Protein AF-0000000083565316 (afdb_homodimer)

Solvent-accessible surface area (backbone atoms only — not comparable to full-atom values): 34960 Å² total; per-residue (Å²): 103,59,74,89,63,56,62,40,44,26,40,66,40,30,38,57,33,65,67,54,41,27,40,44,26,50,65,69,36,43,36,34,24,35,37,42,56,58,56,84,63,45,64,70,90,75,34,49,77,54,63,48,67,48,60,54,37,45,73,98,32,68,56,46,43,66,54,47,40,52,52,37,50,54,36,40,73,46,70,32,38,50,46,27,37,53,40,57,43,52,75,43,45,49,32,40,61,65,72,40,89,55,23,67,60,29,49,50,51,51,43,50,39,41,42,26,30,20,76,48,66,27,42,31,41,24,35,61,77,44,68,60,77,53,50,83,57,59,70,51,69,37,82,43,64,43,69,19,38,15,54,15,30,41,59,86,73,47,91,58,56,74,45,62,24,90,93,52,92,63,69,53,52,58,70,58,43,51,52,35,48,48,53,49,45,67,60,43,46,61,49,21,53,74,31,61,18,31,40,16,43,32,64,28,67,63,35,63,51,58,59,48,26,36,38,49,40,62,40,23,46,72,67,40,42,51,48,60,56,59,72,66,70,51,94,36,48,28,19,30,43,37,46,29,51,43,32,29,59,66,47,60,54,58,60,51,47,50,59,37,44,77,65,70,28,62,55,33,32,30,53,28,25,22,40,57,28,71,60,43,32,29,42,35,52,63,64,54,16,74,59,58,55,53,59,44,50,46,46,38,54,73,70,62,50,59,46,41,38,22,58,65,65,64,40,50,48,73,93,44,56,71,73,24,58,46,37,48,31,21,51,50,15,21,51,50,17,28,48,49,42,61,67,70,111,102,59,72,91,63,56,61,40,44,28,42,66,38,30,38,57,33,66,69,53,42,27,39,45,27,49,66,68,36,44,35,36,23,35,37,42,55,58,55,83,63,45,64,70,89,76,34,50,76,54,62,48,67,49,60,55,37,44,70,95,31,67,56,47,43,66,55,48,40,52,52,37,49,54,36,41,73,46,69,33,38,52,47,26,36,54,39,58,45,50,75,42,45,49,32,40,62,65,70,41,89,56,24,68,59,28,50,48,51,52,45,50,38,41,42,27,30,21,76,49,67,28,42,31,40,23,36,60,77,43,68,61,78,55,51,82,57,59,71,51,68,37,80,44,62,43,70,18,39,15,55,16,31,41,58,85,71,48,91,57,56,73,47,63,24,88,94,51,92,64,70,54,52,55,68,57,42,50,51,37,48,48,52,49,46,66,60,41,45,62,49,20,54,76,30,62,18,31,39,14,43,31,64,28,69,64,36,62,50,58,61,49,24,35,38,52,39,60,40,24,45,71,68,39,42,52,49,61,54,59,71,66,72,50,95,36,48,30,18,30,43,37,46,28,52,42,32,31,60,66,47,59,54,58,59,52,47,51,59,37,43,76,67,69,28,62,54,34,32,30,53,29,25,24,42,57,29,72,62,44,33,28,42,35,51,63,65,53,18,75,61,58,55,53,60,43,50,46,45,39,55,72,70,62,49,58,47,41,38,20,55,64,66,65,40,50,48,73,92,47,55,71,74,23,59,45,37,48,32,22,50,50,16,22,50,49,17,28,48,48,43,62,65,69,110

Sequence (690 aa):
MAPDTTIRVGVRTRSLAEPRLQYIRQLGATDIFVDHADVDEEPDEFNDRDARATLAVGRDAIPTVADLEAAKERVEAAGLTLTGIQSLPYSLYGDIMFDREGKEAALEQITTLVRNLGEADIPILGYQWNPRGVVPMRTGSAELRGRAQGTAFDYDEIDDPDALAPGLDREYTEAEFWDNYETFLETVLPVAEEAGVEMALHPVDPPVIESMCGVPRLCRSVENFEKAMDLVPSDNHGLKLCLGCFSQMGEDVTDVLRTFGERDQIGFIHFRDVVGTVPEFHETFVDQGNFDTTEVVETLDEIGYDGVVIPDHVPAMTDDTDWRHRARGYTVGYLRGVIDTVQSTMAPDTTIRVGVRTRSLAEPRLQYIRQLGATDIFVDHADVDEEPDEFNDRDARATLAVGRDAIPTVADLEAAKERVEAAGLTLTGIQSLPYSLYGDIMFDREGKEAALEQITTLVRNLGEADIPILGYQWNPRGVVPMRTGSAELRGRAQGTAFDYDEIDDPDALAPGLDREYTEAEFWDNYETFLETVLPVAEEAGVEMALHPVDPPVIESMCGVPRLCRSVENFEKAMDLVPSDNHGLKLCLGCFSQMGEDVTDVLRTFGERDQIGFIHFRDVVGTVPEFHETFVDQGNFDTTEVVETLDEIGYDGVVIPDHVPAMTDDTDWRHRARGYTVGYLRGVIDTVQST

Structure (mmCIF, N/CA/C/O backbone):
data_AF-0000000083565316-model_v1
#
loop_
_entity.id
_entity.type
_entity.pdbx_description
1 polymer 'mannonate dehydratase'
#
loop_
_atom_site.group_PDB
_atom_site.id
_atom_site.type_symbol
_atom_site.label_atom_id
_atom_site.label_alt_id
_atom_site.label_comp_id
_atom_site.label_asym_id
_atom_site.label_entity_id
_atom_site.label_seq_id
_atom_site.pdbx_PDB_ins_code
_atom_site.Cartn_x
_atom_site.Cartn_y
_atom_site.Cartn_z
_atom_site.occupancy
_atom_site.B_iso_or_equiv
_atom_site.auth_seq_id
_atom_site.auth_comp_id
_atom_site.auth_asym_id
_atom_site.auth_atom_id
_atom_site.pdbx_PDB_model_num
ATOM 1 N N . MET A 1 1 ? 14.359 1.441 11.93 1 43.75 1 MET A N 1
ATOM 2 C CA . MET A 1 1 ? 14.664 0.509 10.844 1 43.75 1 MET A CA 1
ATOM 3 C C . MET A 1 1 ? 13.57 -0.54 10.703 1 43.75 1 MET A C 1
ATOM 5 O O . MET A 1 1 ? 12.945 -0.934 11.695 1 43.75 1 MET A O 1
ATOM 9 N N . ALA A 1 2 ? 13.211 -0.774 9.414 1 56.28 2 ALA A N 1
ATOM 10 C CA . ALA A 1 2 ? 12.227 -1.845 9.242 1 56.28 2 ALA A CA 1
ATOM 11 C C . ALA A 1 2 ? 12.688 -3.125 9.93 1 56.28 2 ALA A C 1
ATOM 13 O O . ALA A 1 2 ? 13.867 -3.477 9.875 1 56.28 2 ALA A O 1
ATOM 14 N N . PRO A 1 3 ? 11.766 -3.732 10.734 1 59.66 3 PRO A N 1
ATOM 15 C CA . PRO A 1 3 ? 12.164 -4.992 11.367 1 59.66 3 PRO A CA 1
ATOM 16 C C . PRO A 1 3 ? 12.688 -6.016 10.359 1 59.66 3 PRO A C 1
ATOM 18 O O . PRO A 1 3 ? 12.242 -6.039 9.211 1 59.66 3 PRO A O 1
ATOM 21 N N . ASP A 1 4 ? 13.781 -6.605 10.688 1 73.94 4 ASP A N 1
ATOM 22 C CA . ASP A 1 4 ? 14.273 -7.715 9.875 1 73.94 4 ASP A CA 1
ATOM 23 C C . ASP A 1 4 ? 13.305 -8.891 9.898 1 73.94 4 ASP A C 1
ATOM 25 O O . ASP A 1 4 ? 13.172 -9.578 10.914 1 73.94 4 ASP A O 1
ATOM 29 N N . THR A 1 5 ? 12.484 -8.93 8.844 1 82.81 5 THR A N 1
ATOM 30 C CA . THR A 1 5 ? 11.492 -9.992 8.805 1 82.81 5 THR A CA 1
ATOM 31 C C . THR A 1 5 ? 12.023 -11.203 8.047 1 82.81 5 THR A C 1
ATOM 33 O O . THR A 1 5 ? 12.883 -11.07 7.172 1 82.81 5 THR A O 1
ATOM 36 N N . THR A 1 6 ? 11.562 -12.359 8.406 1 93.88 6 THR A N 1
ATOM 37 C CA . THR A 1 6 ? 11.93 -13.602 7.727 1 93.88 6 THR A CA 1
ATOM 38 C C . THR A 1 6 ? 11.016 -13.844 6.531 1 93.88 6 THR A C 1
ATOM 40 O O . THR A 1 6 ? 11.445 -14.406 5.52 1 93.88 6 THR A O 1
ATOM 43 N N . ILE A 1 7 ? 9.766 -13.406 6.676 1 97.88 7 ILE A N 1
ATOM 44 C CA . ILE A 1 7 ? 8.836 -13.484 5.559 1 97.88 7 ILE A CA 1
ATOM 45 C C . ILE A 1 7 ? 9.031 -12.281 4.637 1 97.88 7 ILE A C 1
ATOM 47 O O . ILE A 1 7 ? 8.938 -11.133 5.078 1 97.88 7 ILE A O 1
ATOM 51 N N . ARG A 1 8 ? 9.367 -12.531 3.42 1 97.88 8 ARG A N 1
ATOM 52 C CA . ARG A 1 8 ? 9.68 -11.461 2.477 1 97.88 8 ARG A CA 1
ATOM 53 C C . ARG A 1 8 ? 8.523 -11.242 1.502 1 97.88 8 ARG A C 1
ATOM 55 O O . ARG A 1 8 ? 7.766 -12.164 1.21 1 97.88 8 ARG A O 1
ATOM 62 N N . VAL A 1 9 ? 8.383 -10.008 1.056 1 98.62 9 VAL A N 1
ATOM 63 C CA . VAL A 1 9 ? 7.395 -9.688 0.034 1 98.62 9 VAL A CA 1
ATOM 64 C C . VAL A 1 9 ? 8.086 -9.484 -1.311 1 98.62 9 VAL A C 1
ATOM 66 O O . VAL A 1 9 ? 9.062 -8.742 -1.402 1 98.62 9 VAL A O 1
ATOM 69 N N . GLY A 1 10 ? 7.68 -10.195 -2.326 1 98.56 10 GLY A N 1
ATOM 70 C CA . GLY A 1 10 ? 8.133 -10.016 -3.695 1 98.56 10 GLY A CA 1
ATOM 71 C C . GLY A 1 10 ? 7.016 -9.648 -4.652 1 98.56 10 GLY A C 1
ATOM 72 O O . GLY A 1 10 ? 5.922 -9.273 -4.223 1 98.56 10 GLY A O 1
ATOM 73 N N . VAL A 1 11 ? 7.363 -9.578 -5.949 1 98.31 11 VAL A N 1
ATOM 74 C CA . VAL A 1 11 ? 6.359 -9.32 -6.977 1 98.31 11 VAL A CA 1
ATOM 75 C C . VAL A 1 11 ? 6.672 -10.148 -8.219 1 98.31 11 VAL A C 1
ATOM 77 O O . VAL A 1 11 ? 7.801 -10.609 -8.398 1 98.31 11 VAL A O 1
ATOM 80 N N . ARG A 1 12 ? 5.656 -10.352 -8.992 1 96.69 12 ARG A N 1
ATOM 81 C CA . ARG A 1 12 ? 5.852 -10.859 -10.344 1 96.69 12 ARG A CA 1
ATOM 82 C C . ARG A 1 12 ? 5.844 -9.727 -11.367 1 96.69 12 ARG A C 1
ATOM 84 O O . ARG A 1 12 ? 5.113 -8.75 -11.211 1 96.69 12 ARG A O 1
ATOM 91 N N . THR A 1 13 ? 6.707 -9.82 -12.32 1 96.44 13 THR A N 1
ATOM 92 C CA . THR A 1 13 ? 6.77 -8.812 -13.375 1 96.44 13 THR A CA 1
ATOM 93 C C . THR A 1 13 ? 7.387 -9.398 -14.648 1 96.44 13 THR A C 1
ATOM 95 O O . THR A 1 13 ? 8.242 -10.281 -14.578 1 96.44 13 THR A O 1
ATOM 98 N N . ARG A 1 14 ? 6.949 -8.906 -15.766 1 94.5 14 ARG A N 1
ATOM 99 C CA . ARG A 1 14 ? 7.551 -9.281 -17.047 1 94.5 14 ARG A CA 1
ATOM 100 C C . ARG A 1 14 ? 8.719 -8.367 -17.391 1 94.5 14 ARG A C 1
ATOM 102 O O . ARG A 1 14 ? 9.75 -8.828 -17.891 1 94.5 14 ARG A O 1
ATOM 109 N N . SER A 1 15 ? 8.562 -7.07 -17.062 1 95.75 15 SER A N 1
ATOM 110 C CA . SER A 1 15 ? 9.578 -6.082 -17.391 1 95.75 15 SER A CA 1
ATOM 111 C C . SER A 1 15 ? 10.672 -6.02 -16.328 1 95.75 15 SER A C 1
ATOM 113 O O . SER A 1 15 ? 10.375 -5.965 -15.141 1 95.75 15 SER A O 1
ATOM 115 N N . LEU A 1 16 ? 11.906 -6.062 -16.797 1 97.06 16 LEU A N 1
ATOM 116 C CA . LEU A 1 16 ? 13.039 -5.852 -15.906 1 97.06 16 LEU A CA 1
ATOM 117 C C . LEU A 1 16 ? 13.711 -4.516 -16.188 1 97.06 16 LEU A C 1
ATOM 119 O O . LEU A 1 16 ? 14.914 -4.352 -15.953 1 97.06 16 LEU A O 1
ATOM 123 N N . ALA A 1 17 ? 12.891 -3.568 -16.812 1 96.81 17 ALA A N 1
ATOM 124 C CA . ALA A 1 17 ? 13.414 -2.229 -17.062 1 96.81 17 ALA A CA 1
ATOM 125 C C . ALA A 1 17 ? 13.609 -1.457 -15.766 1 96.81 17 ALA A C 1
ATOM 127 O O . ALA A 1 17 ? 12.93 -1.722 -14.773 1 96.81 17 ALA A O 1
ATOM 128 N N . GLU A 1 18 ? 14.438 -0.522 -15.836 1 97.12 18 GLU A N 1
ATOM 129 C CA . GLU A 1 18 ? 14.891 0.198 -14.648 1 97.12 18 GLU A CA 1
ATOM 130 C C . GLU A 1 18 ? 13.719 0.852 -13.922 1 97.12 18 GLU A C 1
ATOM 132 O O . GLU A 1 18 ? 13.594 0.734 -12.695 1 97.12 18 GLU A O 1
ATOM 137 N N . PRO A 1 19 ? 12.789 1.538 -14.633 1 97.5 19 PRO A N 1
ATOM 138 C CA . PRO A 1 19 ? 11.695 2.178 -13.898 1 97.5 19 PRO A CA 1
ATOM 139 C C . PRO A 1 19 ? 10.844 1.179 -13.117 1 97.5 19 PRO A C 1
ATOM 141 O O . PRO A 1 19 ? 10.398 1.477 -12.008 1 97.5 19 PRO A O 1
ATOM 144 N N . ARG A 1 20 ? 10.641 -0.024 -13.68 1 98 20 ARG A N 1
ATOM 145 C CA . ARG A 1 20 ? 9.891 -1.071 -13 1 98 20 ARG A CA 1
ATOM 146 C C . ARG A 1 20 ? 10.625 -1.551 -11.75 1 98 20 ARG A C 1
ATOM 148 O O . ARG A 1 20 ? 10.031 -1.631 -10.672 1 98 20 ARG A O 1
ATOM 155 N N . LEU A 1 21 ? 11.883 -1.841 -11.922 1 98.56 21 LEU A N 1
ATOM 156 C CA . LEU A 1 21 ? 12.672 -2.379 -10.82 1 98.56 21 LEU A CA 1
ATOM 157 C C . LEU A 1 21 ? 12.836 -1.343 -9.719 1 98.56 21 LEU A C 1
ATOM 159 O O . LEU A 1 21 ? 12.789 -1.683 -8.531 1 98.56 21 LEU A O 1
ATOM 163 N N . GLN A 1 22 ? 13.016 -0.101 -10.094 1 98.5 22 GLN A N 1
ATOM 164 C CA . GLN A 1 22 ? 13.102 0.973 -9.117 1 98.5 22 GLN A CA 1
ATOM 165 C C . GLN A 1 22 ? 11.812 1.075 -8.305 1 98.5 22 GLN A C 1
ATOM 167 O O . GLN A 1 22 ? 11.852 1.189 -7.074 1 98.5 22 GLN A O 1
ATOM 172 N N . TYR A 1 23 ? 10.703 1.038 -8.969 1 98.75 23 TYR A N 1
ATOM 173 C CA . TYR A 1 23 ? 9.414 1.125 -8.289 1 98.75 23 TYR A CA 1
ATOM 174 C C . TYR A 1 23 ? 9.234 -0.025 -7.305 1 98.75 23 TYR A C 1
ATOM 176 O O . TYR A 1 23 ? 8.812 0.183 -6.168 1 98.75 23 TYR A O 1
ATOM 184 N N . ILE A 1 24 ? 9.57 -1.187 -7.766 1 98.81 24 ILE A N 1
ATOM 185 C CA . ILE A 1 24 ? 9.422 -2.369 -6.926 1 98.81 24 ILE A CA 1
ATOM 186 C C . ILE A 1 24 ? 10.273 -2.225 -5.668 1 98.81 24 ILE A C 1
ATOM 188 O O . ILE A 1 24 ? 9.812 -2.496 -4.559 1 98.81 24 ILE A O 1
ATOM 192 N N . ARG A 1 25 ? 11.508 -1.779 -5.824 1 98.81 25 ARG A N 1
ATOM 193 C CA . ARG A 1 25 ? 12.391 -1.555 -4.688 1 98.81 25 ARG A CA 1
ATOM 194 C C . ARG A 1 25 ? 11.836 -0.473 -3.768 1 98.81 25 ARG A C 1
ATOM 196 O O . ARG A 1 25 ? 11.969 -0.564 -2.545 1 98.81 25 ARG A O 1
ATOM 203 N N . GLN A 1 26 ? 11.234 0.542 -4.32 1 98.81 26 GLN A N 1
ATOM 204 C CA . GLN A 1 26 ? 10.648 1.64 -3.557 1 98.81 26 GLN A CA 1
ATOM 205 C C . GLN A 1 26 ? 9.508 1.146 -2.668 1 98.81 26 GLN A C 1
ATOM 207 O O . GLN A 1 26 ? 9.273 1.697 -1.592 1 98.81 26 GLN A O 1
ATOM 212 N N . LEU A 1 27 ? 8.844 0.065 -3.037 1 98.69 27 LEU A N 1
ATOM 213 C CA . LEU A 1 27 ? 7.762 -0.517 -2.248 1 98.69 27 LEU A CA 1
ATOM 214 C C . LEU A 1 27 ? 8.312 -1.304 -1.064 1 98.69 27 LEU A C 1
ATOM 216 O O . LEU A 1 27 ? 7.562 -1.702 -0.173 1 98.69 27 LEU A O 1
ATOM 220 N N . GLY A 1 28 ? 9.578 -1.517 -1.011 1 98.06 28 GLY A N 1
ATOM 221 C CA . GLY A 1 28 ? 10.188 -2.348 0.016 1 98.06 28 GLY A CA 1
ATOM 222 C C . GLY A 1 28 ? 10.109 -3.83 -0.295 1 98.06 28 GLY A C 1
ATOM 223 O O . GLY A 1 28 ? 10.352 -4.664 0.578 1 98.06 28 GLY A O 1
ATOM 224 N N . ALA A 1 29 ? 9.703 -4.191 -1.521 1 98.44 29 ALA A N 1
ATOM 225 C CA . ALA A 1 29 ? 9.75 -5.578 -1.972 1 98.44 29 ALA A CA 1
ATOM 226 C C . ALA A 1 29 ? 11.188 -6.023 -2.229 1 98.44 29 ALA A C 1
ATOM 228 O O . ALA A 1 29 ? 12.07 -5.191 -2.459 1 98.44 29 ALA A O 1
ATOM 229 N N . THR A 1 30 ? 11.406 -7.348 -2.197 1 98.19 30 THR A N 1
ATOM 230 C CA . THR A 1 30 ? 12.797 -7.785 -2.244 1 98.19 30 THR A CA 1
ATOM 231 C C . THR A 1 30 ? 13.016 -8.797 -3.365 1 98.19 30 THR A C 1
ATOM 233 O O . THR A 1 30 ? 14.117 -8.922 -3.895 1 98.19 30 THR A O 1
ATOM 236 N N . ASP A 1 31 ? 11.961 -9.516 -3.729 1 98.69 31 ASP A N 1
ATOM 237 C CA . ASP A 1 31 ? 12.133 -10.656 -4.629 1 98.69 31 ASP A CA 1
ATOM 238 C C . ASP A 1 31 ? 11.352 -10.445 -5.93 1 98.69 31 ASP A C 1
ATOM 240 O O . ASP A 1 31 ? 10.211 -9.977 -5.906 1 98.69 31 ASP A O 1
ATOM 244 N N . ILE A 1 32 ? 12.008 -10.828 -6.98 1 98.5 32 ILE A N 1
ATOM 245 C CA . ILE A 1 32 ? 11.398 -10.75 -8.305 1 98.5 32 ILE A CA 1
ATOM 246 C C . ILE A 1 32 ? 11.133 -12.156 -8.844 1 98.5 32 ILE A C 1
ATOM 248 O O . ILE A 1 32 ? 12.023 -13.008 -8.828 1 98.5 32 ILE A O 1
ATOM 252 N N . PHE A 1 33 ? 9.969 -12.398 -9.195 1 97.62 33 PHE A N 1
ATOM 253 C CA . PHE A 1 33 ? 9.602 -13.539 -10.039 1 97.62 33 PHE A CA 1
ATOM 254 C C . PHE A 1 33 ? 9.25 -13.078 -11.445 1 97.62 33 PHE A C 1
ATOM 256 O O . PHE A 1 33 ? 8.305 -12.305 -11.633 1 97.62 33 PHE A O 1
ATOM 263 N N . VAL A 1 34 ? 9.938 -13.555 -12.43 1 95.38 34 VAL A N 1
ATOM 264 C CA . VAL A 1 34 ? 9.727 -13.086 -13.797 1 95.38 34 VAL A CA 1
ATOM 265 C C . VAL A 1 34 ? 8.602 -13.875 -14.445 1 95.38 34 VAL A C 1
ATOM 267 O O . VAL A 1 34 ? 8.547 -15.102 -14.336 1 95.38 34 VAL A O 1
ATOM 270 N N . ASP A 1 35 ? 7.691 -13.094 -15.102 1 91.44 35 ASP A N 1
ATOM 271 C CA . ASP A 1 35 ? 6.648 -13.711 -15.914 1 91.44 35 ASP A CA 1
ATOM 272 C C . ASP A 1 35 ? 7.211 -14.203 -17.25 1 91.44 35 ASP A C 1
ATOM 274 O O . ASP A 1 35 ? 8.102 -13.578 -17.828 1 91.44 35 ASP A O 1
ATOM 278 N N . HIS A 1 36 ? 6.676 -15.234 -17.688 1 81.06 36 HIS A N 1
ATOM 279 C CA . HIS A 1 36 ? 7.098 -15.727 -19 1 81.06 36 HIS A CA 1
ATOM 280 C C . HIS A 1 36 ? 6.703 -14.758 -20.109 1 81.06 36 HIS A C 1
ATOM 282 O O . HIS A 1 36 ? 5.852 -13.891 -19.906 1 81.06 36 HIS A O 1
ATOM 288 N N . ALA A 1 37 ? 7.312 -14.875 -21.234 1 68.06 37 ALA A N 1
ATOM 289 C CA . ALA A 1 37 ? 7.18 -13.945 -22.359 1 68.06 37 ALA A CA 1
ATOM 290 C C . ALA A 1 37 ? 5.883 -14.188 -23.125 1 68.06 37 ALA A C 1
ATOM 292 O O . ALA A 1 37 ? 5.414 -13.312 -23.859 1 68.06 37 ALA A O 1
ATOM 293 N N . ASP A 1 38 ? 5.324 -15.258 -22.984 1 67.44 38 ASP A N 1
ATOM 294 C CA . ASP A 1 38 ? 4.191 -15.578 -23.844 1 67.44 38 ASP A CA 1
ATOM 295 C C . ASP A 1 38 ? 2.877 -15.125 -23.219 1 67.44 38 ASP A C 1
ATOM 297 O O . ASP A 1 38 ? 2.064 -15.945 -22.797 1 67.44 38 ASP A O 1
ATOM 301 N N . VAL A 1 39 ? 2.557 -13.93 -23.344 1 64.69 39 VAL A N 1
ATOM 302 C CA . VAL A 1 39 ? 1.378 -13.289 -22.766 1 64.69 39 VAL A CA 1
ATOM 303 C C . VAL A 1 39 ? 0.126 -13.75 -23.516 1 64.69 39 VAL A C 1
ATOM 305 O O . VAL A 1 39 ? -0.983 -13.68 -22.984 1 64.69 39 VAL A O 1
ATOM 308 N N . ASP A 1 40 ? 0.376 -14.43 -24.609 1 66.75 40 ASP A N 1
ATOM 309 C CA . ASP A 1 40 ? -0.762 -14.805 -25.453 1 66.75 40 ASP A CA 1
ATOM 310 C C . ASP A 1 40 ? -1.484 -16.016 -24.875 1 66.75 40 ASP A C 1
ATOM 312 O O . ASP A 1 40 ? -2.633 -16.297 -25.234 1 66.75 40 ASP A O 1
ATOM 316 N N . GLU A 1 41 ? -0.859 -16.656 -24 1 71.25 41 GLU A N 1
ATOM 317 C CA . GLU A 1 41 ? -1.45 -17.875 -23.469 1 71.25 41 GLU A CA 1
ATOM 318 C C . GLU A 1 41 ? -2.189 -17.609 -22.156 1 71.25 41 GLU A C 1
ATOM 320 O O . GLU A 1 41 ? -2.744 -18.531 -21.547 1 71.25 41 GLU A O 1
ATOM 325 N N . GLU A 1 42 ? -2.201 -16.344 -21.719 1 72 42 GLU A N 1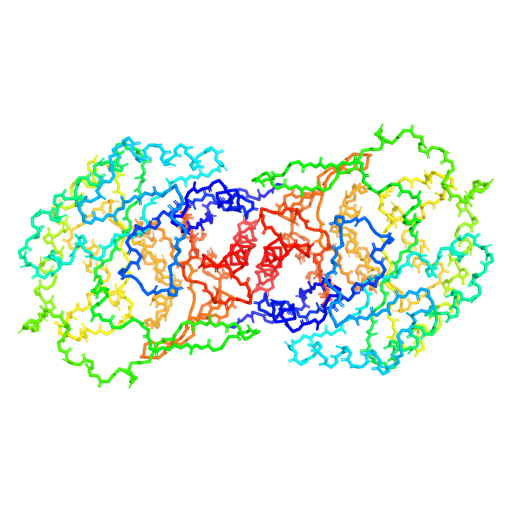
ATOM 326 C CA . GLU A 1 42 ? -2.898 -15.938 -20.5 1 72 42 GLU A CA 1
ATOM 327 C C . GLU A 1 42 ? -3.965 -14.883 -20.797 1 72 42 GLU A C 1
ATOM 329 O O . GLU A 1 42 ? -3.836 -14.117 -21.75 1 72 42 GLU A O 1
ATOM 334 N N . PRO A 1 43 ? -4.973 -14.93 -19.922 1 71.94 43 PRO A N 1
ATOM 335 C CA . PRO A 1 43 ? -5.957 -13.867 -20.109 1 71.94 43 PRO A CA 1
ATOM 336 C C . PRO A 1 43 ? -5.336 -12.469 -20.062 1 71.94 43 PRO A C 1
ATOM 338 O O . PRO A 1 43 ? -4.41 -12.227 -19.297 1 71.94 43 PRO A O 1
ATOM 341 N N . ASP A 1 44 ? -5.863 -11.617 -20.859 1 72.31 44 ASP A N 1
ATOM 342 C CA . ASP A 1 44 ? -5.328 -10.266 -21.016 1 72.31 44 ASP A CA 1
ATOM 343 C C . ASP A 1 44 ? -5.32 -9.516 -19.688 1 72.31 44 ASP A C 1
ATOM 345 O O . ASP A 1 44 ? -4.406 -8.734 -19.422 1 72.31 44 ASP A O 1
ATOM 349 N N . GLU A 1 45 ? -6.262 -9.797 -18.906 1 76.31 45 GLU A N 1
ATOM 350 C CA . GLU A 1 45 ? -6.445 -9.055 -17.672 1 76.31 45 GLU A CA 1
ATOM 351 C C . GLU A 1 45 ? -5.324 -9.359 -16.672 1 76.31 45 GLU A C 1
ATOM 353 O O . GLU A 1 45 ? -5.117 -8.617 -15.719 1 76.31 45 GLU A O 1
ATOM 358 N N . PHE A 1 46 ? -4.59 -10.375 -16.984 1 74.31 46 PHE A N 1
ATOM 359 C CA . PHE A 1 46 ? -3.559 -10.812 -16.047 1 74.31 46 PHE A CA 1
ATOM 360 C C . PHE A 1 46 ? -2.17 -10.477 -16.578 1 74.31 46 PHE A C 1
ATOM 362 O O . PHE A 1 46 ? -1.167 -10.711 -15.898 1 74.31 46 PHE A O 1
ATOM 369 N N . ASN A 1 47 ? -2.188 -9.812 -17.766 1 78.94 47 ASN A N 1
ATOM 370 C CA . ASN A 1 47 ? -0.906 -9.742 -18.453 1 78.94 47 ASN A CA 1
ATOM 371 C C . ASN A 1 47 ? -0.211 -8.406 -18.219 1 78.94 47 ASN A C 1
ATOM 373 O O . ASN A 1 47 ? -0.831 -7.344 -18.344 1 78.94 47 ASN A O 1
ATOM 377 N N . ASP A 1 48 ? 0.925 -8.578 -17.75 1 88.06 48 ASP A N 1
ATOM 378 C CA . ASP A 1 48 ? 1.908 -7.504 -17.844 1 88.06 48 ASP A CA 1
ATOM 379 C C . ASP A 1 48 ? 2.508 -7.438 -19.25 1 88.06 48 ASP A C 1
ATOM 381 O O . ASP A 1 48 ? 3.326 -8.281 -19.625 1 88.06 48 ASP A O 1
ATOM 385 N N . ARG A 1 49 ? 2.232 -6.344 -20.094 1 88.38 49 ARG A N 1
ATOM 386 C CA . ARG A 1 49 ? 2.574 -6.332 -21.516 1 88.38 49 ARG A CA 1
ATOM 387 C C . ARG A 1 49 ? 3.891 -5.598 -21.75 1 88.38 49 ARG A C 1
ATOM 389 O O . ARG A 1 49 ? 4.449 -5.656 -22.844 1 88.38 49 ARG A O 1
ATOM 396 N N . ASP A 1 50 ? 4.352 -4.93 -20.703 1 90.06 50 ASP A N 1
ATOM 397 C CA . ASP A 1 50 ? 5.641 -4.262 -20.844 1 90.06 50 ASP A CA 1
ATOM 398 C C . ASP A 1 50 ? 6.777 -5.281 -20.922 1 90.06 50 ASP A C 1
ATOM 400 O O . ASP A 1 50 ? 7.148 -5.883 -19.906 1 90.06 50 ASP A O 1
ATOM 404 N N . ALA A 1 51 ? 7.301 -5.422 -22.031 1 87.12 51 ALA A N 1
ATOM 405 C CA . ALA A 1 51 ? 8.281 -6.477 -22.281 1 87.12 51 ALA A CA 1
ATOM 406 C C . ALA A 1 51 ? 9.695 -5.898 -22.359 1 87.12 51 ALA A C 1
ATOM 408 O O . ALA A 1 51 ? 10.586 -6.508 -22.969 1 87.12 51 ALA A O 1
ATOM 409 N N . ARG A 1 52 ? 9.828 -4.719 -21.812 1 89.06 52 ARG A N 1
ATOM 410 C CA . ARG A 1 52 ? 11.156 -4.121 -21.844 1 89.06 52 ARG A CA 1
ATOM 411 C C . ARG A 1 52 ? 12.117 -4.867 -20.922 1 89.06 52 ARG A C 1
ATOM 413 O O . ARG A 1 52 ? 11.789 -5.133 -19.766 1 89.06 52 ARG A O 1
ATOM 420 N N . ALA A 1 53 ? 13.266 -5.277 -21.406 1 91.44 53 ALA A N 1
ATOM 421 C CA . ALA A 1 53 ? 14.352 -5.961 -20.719 1 91.44 53 ALA A CA 1
ATOM 422 C C . ALA A 1 53 ? 13.852 -7.227 -20.016 1 91.44 53 ALA A C 1
ATOM 424 O O . ALA A 1 53 ? 14.109 -7.434 -18.828 1 91.44 53 ALA A O 1
ATOM 425 N N . THR A 1 54 ? 13.18 -8.023 -20.859 1 91.06 54 THR A N 1
ATOM 426 C CA . THR A 1 54 ? 12.539 -9.211 -20.297 1 91.06 54 THR A CA 1
ATOM 427 C C . THR A 1 54 ? 13.359 -10.461 -20.594 1 91.06 54 THR A C 1
ATOM 429 O O . THR A 1 54 ? 14.422 -10.383 -21.219 1 91.06 54 THR A O 1
ATOM 432 N N . LEU A 1 55 ? 12.945 -11.578 -20 1 90.88 55 LEU A N 1
ATOM 433 C CA . LEU A 1 55 ? 13.438 -12.922 -20.297 1 90.88 55 LEU A CA 1
ATOM 434 C C . LEU A 1 55 ? 12.414 -13.711 -21.094 1 90.88 55 LEU A C 1
ATOM 436 O O . LEU A 1 55 ? 11.273 -13.891 -20.641 1 90.88 55 LEU A O 1
ATOM 440 N N . ALA A 1 56 ? 12.844 -14.086 -22.219 1 87.88 56 ALA A N 1
ATOM 441 C CA . ALA A 1 56 ? 11.945 -14.914 -23.031 1 87.88 56 ALA A CA 1
ATOM 442 C C . ALA A 1 56 ? 11.969 -16.359 -22.562 1 87.88 56 ALA A C 1
ATOM 444 O O . ALA A 1 56 ? 13.039 -16.969 -22.453 1 87.88 56 ALA A O 1
ATOM 445 N N . VAL A 1 57 ? 10.812 -16.844 -22.172 1 90.94 57 VAL A N 1
ATOM 446 C CA . VAL A 1 57 ? 10.664 -18.234 -21.797 1 90.94 57 VAL A CA 1
ATOM 447 C C . VAL A 1 57 ? 9.477 -18.859 -22.531 1 90.94 57 VAL A C 1
ATOM 449 O O . VAL A 1 57 ? 8.336 -18.438 -22.328 1 90.94 57 VAL A O 1
ATOM 452 N N . GLY A 1 58 ? 9.734 -19.703 -23.344 1 87.88 58 GLY A N 1
ATOM 453 C CA . GLY A 1 58 ? 8.703 -20.391 -24.109 1 87.88 58 GLY A CA 1
ATOM 454 C C . GLY A 1 58 ? 9.25 -21.469 -25.031 1 87.88 58 GLY A C 1
ATOM 455 O O . GLY A 1 58 ? 10.43 -21.812 -24.953 1 87.88 58 GLY A O 1
ATOM 456 N N . ARG A 1 59 ? 8.312 -21.969 -25.781 1 86 59 ARG A N 1
ATOM 457 C CA . ARG A 1 59 ? 8.719 -22.969 -26.766 1 86 59 ARG A CA 1
ATOM 458 C C . ARG A 1 59 ? 9.781 -22.422 -27.703 1 86 59 ARG A C 1
ATOM 460 O O . ARG A 1 59 ? 9.609 -21.344 -28.281 1 86 59 ARG A O 1
ATOM 467 N N . ASP A 1 60 ? 10.859 -23.078 -27.781 1 86.19 60 ASP A N 1
ATOM 468 C CA . ASP A 1 60 ? 11.992 -22.75 -28.641 1 86.19 60 ASP A CA 1
ATOM 469 C C . ASP A 1 60 ? 12.625 -21.422 -28.203 1 86.19 60 ASP A C 1
ATOM 471 O O . ASP A 1 60 ? 13.281 -20.75 -29 1 86.19 60 ASP A O 1
ATOM 475 N N . ALA A 1 61 ? 12.336 -20.984 -27.078 1 91.19 61 ALA A N 1
ATOM 476 C CA . ALA A 1 61 ? 12.914 -19.766 -26.5 1 91.19 61 ALA A CA 1
ATOM 477 C C . ALA A 1 61 ? 13.344 -20.016 -25.047 1 91.19 61 ALA A C 1
ATOM 479 O O . ALA A 1 61 ? 12.75 -19.469 -24.125 1 91.19 61 ALA A O 1
ATOM 480 N N . ILE A 1 62 ? 14.398 -20.797 -24.953 1 95.81 62 ILE A N 1
ATOM 481 C CA . ILE A 1 62 ? 14.969 -21.078 -23.641 1 95.81 62 ILE A CA 1
ATOM 482 C C . ILE A 1 62 ? 16.172 -20.172 -23.375 1 95.81 62 ILE A C 1
ATOM 484 O O . ILE A 1 62 ? 17.141 -20.188 -24.141 1 95.81 62 ILE A O 1
ATOM 488 N N . PRO A 1 63 ? 16.047 -19.328 -22.328 1 96.44 63 PRO A N 1
ATOM 489 C CA . PRO A 1 63 ? 17.188 -18.438 -22.062 1 96.44 63 PRO A CA 1
ATOM 490 C C . PRO A 1 63 ? 18.469 -19.188 -21.734 1 96.44 63 PRO A C 1
ATOM 492 O O . PRO A 1 63 ? 18.422 -20.203 -21.031 1 96.44 63 PRO A O 1
ATOM 495 N N . THR A 1 64 ? 19.562 -18.734 -22.281 1 97.88 64 THR A N 1
ATOM 496 C CA . THR A 1 64 ? 20.875 -19.266 -21.953 1 97.88 64 THR A CA 1
ATOM 497 C C . THR A 1 64 ? 21.297 -18.844 -20.547 1 97.88 64 THR A C 1
ATOM 499 O O . THR A 1 64 ? 20.672 -17.984 -19.938 1 97.88 64 THR A O 1
ATOM 502 N N . VAL A 1 65 ? 22.359 -19.547 -20.047 1 98.69 65 VAL A N 1
ATOM 503 C CA . VAL A 1 65 ? 22.922 -19.156 -18.75 1 98.69 65 VAL A CA 1
ATOM 504 C C . VAL A 1 65 ? 23.312 -17.672 -18.797 1 98.69 65 VAL A C 1
ATOM 506 O O . VAL A 1 65 ? 23.047 -16.938 -17.844 1 98.69 65 VAL A O 1
ATOM 509 N N . ALA A 1 66 ? 23.844 -17.266 -19.891 1 98.44 66 ALA A N 1
ATOM 510 C CA . ALA A 1 66 ? 24.266 -15.875 -20.047 1 98.44 66 ALA A CA 1
ATOM 511 C C . ALA A 1 66 ? 23.062 -14.93 -19.984 1 98.44 66 ALA A C 1
ATOM 513 O O . ALA A 1 66 ? 23.156 -13.852 -19.391 1 98.44 66 ALA A O 1
ATOM 514 N N . ASP A 1 67 ? 21.953 -15.219 -20.625 1 97.31 67 ASP A N 1
ATOM 515 C CA . ASP A 1 67 ? 20.734 -14.438 -20.562 1 97.31 67 ASP A CA 1
ATOM 516 C C . ASP A 1 67 ? 20.25 -14.289 -19.125 1 97.31 67 ASP A C 1
ATOM 518 O O . ASP A 1 67 ? 19.859 -13.203 -18.703 1 97.31 67 ASP A O 1
ATOM 522 N N . LEU A 1 68 ? 20.281 -15.414 -18.422 1 98.25 68 LEU A N 1
ATOM 523 C CA . LEU A 1 68 ? 19.812 -15.461 -17.047 1 98.25 68 LEU A CA 1
ATOM 524 C C . LEU A 1 68 ? 20.703 -14.641 -16.141 1 98.25 68 LEU A C 1
ATOM 526 O O . LEU A 1 68 ? 20.219 -13.898 -15.281 1 98.25 68 LEU A O 1
ATOM 530 N N . GLU A 1 69 ? 21.969 -14.758 -16.312 1 98.5 69 GLU A N 1
ATOM 531 C CA . GLU A 1 69 ? 22.922 -13.992 -15.508 1 98.5 69 GLU A CA 1
ATOM 532 C C . GLU A 1 69 ? 22.781 -12.5 -15.758 1 98.5 69 GLU A C 1
ATOM 534 O O . GLU A 1 69 ? 22.891 -11.695 -14.828 1 98.5 69 GLU A O 1
ATOM 539 N N . ALA A 1 70 ? 22.547 -12.164 -16.984 1 97.88 70 ALA A N 1
ATOM 540 C CA . ALA A 1 70 ? 22.344 -10.758 -17.312 1 97.88 70 ALA A CA 1
ATOM 541 C C . ALA A 1 70 ? 21.094 -10.211 -16.625 1 97.88 70 ALA A C 1
ATOM 543 O O . ALA A 1 70 ? 21.094 -9.086 -16.125 1 97.88 70 ALA A O 1
ATOM 544 N N . ALA A 1 71 ? 20.031 -10.969 -16.656 1 97.44 71 ALA A N 1
ATOM 545 C CA . ALA A 1 71 ? 18.812 -10.586 -15.977 1 97.44 71 ALA A CA 1
ATOM 546 C C . ALA A 1 71 ? 19.031 -10.453 -14.469 1 97.44 71 ALA A C 1
ATOM 548 O O . ALA A 1 71 ? 18.578 -9.492 -13.852 1 97.44 71 ALA A O 1
ATOM 549 N N . LYS A 1 72 ? 19.719 -11.43 -13.914 1 98.12 72 LYS A N 1
ATOM 550 C CA . LYS A 1 72 ? 20.031 -11.422 -12.492 1 98.12 72 LYS A CA 1
ATOM 551 C C . LYS A 1 72 ? 20.844 -10.18 -12.117 1 98.12 72 LYS A C 1
ATOM 553 O O . LYS A 1 72 ? 20.562 -9.531 -11.109 1 98.12 72 LYS A O 1
ATOM 558 N N . GLU A 1 73 ? 21.781 -9.867 -12.898 1 98.12 73 GLU A N 1
ATOM 559 C CA . GLU A 1 73 ? 22.625 -8.695 -12.648 1 98.12 73 GLU A CA 1
ATOM 560 C C . GLU A 1 73 ? 21.797 -7.418 -12.656 1 98.12 73 GLU A C 1
ATOM 562 O O . GLU A 1 73 ? 21.984 -6.539 -11.82 1 98.12 73 GLU A O 1
ATOM 567 N N . ARG A 1 74 ? 20.938 -7.309 -13.602 1 97.44 74 ARG A N 1
ATOM 568 C CA . ARG A 1 74 ? 20.062 -6.148 -13.695 1 97.44 74 ARG A CA 1
ATOM 569 C C . ARG A 1 74 ? 19.203 -6.012 -12.445 1 97.44 74 ARG A C 1
ATOM 571 O O . ARG A 1 74 ? 19.062 -4.922 -11.891 1 97.44 74 ARG A O 1
ATOM 578 N N . VAL A 1 75 ? 18.578 -7.082 -12.039 1 98.25 75 VAL A N 1
ATOM 579 C CA . VAL A 1 75 ? 17.719 -7.109 -10.867 1 98.25 75 VAL A CA 1
ATOM 580 C C . VAL A 1 75 ? 18.531 -6.762 -9.617 1 98.25 75 VAL A C 1
ATOM 582 O O . VAL A 1 75 ? 18.094 -5.949 -8.797 1 98.25 75 VAL A O 1
ATOM 585 N N . GLU A 1 76 ? 19.703 -7.34 -9.484 1 98.5 76 GLU A N 1
ATOM 586 C CA . GLU A 1 76 ? 20.562 -7.117 -8.32 1 98.5 76 GLU A CA 1
ATOM 587 C C . GLU A 1 76 ? 21.078 -5.684 -8.281 1 98.5 76 GLU A C 1
ATOM 589 O O . GLU A 1 76 ? 21.266 -5.109 -7.207 1 98.5 76 GLU A O 1
ATOM 594 N N . ALA A 1 77 ? 21.281 -5.117 -9.422 1 98 77 ALA A N 1
ATOM 595 C CA . ALA A 1 77 ? 21.719 -3.725 -9.5 1 98 77 ALA A CA 1
ATOM 596 C C . ALA A 1 77 ? 20.672 -2.785 -8.922 1 98 77 ALA A C 1
ATOM 598 O O . ALA A 1 77 ? 21 -1.698 -8.438 1 98 77 ALA A O 1
ATOM 599 N N . ALA A 1 78 ? 19.469 -3.184 -8.93 1 97.94 78 ALA A N 1
ATOM 600 C CA . ALA A 1 78 ? 18.391 -2.385 -8.375 1 97.94 78 ALA A CA 1
ATOM 601 C C . ALA A 1 78 ? 18.156 -2.703 -6.898 1 97.94 78 ALA A C 1
ATOM 603 O O . ALA A 1 78 ? 17.219 -2.189 -6.281 1 97.94 78 ALA A O 1
ATOM 604 N N . GLY A 1 79 ? 18.953 -3.564 -6.316 1 98.19 79 GLY A N 1
ATOM 605 C CA . GLY A 1 79 ? 18.828 -3.926 -4.914 1 98.19 79 GLY A CA 1
ATOM 606 C C . GLY A 1 79 ? 17.797 -5.004 -4.664 1 98.19 79 GLY A C 1
ATOM 607 O O . GLY A 1 79 ? 17.234 -5.098 -3.568 1 98.19 79 GLY A O 1
ATOM 608 N N . LEU A 1 80 ? 17.469 -5.742 -5.68 1 98.69 80 LEU A N 1
ATOM 609 C CA . LEU A 1 80 ? 16.484 -6.816 -5.605 1 98.69 80 LEU A CA 1
ATOM 610 C C . LEU A 1 80 ? 17.141 -8.172 -5.871 1 98.69 80 LEU A C 1
ATOM 612 O O . LEU A 1 80 ? 18.328 -8.242 -6.184 1 98.69 80 LEU A O 1
ATOM 616 N N . THR A 1 81 ? 16.375 -9.188 -5.645 1 98.69 81 THR A N 1
ATOM 617 C CA . THR A 1 81 ? 16.844 -10.547 -5.898 1 98.69 81 THR A CA 1
ATOM 618 C C . THR A 1 81 ? 15.977 -11.227 -6.949 1 98.69 81 THR A C 1
ATOM 620 O O . THR A 1 81 ? 14.75 -11.203 -6.859 1 98.69 81 THR A O 1
ATOM 623 N N . LEU A 1 82 ? 16.625 -11.734 -7.988 1 98.44 82 LEU A N 1
ATOM 624 C CA . LEU A 1 82 ? 15.883 -12.57 -8.93 1 98.44 82 LEU A CA 1
ATOM 625 C C . LEU A 1 82 ? 15.68 -13.969 -8.375 1 98.44 82 LEU A C 1
ATOM 627 O O . LEU A 1 82 ? 16.594 -14.797 -8.391 1 98.44 82 LEU A O 1
ATOM 631 N N . THR A 1 83 ? 14.461 -14.227 -7.93 1 98.5 83 THR A N 1
ATOM 632 C CA . THR A 1 83 ? 14.195 -15.422 -7.141 1 98.5 83 THR A CA 1
ATOM 633 C C . THR A 1 83 ? 13.703 -16.562 -8.031 1 98.5 83 THR A C 1
ATOM 635 O O . THR A 1 83 ? 13.844 -17.734 -7.688 1 98.5 83 THR A O 1
ATOM 638 N N . GLY A 1 84 ? 13.148 -16.219 -9.18 1 97.81 84 GLY A N 1
ATOM 639 C CA . GLY A 1 84 ? 12.703 -17.328 -10.023 1 97.81 84 GLY A CA 1
ATOM 640 C C . GLY A 1 84 ? 11.867 -16.875 -11.203 1 97.81 84 GLY A C 1
ATOM 641 O O . GLY A 1 84 ? 11.766 -15.672 -11.477 1 97.81 84 GLY A O 1
ATOM 642 N N . ILE A 1 85 ? 11.445 -17.828 -11.961 1 96.19 85 ILE A N 1
ATOM 643 C CA . ILE A 1 85 ? 10.422 -17.688 -12.992 1 96.19 85 ILE A CA 1
ATOM 644 C C . ILE A 1 85 ? 9.07 -18.156 -12.453 1 96.19 85 ILE A C 1
ATOM 646 O O . ILE A 1 85 ? 8.961 -19.281 -11.961 1 96.19 85 ILE A O 1
ATOM 650 N N . GLN A 1 86 ? 8.148 -17.312 -12.523 1 92.44 86 GLN A N 1
ATOM 651 C CA . GLN A 1 86 ? 6.895 -17.547 -11.812 1 92.44 86 GLN A CA 1
ATOM 652 C C . GLN A 1 86 ? 6.121 -18.703 -12.422 1 92.44 86 GLN A C 1
ATOM 654 O O . GLN A 1 86 ? 5.453 -19.453 -11.711 1 92.44 86 GLN A O 1
ATOM 659 N N . SER A 1 87 ? 6.117 -18.75 -13.75 1 89.88 87 SER A N 1
ATOM 660 C CA . SER A 1 87 ? 5.344 -19.812 -14.398 1 89.88 87 SER A CA 1
ATOM 661 C C . SER A 1 87 ? 5.938 -20.172 -15.758 1 89.88 87 SER A C 1
ATOM 663 O O . SER A 1 87 ? 6.516 -19.312 -16.438 1 89.88 87 SER A O 1
ATOM 665 N N . LEU A 1 88 ? 5.742 -21.406 -16.125 1 90.88 88 LEU A N 1
ATOM 666 C CA . LEU A 1 88 ? 6.027 -21.859 -17.484 1 90.88 88 LEU A CA 1
ATOM 667 C C . LEU A 1 88 ? 4.812 -21.672 -18.375 1 90.88 88 LEU A C 1
ATOM 669 O O . LEU A 1 88 ? 3.676 -21.891 -17.953 1 90.88 88 LEU A O 1
ATOM 673 N N . PRO A 1 89 ? 5.125 -21.234 -19.578 1 88.25 89 PRO A N 1
ATOM 674 C CA . PRO A 1 89 ? 3.982 -21.156 -20.484 1 88.25 89 PRO A CA 1
ATOM 675 C C . PRO A 1 89 ? 3.402 -22.531 -20.828 1 88.25 89 PRO A C 1
ATOM 677 O O . PRO A 1 89 ? 4.141 -23.516 -20.891 1 88.25 89 PRO A O 1
ATOM 680 N N . TYR A 1 90 ? 2.1 -22.531 -21.062 1 84.06 90 TYR A N 1
ATOM 681 C CA . TYR A 1 90 ? 1.391 -23.766 -21.359 1 84.06 90 TYR A CA 1
ATOM 682 C C . TYR A 1 90 ? 2.045 -24.5 -22.516 1 84.06 90 TYR A C 1
ATOM 684 O O . TYR A 1 90 ? 2.08 -25.734 -22.547 1 84.06 90 TYR A O 1
ATOM 692 N N . SER A 1 91 ? 2.641 -23.844 -23.438 1 83.75 91 SER A N 1
ATOM 693 C CA . SER A 1 91 ? 3.219 -24.422 -24.641 1 83.75 91 SER A CA 1
ATOM 694 C C . SER A 1 91 ? 4.402 -25.328 -24.312 1 83.75 91 SER A C 1
ATOM 696 O O . SER A 1 91 ? 4.758 -26.203 -25.094 1 83.75 91 SER A O 1
ATOM 698 N N . LEU A 1 92 ? 4.957 -25.156 -23.156 1 89.12 92 LEU A N 1
ATOM 699 C CA . LEU A 1 92 ? 6.125 -25.938 -22.766 1 89.12 92 LEU A CA 1
ATOM 700 C C . LEU A 1 92 ? 5.707 -27.266 -22.125 1 89.12 92 LEU A C 1
ATOM 702 O O . LEU A 1 92 ? 6.508 -28.188 -22.031 1 89.12 92 LEU A O 1
ATOM 706 N N . TYR A 1 93 ? 4.441 -27.344 -21.688 1 87.19 93 TYR A N 1
ATOM 707 C CA . TYR A 1 93 ? 4.141 -28.609 -21.031 1 87.19 93 TYR A CA 1
ATOM 708 C C . TYR A 1 93 ? 2.828 -29.203 -21.547 1 87.19 93 TYR A C 1
ATOM 710 O O . TYR A 1 93 ? 2.416 -30.281 -21.141 1 87.19 93 TYR A O 1
ATOM 718 N N . GLY A 1 94 ? 2.17 -28.562 -22.516 1 87.94 94 GLY A N 1
ATOM 719 C CA . GLY A 1 94 ? 0.922 -29.047 -23.078 1 87.94 94 GLY A CA 1
ATOM 720 C C . GLY A 1 94 ? 1.055 -30.406 -23.734 1 87.94 94 GLY A C 1
ATOM 721 O O . GLY A 1 94 ? 0.228 -31.297 -23.516 1 87.94 94 GLY A O 1
ATOM 722 N N . ASP A 1 95 ? 2.131 -30.547 -24.547 1 91.88 95 ASP A N 1
ATOM 723 C CA . ASP A 1 95 ? 2.346 -31.828 -25.219 1 91.88 95 ASP A CA 1
ATOM 724 C C . ASP A 1 95 ? 2.65 -32.938 -24.219 1 91.88 95 ASP A C 1
ATOM 726 O O . ASP A 1 95 ? 2.283 -34.094 -24.453 1 91.88 95 ASP A O 1
ATOM 730 N N . ILE A 1 96 ? 3.277 -32.562 -23.172 1 94.81 96 ILE A N 1
ATOM 731 C CA . ILE A 1 96 ? 3.594 -33.531 -22.125 1 94.81 96 ILE A CA 1
ATOM 732 C C . ILE A 1 96 ? 2.311 -33.969 -21.422 1 94.81 96 ILE A C 1
ATOM 734 O O . ILE A 1 96 ? 2.084 -35.188 -21.234 1 94.81 96 ILE A O 1
ATOM 738 N N . MET A 1 97 ? 1.421 -33.031 -21.125 1 92.94 97 MET A N 1
ATOM 739 C CA . MET A 1 97 ? 0.171 -33.281 -20.406 1 92.94 97 MET A CA 1
ATOM 740 C C . MET A 1 97 ? -0.701 -34.281 -21.172 1 92.94 97 MET A C 1
ATOM 742 O O . MET A 1 97 ? -1.354 -35.125 -20.578 1 92.94 97 MET A O 1
ATOM 746 N N . PHE A 1 98 ? -0.606 -34.219 -22.516 1 92.5 98 PHE A N 1
ATOM 747 C CA . PHE A 1 98 ? -1.524 -35 -23.344 1 92.5 98 PHE A CA 1
ATOM 748 C C . PHE A 1 98 ? -0.795 -36.125 -24.031 1 92.5 98 PHE A C 1
ATOM 750 O O . PHE A 1 98 ? -1.374 -36.812 -24.875 1 92.5 98 PHE A O 1
ATOM 757 N N . ASP A 1 99 ? 0.425 -36.312 -23.688 1 93.75 99 ASP A N 1
ATOM 758 C CA . ASP A 1 99 ? 1.244 -37.375 -24.266 1 93.75 99 ASP A CA 1
ATOM 759 C C . ASP A 1 99 ? 1.174 -37.344 -25.797 1 93.75 99 ASP A C 1
ATOM 761 O O . ASP A 1 99 ? 0.843 -38.344 -26.422 1 93.75 99 ASP A O 1
ATOM 765 N N . ARG A 1 100 ? 1.459 -36.156 -26.312 1 92.56 100 ARG A N 1
ATOM 766 C CA . ARG A 1 100 ? 1.398 -35.969 -27.75 1 92.56 100 ARG A CA 1
ATOM 767 C C . ARG A 1 100 ? 2.797 -35.875 -28.359 1 92.56 100 ARG A C 1
ATOM 769 O O . ARG A 1 100 ? 3.795 -36 -27.641 1 92.56 100 ARG A O 1
ATOM 776 N N . GLU A 1 101 ? 2.646 -35.719 -29.766 1 91.31 101 GLU A N 1
ATOM 777 C CA . GLU A 1 101 ? 3.891 -35.5 -30.5 1 91.31 101 GLU A CA 1
ATOM 778 C C . GLU A 1 101 ? 4.59 -34.25 -30.031 1 91.31 101 GLU A C 1
ATOM 780 O O . GLU A 1 101 ? 3.945 -33.219 -29.812 1 91.31 101 GLU A O 1
ATOM 785 N N . GLY A 1 102 ? 5.793 -34.188 -29.625 1 92.75 102 GLY A N 1
ATOM 786 C CA . GLY A 1 102 ? 6.562 -33.031 -29.156 1 92.75 102 GLY A CA 1
ATOM 787 C C . GLY A 1 102 ? 6.957 -33.125 -27.703 1 92.75 102 GLY A C 1
ATOM 788 O O . GLY A 1 102 ? 7.734 -32.312 -27.203 1 92.75 102 GLY A O 1
ATOM 789 N N . LYS A 1 103 ? 6.328 -34.125 -27.031 1 95.69 103 LYS A N 1
ATOM 790 C CA . LYS A 1 103 ? 6.559 -34.25 -25.609 1 95.69 103 LYS A CA 1
ATOM 791 C C . LYS A 1 103 ? 8.047 -34.375 -25.297 1 95.69 103 LYS A C 1
ATOM 793 O O . LYS A 1 103 ? 8.539 -33.781 -24.328 1 95.69 103 LYS A O 1
ATOM 798 N N . GLU A 1 104 ? 8.758 -35.062 -26.141 1 96.38 104 GLU A N 1
ATOM 799 C CA . GLU A 1 104 ? 10.18 -35.25 -25.891 1 96.38 104 GLU A CA 1
ATOM 800 C C . GLU A 1 104 ? 10.938 -33.938 -26.031 1 96.38 104 GLU A C 1
ATOM 802 O O . GLU A 1 104 ? 11.812 -33.625 -25.219 1 96.38 104 GLU A O 1
ATOM 807 N N . ALA A 1 105 ? 10.586 -33.25 -27.031 1 96.06 105 ALA A N 1
ATOM 808 C CA . ALA A 1 105 ? 11.211 -31.938 -27.234 1 96.06 105 ALA A CA 1
ATOM 809 C C . ALA A 1 105 ? 10.891 -30.984 -26.094 1 96.06 105 ALA A C 1
ATOM 811 O O . ALA A 1 105 ? 11.75 -30.219 -25.656 1 96.06 105 ALA A O 1
ATOM 812 N N . ALA A 1 106 ? 9.672 -30.984 -25.641 1 95.56 106 ALA A N 1
ATOM 813 C CA . ALA A 1 106 ? 9.242 -30.125 -24.531 1 95.56 106 ALA A CA 1
ATOM 814 C C . ALA A 1 106 ? 9.992 -30.469 -23.25 1 95.56 106 ALA A C 1
ATOM 816 O O . ALA A 1 106 ? 10.422 -29.578 -22.531 1 95.56 106 ALA A O 1
ATOM 817 N N . LEU A 1 107 ? 10.156 -31.75 -23.016 1 97.62 107 LEU A N 1
ATOM 818 C CA . LEU A 1 107 ? 10.875 -32.188 -21.828 1 97.62 107 LEU A CA 1
ATOM 819 C C . LEU A 1 107 ? 12.336 -31.75 -21.875 1 97.62 107 LEU A C 1
ATOM 821 O O . LEU A 1 107 ? 12.891 -31.328 -20.859 1 97.62 107 LEU A O 1
ATOM 825 N N . GLU A 1 108 ? 12.859 -31.844 -23.062 1 97.56 108 GLU A N 1
ATOM 826 C CA . GLU A 1 108 ? 14.242 -31.391 -23.219 1 97.56 108 GLU A CA 1
ATOM 827 C C . GLU A 1 108 ? 14.367 -29.891 -22.969 1 97.56 108 GLU A C 1
ATOM 829 O O . GLU A 1 108 ? 15.336 -29.453 -22.344 1 97.56 108 GLU A O 1
ATOM 834 N N . GLN A 1 109 ? 13.477 -29.156 -23.453 1 97 109 GLN A N 1
ATOM 835 C CA . GLN A 1 109 ? 13.484 -27.719 -23.25 1 97 109 GLN A CA 1
ATOM 836 C C . GLN A 1 109 ? 13.352 -27.359 -21.766 1 97 109 GLN A C 1
ATOM 838 O O . GLN A 1 109 ? 14.07 -26.5 -21.266 1 97 109 GLN A O 1
ATOM 843 N N . ILE A 1 110 ? 12.469 -28.031 -21.094 1 97.62 110 ILE A N 1
ATOM 844 C CA . ILE A 1 110 ? 12.234 -27.766 -19.672 1 97.62 110 ILE A CA 1
ATOM 845 C C . ILE A 1 110 ? 13.469 -28.141 -18.875 1 97.62 110 ILE A C 1
ATOM 847 O O . ILE A 1 110 ? 13.922 -27.375 -18.016 1 97.62 110 ILE A O 1
ATOM 851 N N . THR A 1 111 ? 14.07 -29.328 -19.156 1 98.5 111 THR A N 1
ATOM 852 C CA . THR A 1 111 ? 15.242 -29.766 -18.406 1 98.5 111 THR A CA 1
ATOM 853 C C . THR A 1 111 ? 16.438 -28.859 -18.688 1 98.5 111 THR A C 1
ATOM 855 O O . THR A 1 111 ? 17.25 -28.594 -17.797 1 98.5 111 THR A O 1
ATOM 858 N N . THR A 1 112 ? 16.531 -28.391 -19.906 1 98.5 112 THR A N 1
ATOM 859 C CA . THR A 1 112 ? 17.578 -27.422 -20.234 1 98.5 112 THR A CA 1
ATOM 860 C C . THR A 1 112 ? 17.391 -26.141 -19.438 1 98.5 112 THR A C 1
ATOM 862 O O . THR A 1 112 ? 18.344 -25.594 -18.891 1 98.5 112 THR A O 1
ATOM 865 N N . LEU A 1 113 ? 16.188 -25.641 -19.391 1 97.81 113 LEU A N 1
ATOM 866 C CA . LEU A 1 113 ? 15.891 -24.438 -18.625 1 97.81 113 LEU A CA 1
ATOM 867 C C . LEU A 1 113 ? 16.266 -24.641 -17.156 1 97.81 113 LEU A C 1
ATOM 869 O O . LEU A 1 113 ? 16.875 -23.75 -16.547 1 97.81 113 LEU A O 1
ATOM 873 N N . VAL A 1 114 ? 15.914 -25.75 -16.609 1 98.75 114 VAL A N 1
ATOM 874 C CA . VAL A 1 114 ? 16.188 -26.047 -15.211 1 98.75 114 VAL A CA 1
ATOM 875 C C . VAL A 1 114 ? 17.703 -26.031 -14.969 1 98.75 114 VAL A C 1
ATOM 877 O O . VAL A 1 114 ? 18.172 -25.422 -14 1 98.75 114 VAL A O 1
ATOM 880 N N . ARG A 1 115 ? 18.453 -26.688 -15.836 1 98.88 115 ARG A N 1
ATOM 881 C CA . ARG A 1 115 ? 19.906 -26.703 -15.719 1 98.88 115 ARG A CA 1
ATOM 882 C C . ARG A 1 115 ? 20.469 -25.281 -15.781 1 98.88 115 ARG A C 1
ATOM 884 O O . ARG A 1 115 ? 21.359 -24.922 -15 1 98.88 115 ARG A O 1
ATOM 891 N N . ASN A 1 116 ? 19.953 -24.531 -16.75 1 98.81 116 ASN A N 1
ATOM 892 C CA . ASN A 1 116 ? 20.438 -23.156 -16.906 1 98.81 116 ASN A CA 1
ATOM 893 C C . ASN A 1 116 ? 20.141 -22.312 -15.672 1 98.81 116 ASN A C 1
ATOM 895 O O . ASN A 1 116 ? 20.953 -21.5 -15.258 1 98.81 116 ASN A O 1
ATOM 899 N N . LEU A 1 117 ? 18.953 -22.453 -15.078 1 98.75 117 LEU A N 1
ATOM 900 C CA . LEU A 1 117 ? 18.594 -21.734 -13.852 1 98.75 117 LEU A CA 1
ATOM 901 C C . LEU A 1 117 ? 19.562 -22.078 -12.727 1 98.75 117 LEU A C 1
ATOM 903 O O . LEU A 1 117 ? 20.047 -21.188 -12.023 1 98.75 117 LEU A O 1
ATOM 907 N N . GLY A 1 118 ? 19.828 -23.344 -12.578 1 98.81 118 GLY A N 1
ATOM 908 C CA . GLY A 1 118 ? 20.766 -23.766 -11.555 1 98.81 118 GLY A CA 1
ATOM 909 C C . GLY A 1 118 ? 22.141 -23.156 -11.719 1 98.81 118 GLY A C 1
ATOM 910 O O . GLY A 1 118 ? 22.734 -22.656 -10.75 1 98.81 118 GLY A O 1
ATOM 911 N N . GLU A 1 119 ? 22.578 -23.25 -12.914 1 98.81 119 GLU A N 1
ATOM 912 C CA . GLU A 1 119 ? 23.906 -22.719 -13.195 1 98.81 119 GLU A CA 1
ATOM 913 C C . GLU A 1 119 ? 23.953 -21.203 -12.93 1 98.81 119 GLU A C 1
ATOM 915 O O . GLU A 1 119 ? 24.984 -20.688 -12.5 1 98.81 119 GLU A O 1
ATOM 920 N N . ALA A 1 120 ? 22.891 -20.516 -13.195 1 98.69 120 ALA A N 1
ATOM 921 C CA . ALA A 1 120 ? 22.828 -19.078 -12.984 1 98.69 120 ALA A CA 1
ATOM 922 C C . ALA A 1 120 ? 22.453 -18.75 -11.539 1 98.69 120 ALA A C 1
ATOM 924 O O . ALA A 1 120 ? 22.359 -17.578 -11.172 1 98.69 120 ALA A O 1
ATOM 925 N N . ASP A 1 121 ? 22.172 -19.719 -10.703 1 98.44 121 ASP A N 1
ATOM 926 C CA . ASP A 1 121 ? 21.828 -19.562 -9.297 1 98.44 121 ASP A CA 1
ATOM 927 C C . ASP A 1 121 ? 20.469 -18.859 -9.141 1 98.44 121 ASP A C 1
ATOM 929 O O . ASP A 1 121 ? 20.344 -17.906 -8.367 1 98.44 121 ASP A O 1
ATOM 933 N N . ILE A 1 122 ? 19.547 -19.203 -9.906 1 98.5 122 ILE A N 1
ATOM 934 C CA . ILE A 1 122 ? 18.141 -18.797 -9.773 1 98.5 122 ILE A CA 1
ATOM 935 C C . ILE A 1 122 ? 17.328 -19.984 -9.273 1 98.5 122 ILE A C 1
ATOM 937 O O . ILE A 1 122 ? 17.156 -20.984 -9.992 1 98.5 122 ILE A O 1
ATOM 941 N N . PRO A 1 123 ? 16.75 -19.906 -8.148 1 98.44 123 PRO A N 1
ATOM 942 C CA . PRO A 1 123 ? 16.469 -21.141 -7.395 1 98.44 123 PRO A CA 1
ATOM 943 C C . PRO A 1 123 ? 15.086 -21.703 -7.688 1 98.44 123 PRO A C 1
ATOM 945 O O . PRO A 1 123 ? 14.805 -22.859 -7.336 1 98.44 123 PRO A O 1
ATOM 948 N N . ILE A 1 124 ? 14.172 -20.953 -8.281 1 98.75 124 ILE A N 1
ATOM 949 C CA . ILE A 1 124 ? 12.797 -21.453 -8.289 1 98.75 124 ILE A CA 1
ATOM 950 C C . ILE A 1 124 ? 12.234 -21.375 -9.711 1 98.75 124 ILE A C 1
ATOM 952 O O . ILE A 1 124 ? 12.414 -20.375 -10.406 1 98.75 124 ILE A O 1
ATOM 956 N N . LEU A 1 125 ? 11.625 -22.406 -10.141 1 98.19 125 LEU A N 1
ATOM 957 C CA . LEU A 1 125 ? 10.828 -22.438 -11.367 1 98.19 125 LEU A CA 1
ATOM 958 C C . LEU A 1 125 ? 9.391 -22.859 -11.062 1 98.19 125 LEU A C 1
ATOM 960 O O . LEU A 1 125 ? 9.148 -24 -10.633 1 98.19 125 LEU A O 1
ATOM 964 N N . GLY A 1 126 ? 8.477 -21.906 -11.266 1 96.81 126 GLY A N 1
ATOM 965 C CA . GLY A 1 126 ? 7.062 -22.234 -11.117 1 96.81 126 GLY A CA 1
ATOM 966 C C . GLY A 1 126 ? 6.473 -22.906 -12.336 1 96.81 126 GLY A C 1
ATOM 967 O O . GLY A 1 126 ? 6.855 -22.594 -13.469 1 96.81 126 GLY A O 1
ATOM 968 N N . TYR A 1 127 ? 5.57 -23.766 -12.109 1 95.25 127 TYR A N 1
ATOM 969 C CA . TYR A 1 127 ? 4.84 -24.406 -13.195 1 95.25 127 TYR A CA 1
ATOM 970 C C . TYR A 1 127 ? 3.432 -24.781 -12.75 1 95.25 127 TYR A C 1
ATOM 972 O O . TYR A 1 127 ? 3.023 -24.484 -11.625 1 95.25 127 TYR A O 1
ATOM 980 N N . GLN A 1 128 ? 2.664 -25.219 -13.664 1 92.62 128 GLN A N 1
ATOM 981 C CA . GLN A 1 128 ? 1.311 -25.688 -13.391 1 92.62 128 GLN A CA 1
ATOM 982 C C . GLN A 1 128 ? 0.934 -26.859 -14.305 1 92.62 128 GLN A C 1
ATOM 984 O O . GLN A 1 128 ? 1.458 -26.969 -15.414 1 92.62 128 GLN A O 1
ATOM 989 N N . TRP A 1 129 ? 0.207 -27.719 -13.742 1 91.81 129 TRP A N 1
ATOM 990 C CA . TRP A 1 129 ? -0.379 -28.797 -14.531 1 91.81 129 TRP A CA 1
ATOM 991 C C . TRP A 1 129 ? -1.842 -28.5 -14.852 1 91.81 129 TRP A C 1
ATOM 993 O O . TRP A 1 129 ? -2.734 -29.25 -14.445 1 91.81 129 TRP A O 1
ATOM 1003 N N . ASN A 1 130 ? -1.989 -27.297 -15.359 1 82.5 130 ASN A N 1
ATOM 1004 C CA . ASN A 1 130 ? -3.285 -26.734 -15.711 1 82.5 130 ASN A CA 1
ATOM 1005 C C . ASN A 1 130 ? -3.412 -26.516 -17.219 1 82.5 130 ASN A C 1
ATOM 1007 O O . ASN A 1 130 ? -2.529 -25.922 -17.844 1 82.5 130 ASN A O 1
ATOM 1011 N N . PRO A 1 131 ? -4.449 -27.109 -17.812 1 78.88 131 PRO A N 1
ATOM 1012 C CA . PRO A 1 131 ? -4.641 -26.891 -19.25 1 78.88 131 PRO A CA 1
ATOM 1013 C C . PRO A 1 131 ? -5.121 -25.469 -19.578 1 78.88 131 PRO A C 1
ATOM 1015 O O . PRO A 1 131 ? -6.176 -25.312 -20.188 1 78.88 131 PRO A O 1
ATOM 1018 N N . ARG A 1 132 ? -4.234 -24.531 -19.219 1 72.69 132 ARG A N 1
ATOM 1019 C CA . ARG A 1 132 ? -4.555 -23.141 -19.469 1 72.69 132 ARG A CA 1
ATOM 1020 C C . ARG A 1 132 ? -4.789 -22.875 -20.953 1 72.69 132 ARG A C 1
ATOM 1022 O O . ARG A 1 132 ? -4.086 -23.406 -21.797 1 72.69 132 ARG A O 1
ATOM 1029 N N . GLY A 1 133 ? -5.727 -22.141 -21.25 1 71.19 133 GLY A N 1
ATOM 1030 C CA . GLY A 1 133 ? -6.023 -21.781 -22.625 1 71.19 133 GLY A CA 1
ATOM 1031 C C . GLY A 1 133 ? -7.043 -22.719 -23.266 1 71.19 133 GLY A C 1
ATOM 1032 O O . GLY A 1 133 ? -7.574 -22.406 -24.328 1 71.19 133 GLY A O 1
ATOM 1033 N N . VAL A 1 134 ? -7.195 -23.797 -22.516 1 73.88 134 VAL A N 1
ATOM 1034 C CA . VAL A 1 134 ? -8.109 -24.766 -23.109 1 73.88 134 VAL A CA 1
ATOM 1035 C C . VAL A 1 134 ? -9.398 -24.812 -22.297 1 73.88 134 VAL A C 1
ATOM 1037 O O . VAL A 1 134 ? -10.445 -25.219 -22.812 1 73.88 134 VAL A O 1
ATOM 1040 N N . VAL A 1 135 ? -9.273 -24.391 -21.047 1 80.5 135 VAL A N 1
ATOM 1041 C CA . VAL A 1 135 ? -10.438 -24.359 -20.172 1 80.5 135 VAL A CA 1
ATOM 1042 C C . VAL A 1 135 ? -10.648 -22.938 -19.656 1 80.5 135 VAL A C 1
ATOM 1044 O O . VAL A 1 135 ? -9.688 -22.234 -19.359 1 80.5 135 VAL A O 1
ATOM 1047 N N . PRO A 1 136 ? -11.898 -22.562 -19.531 1 85.38 136 PRO A N 1
ATOM 1048 C CA . PRO A 1 136 ? -12.164 -21.219 -19 1 85.38 136 PRO A CA 1
ATOM 1049 C C . PRO A 1 136 ? -11.781 -21.094 -17.531 1 85.38 136 PRO A C 1
ATOM 1051 O O . PRO A 1 136 ? -12.109 -21.969 -16.719 1 85.38 136 PRO A O 1
ATOM 1054 N N . MET A 1 137 ? -11.086 -20.031 -17.234 1 88.5 137 MET A N 1
ATOM 1055 C CA . MET A 1 137 ? -10.688 -19.797 -15.852 1 88.5 137 MET A CA 1
ATOM 1056 C C . MET A 1 137 ? -11.547 -18.719 -15.211 1 88.5 137 MET A C 1
ATOM 1058 O O . MET A 1 137 ? -11.664 -18.656 -13.984 1 88.5 137 MET A O 1
ATOM 1062 N N . ARG A 1 138 ? -12.133 -17.875 -16.047 1 92.25 138 ARG A N 1
ATOM 1063 C CA . ARG A 1 138 ? -13 -16.781 -15.609 1 92.25 138 ARG A CA 1
ATOM 1064 C C . ARG A 1 138 ? -14.188 -16.625 -16.547 1 92.25 138 ARG A C 1
ATOM 1066 O O . ARG A 1 138 ? -14.062 -16.859 -17.75 1 92.25 138 ARG A O 1
ATOM 1073 N N . THR A 1 139 ? -15.289 -16.219 -16.047 1 94.19 139 THR A N 1
ATOM 1074 C CA . THR A 1 139 ? -16.5 -16.078 -16.844 1 94.19 139 THR A CA 1
ATOM 1075 C C . THR A 1 139 ? -17.047 -14.656 -16.766 1 94.19 139 THR A C 1
ATOM 1077 O O . THR A 1 139 ? -18.016 -14.32 -17.453 1 94.19 139 THR A O 1
ATOM 1080 N N . GLY A 1 140 ? -16.469 -13.805 -15.953 1 94.81 140 GLY A N 1
ATOM 1081 C CA . GLY A 1 140 ? -16.953 -12.438 -15.812 1 94.81 140 GLY A CA 1
ATOM 1082 C C . GLY A 1 140 ? -16.125 -11.617 -14.844 1 94.81 140 GLY A C 1
ATOM 1083 O O . GLY A 1 140 ? -14.938 -11.867 -14.664 1 94.81 140 GLY A O 1
ATOM 1084 N N . SER A 1 141 ? -16.75 -10.531 -14.438 1 96.44 141 SER A N 1
ATOM 1085 C CA . SER A 1 141 ? -16.125 -9.633 -13.484 1 96.44 141 SER A CA 1
ATOM 1086 C C . SER A 1 141 ? -17.047 -9.305 -12.32 1 96.44 141 SER A C 1
ATOM 1088 O O . SER A 1 141 ? -18.25 -9.594 -12.383 1 96.44 141 SER A O 1
ATOM 1090 N N . ALA A 1 142 ? -16.5 -8.867 -11.281 1 97.81 142 ALA A N 1
ATOM 1091 C CA . ALA A 1 142 ? -17.25 -8.406 -10.109 1 97.81 142 ALA A CA 1
ATOM 1092 C C . ALA A 1 142 ? -16.797 -7.004 -9.695 1 97.81 142 ALA A C 1
ATOM 1094 O O . ALA A 1 142 ? -15.609 -6.684 -9.742 1 97.81 142 ALA A O 1
ATOM 1095 N N . GLU A 1 143 ? -17.812 -6.16 -9.359 1 98.25 143 GLU A N 1
ATOM 1096 C CA . GLU A 1 143 ? -17.5 -4.852 -8.797 1 98.25 143 GLU A CA 1
ATOM 1097 C C . GLU A 1 143 ? -17.078 -4.969 -7.332 1 98.25 143 GLU A C 1
ATOM 1099 O O . GLU A 1 143 ? -17.734 -5.656 -6.547 1 98.25 143 GLU A O 1
ATOM 1104 N N . LEU A 1 144 ? -16 -4.316 -7 1 98.31 144 LEU A N 1
ATOM 1105 C CA . LEU A 1 144 ? -15.422 -4.359 -5.66 1 98.31 144 LEU A CA 1
ATOM 1106 C C . LEU A 1 144 ? -15.508 -2.996 -4.984 1 98.31 144 LEU A C 1
ATOM 1108 O O . LEU A 1 144 ? -16.25 -2.117 -5.445 1 98.31 144 LEU A O 1
ATOM 1112 N N . ARG A 1 145 ? -14.852 -2.879 -3.852 1 97.25 145 ARG A N 1
ATOM 1113 C CA . ARG A 1 145 ? -14.805 -1.62 -3.115 1 97.25 145 ARG A CA 1
ATOM 1114 C C . ARG A 1 145 ? -14.336 -0.479 -4.016 1 97.25 145 ARG A C 1
ATOM 1116 O O . ARG A 1 145 ? -13.352 -0.619 -4.742 1 97.25 145 ARG A O 1
ATOM 1123 N N . GLY A 1 146 ? -15.078 0.64 -3.986 1 98 146 GLY A N 1
ATOM 1124 C CA . GLY A 1 146 ? -14.711 1.801 -4.781 1 98 146 GLY A CA 1
ATOM 1125 C C . GLY A 1 146 ? -14.875 1.579 -6.273 1 98 146 GLY A C 1
ATOM 1126 O O . GLY A 1 146 ? -14.164 2.189 -7.078 1 98 146 GLY A O 1
ATOM 1127 N N . ARG A 1 147 ? -15.633 0.606 -6.668 1 98.06 147 ARG A N 1
ATOM 1128 C CA . ARG A 1 147 ? -15.93 0.276 -8.055 1 98.06 147 ARG A CA 1
ATOM 1129 C C . ARG A 1 147 ? -14.711 -0.321 -8.75 1 98.06 147 ARG A C 1
ATOM 1131 O O . ARG A 1 147 ? -14.617 -0.303 -9.977 1 98.06 147 ARG A O 1
ATOM 1138 N N . ALA A 1 148 ? -13.758 -0.753 -7.977 1 98.31 148 ALA A N 1
ATOM 1139 C CA . ALA A 1 148 ? -12.711 -1.583 -8.578 1 98.31 148 ALA A CA 1
ATOM 1140 C C . ALA A 1 148 ? -13.305 -2.844 -9.195 1 98.31 148 ALA A C 1
ATOM 1142 O O . ALA A 1 148 ? -14.469 -3.174 -8.953 1 98.31 148 ALA A O 1
ATOM 1143 N N . GLN A 1 149 ? -12.492 -3.486 -10 1 97.44 149 GLN A N 1
ATOM 1144 C CA . GLN A 1 149 ? -13.008 -4.676 -10.672 1 97.44 149 GLN A CA 1
ATOM 1145 C C . GLN A 1 149 ? -12.125 -5.887 -10.398 1 97.44 149 GLN A C 1
ATOM 1147 O O . GLN A 1 149 ? -10.891 -5.793 -10.453 1 97.44 149 GLN A O 1
ATOM 1152 N N . GLY A 1 150 ? -12.695 -6.984 -9.984 1 96.75 150 GLY A N 1
ATOM 1153 C CA . GLY A 1 150 ? -12.055 -8.281 -9.906 1 96.75 150 GLY A CA 1
ATOM 1154 C C . GLY A 1 150 ? -12.609 -9.289 -10.891 1 96.75 150 GLY A C 1
ATOM 1155 O O . GLY A 1 150 ? -13.758 -9.172 -11.32 1 96.75 150 GLY A O 1
ATOM 1156 N N . THR A 1 151 ? -11.812 -10.227 -11.305 1 96.25 151 THR A N 1
ATOM 1157 C CA . THR A 1 151 ? -12.305 -11.289 -12.172 1 96.25 151 THR A CA 1
ATOM 1158 C C . THR A 1 151 ? -13.195 -12.258 -11.398 1 96.25 151 THR A C 1
ATOM 1160 O O . THR A 1 151 ? -13.047 -12.406 -10.188 1 96.25 151 THR A O 1
ATOM 1163 N N . ALA A 1 152 ? -14.109 -12.836 -12.102 1 97.12 152 ALA A N 1
ATOM 1164 C CA . ALA A 1 152 ? -15.078 -13.727 -11.469 1 97.12 152 ALA A CA 1
ATOM 1165 C C . ALA A 1 152 ? -15.203 -15.031 -12.242 1 97.12 152 ALA A C 1
ATOM 1167 O O . ALA A 1 152 ? -14.828 -15.109 -13.414 1 97.12 152 ALA A O 1
ATOM 1168 N N . PHE A 1 153 ? -15.625 -16.047 -11.594 1 96.56 153 PHE A N 1
ATOM 1169 C CA . PHE A 1 153 ? -15.906 -17.359 -12.172 1 96.56 153 PHE A CA 1
ATOM 1170 C C . PHE A 1 153 ? -17.25 -17.891 -11.688 1 96.56 153 PHE A C 1
ATOM 1172 O O . PHE A 1 153 ? -17.547 -17.859 -10.484 1 96.56 153 PHE A O 1
ATOM 1179 N N . ASP A 1 154 ? -18.062 -18.281 -12.555 1 97.31 154 ASP A N 1
ATOM 1180 C CA . ASP A 1 154 ? -19.312 -18.969 -12.312 1 97.31 154 ASP A CA 1
ATOM 1181 C C . ASP A 1 154 ? -19.469 -20.172 -13.25 1 97.31 154 ASP A C 1
ATOM 1183 O O . ASP A 1 154 ? -19.688 -20 -14.453 1 97.31 154 ASP A O 1
ATOM 1187 N N . TYR A 1 155 ? -19.422 -21.328 -12.656 1 95.69 155 TYR A N 1
ATOM 1188 C CA . TYR A 1 155 ? -19.469 -22.562 -13.445 1 95.69 155 TYR A CA 1
ATOM 1189 C C . TYR A 1 155 ? -20.719 -22.609 -14.297 1 95.69 155 TYR A C 1
ATOM 1191 O O . TYR A 1 155 ? -20.703 -23.109 -15.43 1 95.69 155 TYR A O 1
ATOM 1199 N N . ASP A 1 156 ? -21.828 -22.172 -13.82 1 95.31 156 ASP A N 1
ATOM 1200 C CA . ASP A 1 156 ? -23.125 -22.25 -14.492 1 95.31 156 ASP A CA 1
ATOM 1201 C C . ASP A 1 156 ? -23.156 -21.328 -15.711 1 95.31 156 ASP A C 1
ATOM 1203 O O . ASP A 1 156 ? -24.047 -21.438 -16.547 1 95.31 156 ASP A O 1
ATOM 1207 N N . GLU A 1 157 ? -22.203 -20.406 -15.781 1 95.19 157 GLU A N 1
ATOM 1208 C CA . GLU A 1 157 ? -22.156 -19.469 -16.906 1 95.19 157 GLU A CA 1
ATOM 1209 C C . GLU A 1 157 ? -21.391 -20.078 -18.094 1 95.19 157 GLU A C 1
ATOM 1211 O O . GLU A 1 157 ? -21.375 -19.516 -19.188 1 95.19 157 GLU A O 1
ATOM 1216 N N . ILE A 1 158 ? -20.797 -21.188 -17.891 1 91.81 158 ILE A N 1
ATOM 1217 C CA . ILE A 1 158 ? -20.094 -21.859 -18.969 1 91.81 158 ILE A CA 1
ATOM 1218 C C . ILE A 1 158 ? -21.078 -22.594 -19.875 1 91.81 158 ILE A C 1
ATOM 1220 O O . ILE A 1 158 ? -21.844 -23.438 -19.406 1 91.81 158 ILE A O 1
ATOM 1224 N N . ASP A 1 159 ? -21.234 -22.266 -21.109 1 87.44 159 ASP A N 1
ATOM 1225 C CA . ASP A 1 159 ? -22.25 -22.75 -22.047 1 87.44 159 ASP A CA 1
ATOM 1226 C C . ASP A 1 159 ? -22.203 -24.266 -22.172 1 87.44 159 ASP A C 1
ATOM 1228 O O . ASP A 1 159 ? -23.234 -24.938 -22.078 1 87.44 159 ASP A O 1
ATOM 1232 N N . ASP A 1 160 ? -21.031 -24.891 -22.453 1 88.12 160 ASP A N 1
ATOM 1233 C CA . ASP A 1 160 ? -20.906 -26.344 -22.641 1 88.12 160 ASP A CA 1
ATOM 1234 C C . ASP A 1 160 ? -19.609 -26.875 -22.016 1 88.12 160 ASP A C 1
ATOM 1236 O O . ASP A 1 160 ? -18.656 -27.188 -22.734 1 88.12 160 ASP A O 1
ATOM 1240 N N . PRO A 1 161 ? -19.688 -27.016 -20.688 1 87.75 161 PRO A N 1
ATOM 1241 C CA . PRO A 1 161 ? -18.469 -27.438 -20 1 87.75 161 PRO A CA 1
ATOM 1242 C C . PRO A 1 161 ? -18.047 -28.859 -20.359 1 87.75 161 PRO A C 1
ATOM 1244 O O . PRO A 1 161 ? -16.922 -29.266 -20.094 1 87.75 161 PRO A O 1
ATOM 1247 N N . ASP A 1 162 ? -18.906 -29.609 -21.031 1 86.69 162 ASP A N 1
ATOM 1248 C CA . ASP A 1 162 ? -18.609 -30.984 -21.391 1 86.69 162 ASP A CA 1
ATOM 1249 C C . ASP A 1 162 ? -18.047 -31.078 -22.797 1 86.69 162 ASP A C 1
ATOM 1251 O O . ASP A 1 162 ? -17.516 -32.125 -23.203 1 86.69 162 ASP A O 1
ATOM 1255 N N . ALA A 1 163 ? -18.219 -29.984 -23.484 1 91 163 ALA A N 1
ATOM 1256 C CA . ALA A 1 163 ? -17.672 -29.984 -24.844 1 91 163 ALA A CA 1
ATOM 1257 C C . ALA A 1 163 ? -16.141 -30.094 -24.812 1 91 163 ALA A C 1
ATOM 1259 O O . ALA A 1 163 ? -15.492 -29.469 -23.969 1 91 163 ALA A O 1
ATOM 1260 N N . LEU A 1 164 ? -15.602 -30.891 -25.75 1 91.69 164 LEU A N 1
ATOM 1261 C CA . LEU A 1 164 ? -14.156 -31.062 -25.812 1 91.69 164 LEU A CA 1
ATOM 1262 C C . LEU A 1 164 ? -13.469 -29.734 -26.141 1 91.69 164 LEU A C 1
ATOM 1264 O O . LEU A 1 164 ? -13.953 -28.969 -26.984 1 91.69 164 LEU A O 1
ATOM 1268 N N . ALA A 1 165 ? -12.375 -29.5 -25.422 1 87.38 165 ALA A N 1
ATOM 1269 C CA . ALA A 1 165 ? -11.562 -28.328 -25.734 1 87.38 165 ALA A CA 1
ATOM 1270 C C . ALA A 1 165 ? -11.07 -28.375 -27.172 1 87.38 165 ALA A C 1
ATOM 1272 O O . ALA A 1 165 ? -10.914 -29.453 -27.75 1 87.38 165 ALA A O 1
ATOM 1273 N N . PRO A 1 16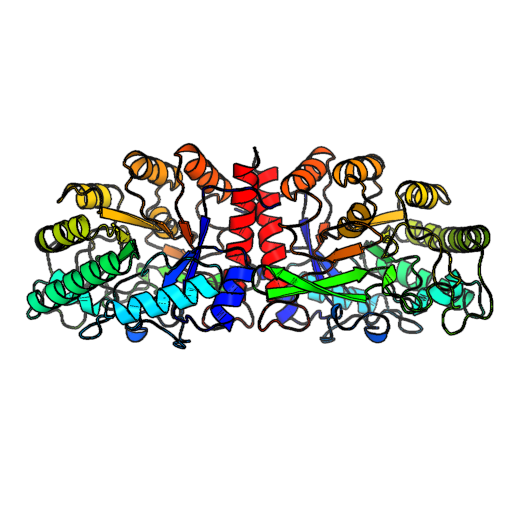6 ? -10.836 -27.203 -27.734 1 81.88 166 PRO A N 1
ATOM 1274 C CA . PRO A 1 166 ? -10.312 -27.188 -29.094 1 81.88 166 PRO A CA 1
ATOM 1275 C C . PRO A 1 166 ? -9.008 -27.984 -29.234 1 81.88 166 PRO A C 1
ATOM 1277 O O . PRO A 1 166 ? -8.109 -27.844 -28.406 1 81.88 166 PRO A O 1
ATOM 1280 N N . GLY A 1 167 ? -8.898 -28.844 -30.219 1 80.62 167 GLY A N 1
ATOM 1281 C CA . GLY A 1 167 ? -7.684 -29.609 -30.5 1 80.62 167 GLY A CA 1
ATOM 1282 C C . GLY A 1 167 ? -7.699 -30.984 -29.891 1 80.62 167 GLY A C 1
ATOM 1283 O O . GLY A 1 167 ? -6.797 -31.797 -30.141 1 80.62 167 GLY A O 1
ATOM 1284 N N . LEU A 1 168 ? -8.695 -31.188 -29.047 1 87.5 168 LEU A N 1
ATOM 1285 C CA . LEU A 1 168 ? -8.828 -32.5 -28.469 1 87.5 168 LEU A CA 1
ATOM 1286 C C . LEU A 1 168 ? -9.828 -33.344 -29.25 1 87.5 168 LEU A C 1
ATOM 1288 O O . LEU A 1 168 ? -10.859 -32.844 -29.703 1 87.5 168 LEU A O 1
ATOM 1292 N N . ASP A 1 169 ? -9.43 -34.594 -29.484 1 89.31 169 ASP A N 1
ATOM 1293 C CA . ASP A 1 169 ? -10.305 -35.469 -30.234 1 89.31 169 ASP A CA 1
ATOM 1294 C C . ASP A 1 169 ? -10.93 -36.531 -29.328 1 89.31 169 ASP A C 1
ATOM 1296 O O . ASP A 1 169 ? -11.742 -37.344 -29.781 1 89.31 169 ASP A O 1
ATOM 1300 N N . ARG A 1 170 ? -10.531 -36.438 -28.125 1 92.81 170 ARG A N 1
ATOM 1301 C CA . ARG A 1 170 ? -11.086 -37.406 -27.156 1 92.81 170 ARG A CA 1
ATOM 1302 C C . ARG A 1 170 ? -10.992 -36.844 -25.734 1 92.81 170 ARG A C 1
ATOM 1304 O O . ARG A 1 170 ? -10.266 -35.875 -25.484 1 92.81 170 ARG A O 1
ATOM 1311 N N . GLU A 1 171 ? -11.719 -37.531 -24.859 1 93.81 171 GLU A N 1
ATOM 1312 C CA . GLU A 1 171 ? -11.594 -37.25 -23.422 1 93.81 171 GLU A CA 1
ATOM 1313 C C . GLU A 1 171 ? -10.422 -38.031 -22.812 1 93.81 171 GLU A C 1
ATOM 1315 O O . GLU A 1 171 ? -10.109 -39.125 -23.25 1 93.81 171 GLU A O 1
ATOM 1320 N N . TYR A 1 172 ? -9.836 -37.438 -21.844 1 94.62 172 TYR A N 1
ATOM 1321 C CA . TYR A 1 172 ? -8.773 -38.094 -21.109 1 94.62 172 TYR A CA 1
ATOM 1322 C C . TYR A 1 172 ? -9.258 -38.531 -19.719 1 94.62 172 TYR A C 1
ATOM 1324 O O . TYR A 1 172 ? -10.141 -37.875 -19.141 1 94.62 172 TYR A O 1
ATOM 1332 N N . THR A 1 173 ? -8.641 -39.656 -19.234 1 95.69 173 THR A N 1
ATOM 1333 C CA . THR A 1 173 ? -8.977 -40.094 -17.891 1 95.69 173 THR A CA 1
ATOM 1334 C C . THR A 1 173 ? -7.992 -39.5 -16.875 1 95.69 173 THR A C 1
ATOM 1336 O O . THR A 1 173 ? -6.859 -39.188 -17.219 1 95.69 173 THR A O 1
ATOM 1339 N N . GLU A 1 174 ? -8.445 -39.375 -15.688 1 96.69 174 GLU A N 1
ATOM 1340 C CA . GLU A 1 174 ? -7.566 -38.938 -14.617 1 96.69 174 GLU A CA 1
ATOM 1341 C C . GLU A 1 174 ? -6.344 -39.844 -14.484 1 96.69 174 GLU A C 1
ATOM 1343 O O . GLU A 1 174 ? -5.234 -39.344 -14.25 1 96.69 174 GLU A O 1
ATOM 1348 N N . ALA A 1 175 ? -6.582 -41.156 -14.578 1 97.44 175 ALA A N 1
ATOM 1349 C CA . ALA A 1 175 ? -5.484 -42.094 -14.477 1 97.44 175 ALA A CA 1
ATOM 1350 C C . ALA A 1 175 ? -4.406 -41.812 -15.523 1 97.44 175 ALA A C 1
ATOM 1352 O O . ALA A 1 175 ? -3.213 -41.844 -15.211 1 97.44 175 ALA A O 1
ATOM 1353 N N . GLU A 1 176 ? -4.809 -41.562 -16.766 1 96.19 176 GLU A N 1
ATOM 1354 C CA . GLU A 1 176 ? -3.875 -41.25 -17.828 1 96.19 176 GLU A CA 1
ATOM 1355 C C . GLU A 1 176 ? -3.08 -39.969 -17.5 1 96.19 176 GLU A C 1
ATOM 1357 O O . GLU A 1 176 ? -1.87 -39.938 -17.734 1 96.19 176 GLU A O 1
ATOM 1362 N N . PHE A 1 177 ? -3.736 -39 -16.969 1 96.81 177 PHE A N 1
ATOM 1363 C CA . PHE A 1 177 ? -3.092 -37.719 -16.672 1 96.81 177 PHE A CA 1
ATOM 1364 C C . PHE A 1 177 ? -2.123 -37.844 -15.5 1 96.81 177 PHE A C 1
ATOM 1366 O O . PHE A 1 177 ? -1.069 -37.219 -15.484 1 96.81 177 PHE A O 1
ATOM 1373 N N . TRP A 1 178 ? -2.42 -38.688 -14.516 1 97.94 178 TRP A N 1
ATOM 1374 C CA . TRP A 1 178 ? -1.485 -38.969 -13.43 1 97.94 178 TRP A CA 1
ATOM 1375 C C . TRP A 1 178 ? -0.247 -39.688 -13.945 1 97.94 178 TRP A C 1
ATOM 1377 O O . TRP A 1 178 ? 0.872 -39.406 -13.508 1 97.94 178 TRP A O 1
ATOM 1387 N N . ASP A 1 179 ? -0.493 -40.625 -14.852 1 97.81 179 ASP A N 1
ATOM 1388 C CA . ASP A 1 179 ? 0.634 -41.344 -15.445 1 97.81 179 ASP A CA 1
ATOM 1389 C C . ASP A 1 179 ? 1.564 -40.375 -16.188 1 97.81 179 ASP A C 1
ATOM 1391 O O . ASP A 1 179 ? 2.787 -40.469 -16.047 1 97.81 179 ASP A O 1
ATOM 1395 N N . ASN A 1 180 ? 0.951 -39.531 -17 1 97.38 180 ASN A N 1
ATOM 1396 C CA . ASN A 1 180 ? 1.74 -38.562 -17.734 1 97.38 180 ASN A CA 1
ATOM 1397 C C . ASN A 1 180 ? 2.469 -37.625 -16.781 1 97.38 180 ASN A C 1
ATOM 1399 O O . ASN A 1 180 ? 3.613 -37.219 -17.031 1 97.38 180 ASN A O 1
ATOM 1403 N N . TYR A 1 181 ? 1.796 -37.25 -15.688 1 97.94 181 TYR A N 1
ATOM 1404 C CA . TYR A 1 181 ? 2.387 -36.344 -14.688 1 97.94 181 TYR A CA 1
ATOM 1405 C C . TYR A 1 181 ? 3.561 -37.031 -13.984 1 97.94 181 TYR A C 1
ATOM 1407 O O . TYR A 1 181 ? 4.594 -36.406 -13.75 1 97.94 181 TYR A O 1
ATOM 1415 N N . GLU A 1 182 ? 3.365 -38.25 -13.656 1 98.25 182 GLU A N 1
ATOM 1416 C CA . GLU A 1 182 ? 4.445 -39 -13.023 1 98.25 182 GLU A CA 1
ATOM 1417 C C . GLU A 1 182 ? 5.668 -39.094 -13.938 1 98.25 182 GLU A C 1
ATOM 1419 O O . GLU A 1 182 ? 6.801 -38.906 -13.484 1 98.25 182 GLU A O 1
ATOM 1424 N N . THR A 1 183 ? 5.449 -39.344 -15.203 1 97.31 183 THR A N 1
ATOM 1425 C CA . THR A 1 183 ? 6.535 -39.375 -16.172 1 97.31 183 THR A CA 1
ATOM 1426 C C . THR A 1 183 ? 7.254 -38.031 -16.25 1 97.31 183 THR A C 1
ATOM 1428 O O . THR A 1 183 ? 8.484 -38 -16.328 1 97.31 183 THR A O 1
ATOM 1431 N N . PHE A 1 184 ? 6.508 -37.031 -16.297 1 97.94 184 PHE A N 1
ATOM 1432 C CA . PHE A 1 184 ? 7.062 -35.656 -16.281 1 97.94 184 PHE A CA 1
ATOM 1433 C C . PHE A 1 184 ? 7.973 -35.469 -15.07 1 97.94 184 PHE A C 1
ATOM 1435 O O . PHE A 1 184 ? 9.117 -35.031 -15.211 1 97.94 184 PHE A O 1
ATOM 1442 N N . LEU A 1 185 ? 7.484 -35.781 -13.859 1 98.5 185 LEU A N 1
ATOM 1443 C CA . LEU A 1 185 ? 8.234 -35.594 -12.625 1 98.5 185 LEU A CA 1
ATOM 1444 C C . LEU A 1 185 ? 9.492 -36.438 -12.617 1 98.5 185 LEU A C 1
ATOM 1446 O O . LEU A 1 185 ? 10.562 -35.969 -12.211 1 98.5 185 LEU A O 1
ATOM 1450 N N . GLU A 1 186 ? 9.352 -37.688 -13.078 1 98.44 186 GLU A N 1
ATOM 1451 C CA . GLU A 1 186 ? 10.484 -38.594 -13.109 1 98.44 186 GLU A CA 1
ATOM 1452 C C . GLU A 1 186 ? 11.594 -38.062 -14.016 1 98.44 186 GLU A C 1
ATOM 1454 O O . GLU A 1 186 ? 12.773 -38.375 -13.789 1 98.44 186 GLU A O 1
ATOM 1459 N N . THR A 1 187 ? 11.195 -37.344 -14.961 1 98.38 187 THR A N 1
ATOM 1460 C CA . THR A 1 187 ? 12.164 -36.812 -15.914 1 98.38 187 THR A CA 1
ATOM 1461 C C . THR A 1 187 ? 12.773 -35.531 -15.398 1 98.38 187 THR A C 1
ATOM 1463 O O . THR A 1 187 ? 13.992 -35.344 -15.477 1 98.38 187 THR A O 1
ATOM 1466 N N . VAL A 1 188 ? 12.039 -34.625 -14.859 1 98.5 188 VAL A N 1
ATOM 1467 C CA . VAL A 1 188 ? 12.453 -33.25 -14.594 1 98.5 188 VAL A CA 1
ATOM 1468 C C . VAL A 1 188 ? 13.086 -33.156 -13.203 1 98.5 188 VAL A C 1
ATOM 1470 O O . VAL A 1 188 ? 14.039 -32.406 -13 1 98.5 188 VAL A O 1
ATOM 1473 N N . LEU A 1 189 ? 12.609 -33.938 -12.188 1 98.81 189 LEU A N 1
ATOM 1474 C CA . LEU A 1 189 ? 13.008 -33.719 -10.797 1 98.81 189 LEU A CA 1
ATOM 1475 C C . LEU A 1 189 ? 14.461 -34.125 -10.586 1 98.81 189 LEU A C 1
ATOM 1477 O O . LEU A 1 189 ? 15.195 -33.438 -9.875 1 98.81 189 LEU A O 1
ATOM 1481 N N . PRO A 1 190 ? 14.914 -35.25 -11.172 1 98.81 190 PRO A N 1
ATOM 1482 C CA . PRO A 1 190 ? 16.344 -35.531 -11.023 1 98.81 190 PRO A CA 1
ATOM 1483 C C . PRO A 1 190 ? 17.219 -34.406 -11.539 1 98.81 190 PRO A C 1
ATOM 1485 O O . PRO A 1 190 ? 18.266 -34.094 -10.945 1 98.81 190 PRO A O 1
ATOM 1488 N N . VAL A 1 191 ? 16.875 -33.781 -12.617 1 98.88 191 VAL A N 1
ATOM 1489 C CA . VAL A 1 191 ? 17.609 -32.625 -13.156 1 98.88 191 VAL A CA 1
ATOM 1490 C C . VAL A 1 191 ? 17.531 -31.469 -12.188 1 98.88 191 VAL A C 1
ATOM 1492 O O . VAL A 1 191 ? 18.531 -30.781 -11.961 1 98.88 191 VAL A O 1
ATOM 1495 N N . ALA A 1 192 ? 16.359 -31.234 -11.641 1 98.88 192 ALA A N 1
ATOM 1496 C CA . ALA A 1 192 ? 16.156 -30.156 -10.664 1 98.88 192 ALA A CA 1
ATOM 1497 C C . ALA A 1 192 ? 17.031 -30.375 -9.43 1 98.88 192 ALA A C 1
ATOM 1499 O O . ALA A 1 192 ? 17.625 -29.422 -8.922 1 98.88 192 ALA A O 1
ATOM 1500 N N . GLU A 1 193 ? 17.109 -31.594 -8.969 1 98.75 193 GLU A N 1
ATOM 1501 C CA . GLU A 1 193 ? 17.938 -31.953 -7.824 1 98.75 193 GLU A CA 1
ATOM 1502 C C . GLU A 1 193 ? 19.406 -31.656 -8.102 1 98.75 193 GLU A C 1
ATOM 1504 O O . GLU A 1 193 ? 20.094 -31.047 -7.285 1 98.75 193 GLU A O 1
ATOM 1509 N N . GLU A 1 194 ? 19.812 -32.094 -9.219 1 98.69 194 GLU A N 1
ATOM 1510 C CA . GLU A 1 194 ? 21.203 -31.875 -9.594 1 98.69 194 GLU A CA 1
ATOM 1511 C C . GLU A 1 194 ? 21.531 -30.391 -9.719 1 98.69 194 GLU A C 1
ATOM 1513 O O . GLU A 1 194 ? 22.609 -29.938 -9.336 1 98.69 194 GLU A O 1
ATOM 1518 N N . ALA A 1 195 ? 20.625 -29.641 -10.266 1 98.75 195 ALA A N 1
ATOM 1519 C CA . ALA A 1 195 ? 20.828 -28.219 -10.547 1 98.75 195 ALA A CA 1
ATOM 1520 C C . ALA A 1 195 ? 20.578 -27.375 -9.297 1 98.75 195 ALA A C 1
ATOM 1522 O O . ALA A 1 195 ? 20.938 -26.203 -9.258 1 98.75 195 ALA A O 1
ATOM 1523 N N . GLY A 1 196 ? 19.891 -27.922 -8.273 1 98.56 196 GLY A N 1
ATOM 1524 C CA . GLY A 1 196 ? 19.531 -27.172 -7.086 1 98.56 196 GLY A CA 1
ATOM 1525 C C . GLY A 1 196 ? 18.359 -26.219 -7.312 1 98.56 196 GLY A C 1
ATOM 1526 O O . GLY A 1 196 ? 18.344 -25.109 -6.758 1 98.56 196 GLY A O 1
ATOM 1527 N N . VAL A 1 197 ? 17.469 -26.531 -8.203 1 98.75 197 VAL A N 1
ATOM 1528 C CA . VAL A 1 197 ? 16.312 -25.703 -8.539 1 98.75 197 VAL A CA 1
ATOM 1529 C C . VAL A 1 197 ? 15.047 -26.312 -7.953 1 98.75 197 VAL A C 1
ATOM 1531 O O . VAL A 1 197 ? 14.852 -27.531 -8.016 1 98.75 197 VAL A O 1
ATOM 1534 N N . GLU A 1 198 ? 14.273 -25.5 -7.336 1 98.56 198 GLU A N 1
ATOM 1535 C CA . GLU A 1 198 ? 12.984 -25.938 -6.812 1 98.56 198 GLU A CA 1
ATOM 1536 C C . GLU A 1 198 ? 11.883 -25.812 -7.867 1 98.56 198 GLU A C 1
ATOM 1538 O O . GLU A 1 198 ? 11.672 -24.734 -8.414 1 98.56 198 GLU A O 1
ATOM 1543 N N . MET A 1 199 ? 11.266 -26.906 -8.18 1 98.56 199 MET A N 1
ATOM 1544 C CA . MET A 1 199 ? 10.055 -26.891 -8.992 1 98.56 199 MET A CA 1
ATOM 1545 C C . MET A 1 199 ? 8.82 -26.609 -8.141 1 98.56 199 MET A C 1
ATOM 1547 O O . MET A 1 199 ? 8.5 -27.359 -7.227 1 98.56 199 MET A O 1
ATOM 1551 N N . ALA A 1 200 ? 8.141 -25.531 -8.398 1 98.44 200 ALA A N 1
ATOM 1552 C CA . ALA A 1 200 ? 7.02 -25.109 -7.562 1 98.44 200 ALA A CA 1
ATOM 1553 C C . ALA A 1 200 ? 5.695 -25.25 -8.305 1 98.44 200 ALA A C 1
ATOM 1555 O O . ALA A 1 200 ? 5.453 -24.547 -9.297 1 98.44 200 ALA A O 1
ATOM 1556 N N . LEU A 1 201 ? 4.809 -26.094 -7.863 1 98 201 LEU A N 1
ATOM 1557 C CA . LEU A 1 201 ? 3.561 -26.484 -8.508 1 98 201 LEU A CA 1
ATOM 1558 C C . LEU A 1 201 ? 2.412 -25.578 -8.07 1 98 201 LEU A C 1
ATOM 1560 O O . LEU A 1 201 ? 2.15 -25.453 -6.871 1 98 201 LEU A O 1
ATOM 1564 N N . HIS A 1 202 ? 1.736 -24.969 -8.953 1 97 202 HIS A N 1
ATOM 1565 C CA . HIS A 1 202 ? 0.546 -24.156 -8.703 1 97 202 HIS A CA 1
ATOM 1566 C C . HIS A 1 202 ? -0.723 -25 -8.828 1 97 202 HIS A C 1
ATOM 1568 O O . HIS A 1 202 ? -0.788 -25.906 -9.656 1 97 202 HIS A O 1
ATOM 1574 N N . PRO A 1 203 ? -1.774 -24.656 -8.141 1 96.19 203 PRO A N 1
ATOM 1575 C CA . PRO A 1 203 ? -3.059 -25.328 -8.336 1 96.19 203 PRO A CA 1
ATOM 1576 C C . PRO A 1 203 ? -3.682 -25.047 -9.695 1 96.19 203 PRO A C 1
ATOM 1578 O O . PRO A 1 203 ? -3.312 -24.062 -10.359 1 96.19 203 PRO A O 1
ATOM 1581 N N . VAL A 1 204 ? -4.598 -25.969 -10.062 1 94.25 204 VAL A N 1
ATOM 1582 C CA . VAL A 1 204 ? -5.465 -25.625 -11.188 1 94.25 204 VAL A CA 1
ATOM 1583 C C . VAL A 1 204 ? -6.48 -24.578 -10.766 1 94.25 204 VAL A C 1
ATOM 1585 O O . VAL A 1 204 ? -6.961 -24.594 -9.625 1 94.25 204 VAL A O 1
ATOM 1588 N N . ASP A 1 205 ? -6.73 -23.688 -11.586 1 92.62 205 ASP A N 1
ATOM 1589 C CA . ASP A 1 205 ? -7.684 -22.609 -11.336 1 92.62 205 ASP A CA 1
ATOM 1590 C C . ASP A 1 205 ? -8.711 -22.516 -12.461 1 92.62 205 ASP A C 1
ATOM 1592 O O . ASP A 1 205 ? -8.359 -22.297 -13.617 1 92.62 205 ASP A O 1
ATOM 1596 N N . PRO A 1 206 ? -9.961 -22.75 -12.188 1 94.31 206 PRO A N 1
ATOM 1597 C CA . PRO A 1 206 ? -10.586 -23.016 -10.891 1 94.31 206 PRO A CA 1
ATOM 1598 C C . PRO A 1 206 ? -10.352 -24.438 -10.398 1 94.31 206 PRO A C 1
ATOM 1600 O O . PRO A 1 206 ? -10.305 -25.375 -11.203 1 94.31 206 PRO A O 1
ATOM 1603 N N . PRO A 1 207 ? -10.312 -24.531 -9.062 1 96 207 PRO A N 1
ATOM 1604 C CA . PRO A 1 207 ? -10.094 -25.875 -8.492 1 96 207 PRO A CA 1
ATOM 1605 C C . PRO A 1 207 ? -11.391 -26.656 -8.305 1 96 207 PRO A C 1
ATOM 1607 O O . PRO A 1 207 ? -12.422 -26.281 -8.875 1 96 207 PRO A O 1
ATOM 1610 N N . VAL A 1 208 ? -11.328 -27.844 -7.648 1 95.19 208 VAL A N 1
ATOM 1611 C CA . VAL A 1 208 ? -12.43 -28.703 -7.223 1 95.19 208 VAL A CA 1
ATOM 1612 C C . VAL A 1 208 ? -13 -29.438 -8.43 1 95.19 208 VAL A C 1
ATOM 1614 O O . VAL A 1 208 ? -13.367 -30.625 -8.328 1 95.19 208 VAL A O 1
ATOM 1617 N N . ILE A 1 209 ? -13.125 -28.797 -9.555 1 94.31 209 ILE A N 1
ATOM 1618 C CA . ILE A 1 209 ? -13.711 -29.375 -10.758 1 94.31 209 ILE A CA 1
ATOM 1619 C C . ILE A 1 209 ? -12.844 -30.547 -11.242 1 94.31 209 ILE A C 1
ATOM 1621 O O . ILE A 1 209 ? -11.648 -30.391 -11.469 1 94.31 209 ILE A O 1
ATOM 1625 N N . GLU A 1 210 ? -13.43 -31.688 -11.391 1 94.56 210 GLU A N 1
ATOM 1626 C CA . GLU A 1 210 ? -12.688 -32.906 -11.68 1 94.56 210 GLU A CA 1
ATOM 1627 C C . GLU A 1 210 ? -12.234 -32.938 -13.133 1 94.56 210 GLU A C 1
ATOM 1629 O O . GLU A 1 210 ? -11.141 -33.438 -13.438 1 94.56 210 GLU A O 1
ATOM 1634 N N . SER A 1 211 ? -13.141 -32.562 -13.914 1 93.56 211 SER A N 1
ATOM 1635 C CA . SER A 1 211 ? -12.883 -32.531 -15.352 1 93.56 211 SER A CA 1
ATOM 1636 C C . SER A 1 211 ? -13.68 -31.422 -16.031 1 93.56 211 SER A C 1
ATOM 1638 O O . SER A 1 211 ? -14.781 -31.078 -15.609 1 93.56 211 SER A O 1
ATOM 1640 N N . MET A 1 212 ? -13.07 -30.828 -16.938 1 91.94 212 MET A N 1
ATOM 1641 C CA . MET A 1 212 ? -13.711 -29.797 -17.75 1 91.94 212 MET A CA 1
ATOM 1642 C C . MET A 1 212 ? -13.188 -29.859 -19.188 1 91.94 212 MET A C 1
ATOM 1644 O O . MET A 1 212 ? -11.984 -29.984 -19.406 1 91.94 212 MET A O 1
ATOM 1648 N N . CYS A 1 213 ? -14.078 -29.922 -20.172 1 92.38 213 CYS A N 1
ATOM 1649 C CA . CYS A 1 213 ? -13.742 -29.875 -21.594 1 92.38 213 CYS A CA 1
ATOM 1650 C C . CYS A 1 213 ? -12.938 -31.109 -21.984 1 92.38 213 CYS A C 1
ATOM 1652 O O . CYS A 1 213 ? -12.023 -31.016 -22.812 1 92.38 213 CYS A O 1
ATOM 1654 N N . GLY A 1 214 ? -13.156 -32.156 -21.328 1 92.38 214 GLY A N 1
ATOM 1655 C CA . GLY A 1 214 ? -12.516 -33.438 -21.641 1 92.38 214 GLY A CA 1
ATOM 1656 C C . GLY A 1 214 ? -11.156 -33.562 -20.984 1 92.38 214 GLY A C 1
ATOM 1657 O O . GLY A 1 214 ? -10.414 -34.531 -21.281 1 92.38 214 GLY A O 1
ATOM 1658 N N . VAL A 1 215 ? -10.805 -32.688 -20.109 1 93.56 215 VAL A N 1
ATOM 1659 C CA . VAL A 1 215 ? -9.469 -32.656 -19.531 1 93.56 215 VAL A CA 1
ATOM 1660 C C . VAL A 1 215 ? -9.562 -32.844 -18.016 1 93.56 215 VAL A C 1
ATOM 1662 O O . VAL A 1 215 ? -10.195 -32.031 -17.328 1 93.56 215 VAL A O 1
ATOM 1665 N N . PRO A 1 216 ? -8.914 -33.906 -17.547 1 94.94 216 PRO A N 1
ATOM 1666 C CA . PRO A 1 216 ? -8.852 -34.031 -16.094 1 94.94 216 PRO A CA 1
ATOM 1667 C C . PRO A 1 216 ? -8.047 -32.938 -15.422 1 94.94 216 PRO A C 1
ATOM 1669 O O . PRO A 1 216 ? -7.016 -32.5 -15.953 1 94.94 216 PRO A O 1
ATOM 1672 N N . ARG A 1 217 ? -8.492 -32.469 -14.297 1 94.69 217 ARG A N 1
ATOM 1673 C CA . ARG A 1 217 ? -7.836 -31.422 -13.516 1 94.69 217 ARG A CA 1
ATOM 1674 C C . ARG A 1 217 ? -7.258 -31.984 -12.227 1 94.69 217 ARG A C 1
ATOM 1676 O O . ARG A 1 217 ? -7.98 -32.188 -11.242 1 94.69 217 ARG A O 1
ATOM 1683 N N . LEU A 1 218 ? -6.023 -32.25 -12.219 1 96.12 218 LEU A N 1
ATOM 1684 C CA . LEU A 1 218 ? -5.41 -33.062 -11.172 1 96.12 218 LEU A CA 1
ATOM 1685 C C . LEU A 1 218 ? -5.23 -32.25 -9.891 1 96.12 218 LEU A C 1
ATOM 1687 O O . LEU A 1 218 ? -5.766 -32.625 -8.844 1 96.12 218 LEU A O 1
ATOM 1691 N N . CYS A 1 219 ? -4.535 -31.109 -9.914 1 95.62 219 CYS A N 1
ATOM 1692 C CA . CYS A 1 219 ? -4.176 -30.344 -8.727 1 95.62 219 CYS A CA 1
ATOM 1693 C C . CYS A 1 219 ? -5.34 -29.469 -8.273 1 95.62 219 CYS A C 1
ATOM 1695 O O . CYS A 1 219 ? -5.215 -28.25 -8.227 1 95.62 219 CYS A O 1
ATOM 1697 N N . ARG A 1 220 ? -6.438 -30.141 -7.805 1 95.94 220 ARG A N 1
ATOM 1698 C CA . ARG A 1 220 ? -7.723 -29.484 -7.605 1 95.94 220 ARG A CA 1
ATOM 1699 C C . ARG A 1 220 ? -8.133 -29.516 -6.137 1 95.94 220 ARG A C 1
ATOM 1701 O O . ARG A 1 220 ? -9.148 -28.938 -5.758 1 95.94 220 ARG A O 1
ATOM 1708 N N . SER A 1 221 ? -7.418 -30.234 -5.285 1 96.75 221 SER A N 1
ATOM 1709 C CA . SER A 1 221 ? -7.723 -30.391 -3.867 1 96.75 221 SER A CA 1
ATOM 1710 C C . SER A 1 221 ? -6.457 -30.656 -3.057 1 96.75 221 SER A C 1
ATOM 1712 O O . SER A 1 221 ? -5.395 -30.922 -3.621 1 96.75 221 SER A O 1
ATOM 1714 N N . VAL A 1 222 ? -6.613 -30.547 -1.722 1 97.69 222 VAL A N 1
ATOM 1715 C CA . VAL A 1 222 ? -5.484 -30.797 -0.834 1 97.69 222 VAL A CA 1
ATOM 1716 C C . VAL A 1 222 ? -5.004 -32.25 -1.015 1 97.69 222 VAL A C 1
ATOM 1718 O O . VAL A 1 222 ? -3.801 -32.5 -1.1 1 97.69 222 VAL A O 1
ATOM 1721 N N . GLU A 1 223 ? -5.945 -33.156 -1.104 1 97.12 223 GLU A N 1
ATOM 1722 C CA . GLU A 1 223 ? -5.609 -34.562 -1.289 1 97.12 223 GLU A CA 1
ATOM 1723 C C . GLU A 1 223 ? -4.836 -34.781 -2.586 1 97.12 223 GLU A C 1
ATOM 1725 O O . GLU A 1 223 ? -3.879 -35.562 -2.621 1 97.12 223 GLU A O 1
ATOM 1730 N N . ASN A 1 224 ? -5.277 -34.156 -3.635 1 97.44 224 ASN A N 1
ATOM 1731 C CA . ASN A 1 224 ? -4.594 -34.281 -4.918 1 97.44 224 ASN A CA 1
ATOM 1732 C C . ASN A 1 224 ? -3.184 -33.688 -4.863 1 97.44 224 ASN A C 1
ATOM 1734 O O . ASN A 1 224 ? -2.273 -34.219 -5.52 1 97.44 224 ASN A O 1
ATOM 1738 N N . PHE A 1 225 ? -2.988 -32.594 -4.125 1 97.12 225 PHE A N 1
ATOM 1739 C CA . PHE A 1 225 ? -1.658 -32.031 -3.967 1 97.12 225 PHE A CA 1
ATOM 1740 C C . PHE A 1 225 ? -0.758 -32.969 -3.168 1 97.12 225 PHE A C 1
ATOM 1742 O O . PHE A 1 225 ? 0.425 -33.125 -3.482 1 97.12 225 PHE A O 1
ATOM 1749 N N . GLU A 1 226 ? -1.335 -33.562 -2.105 1 97.38 226 GLU A N 1
ATOM 1750 C CA . GLU A 1 226 ? -0.561 -34.562 -1.365 1 97.38 226 GLU A CA 1
ATOM 1751 C C 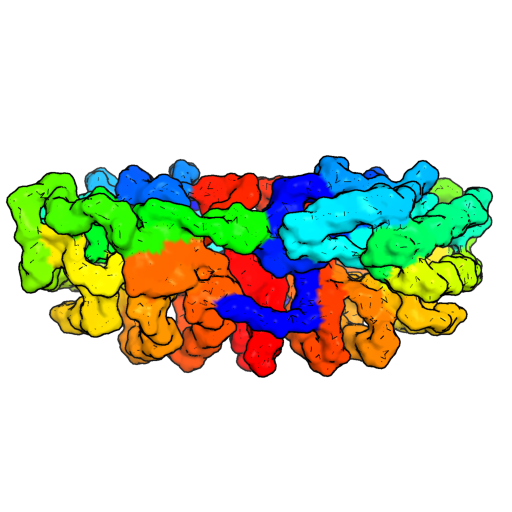. GLU A 1 226 ? -0.119 -35.688 -2.273 1 97.38 226 GLU A C 1
ATOM 1753 O O . GLU A 1 226 ? 1.032 -36.125 -2.213 1 97.38 226 GLU A O 1
ATOM 1758 N N . LYS A 1 227 ? -1.035 -36.156 -3.084 1 97.75 227 LYS A N 1
ATOM 1759 C CA . LYS A 1 227 ? -0.696 -37.188 -4.051 1 97.75 227 LYS A CA 1
ATOM 1760 C C . LYS A 1 227 ? 0.403 -36.719 -5 1 97.75 227 LYS A C 1
ATOM 1762 O O . LYS A 1 227 ? 1.344 -37.469 -5.281 1 97.75 227 LYS A O 1
ATOM 1767 N N . ALA A 1 228 ? 0.29 -35.469 -5.488 1 97.81 228 ALA A N 1
ATOM 1768 C CA . ALA A 1 228 ? 1.273 -34.938 -6.414 1 97.81 228 ALA A CA 1
ATOM 1769 C C . ALA A 1 228 ? 2.66 -34.875 -5.777 1 97.81 228 ALA A C 1
ATOM 1771 O O . ALA A 1 228 ? 3.662 -35.156 -6.438 1 97.81 228 ALA A O 1
ATOM 1772 N N . MET A 1 229 ? 2.734 -34.469 -4.496 1 97.19 229 MET A N 1
ATOM 1773 C CA . MET A 1 229 ? 4.012 -34.344 -3.797 1 97.19 229 MET A CA 1
ATOM 1774 C C . MET A 1 229 ? 4.602 -35.719 -3.512 1 97.19 229 MET A C 1
ATOM 1776 O O . MET A 1 229 ? 5.824 -35.906 -3.471 1 97.19 229 MET A O 1
ATOM 1780 N N . ASP A 1 230 ? 3.736 -36.75 -3.4 1 96.75 230 ASP A N 1
ATOM 1781 C CA . ASP A 1 230 ? 4.18 -38.062 -2.98 1 96.75 230 ASP A CA 1
ATOM 1782 C C . ASP A 1 230 ? 4.5 -38.969 -4.188 1 96.75 230 ASP A C 1
ATOM 1784 O O . ASP A 1 230 ? 5.141 -40 -4.047 1 96.75 230 ASP A O 1
ATOM 1788 N N . LEU A 1 231 ? 4.051 -38.594 -5.359 1 97.44 231 LEU A N 1
ATOM 1789 C CA . LEU A 1 231 ? 4.207 -39.438 -6.555 1 97.44 231 LEU A CA 1
ATOM 1790 C C . LEU A 1 231 ? 5.68 -39.719 -6.832 1 97.44 231 LEU A C 1
ATOM 1792 O O . LEU A 1 231 ? 6.055 -40.844 -7.121 1 97.44 231 LEU A O 1
ATOM 1796 N N . VAL A 1 232 ? 6.5 -38.688 -6.898 1 98.12 232 VAL A N 1
ATOM 1797 C CA . VAL A 1 232 ? 7.953 -38.719 -6.996 1 98.12 232 VAL A CA 1
ATOM 1798 C C . VAL A 1 232 ? 8.57 -37.812 -5.945 1 98.12 232 VAL A C 1
ATOM 1800 O O . VAL A 1 232 ? 8.867 -36.656 -6.227 1 98.12 232 VAL A O 1
ATOM 1803 N N . PRO A 1 233 ? 8.82 -38.344 -4.742 1 96.75 233 PRO A N 1
ATOM 1804 C CA . PRO A 1 233 ? 9.305 -37.5 -3.648 1 96.75 233 PRO A CA 1
ATOM 1805 C C . PRO A 1 233 ? 10.641 -36.812 -3.961 1 96.75 233 PRO A C 1
ATOM 1807 O O . PRO A 1 233 ? 11.523 -37.469 -4.551 1 96.75 233 PRO A O 1
ATOM 1810 N N . SER A 1 234 ? 10.75 -35.656 -3.695 1 97.94 234 SER A N 1
ATOM 1811 C CA . SER A 1 234 ? 11.969 -34.875 -3.92 1 97.94 234 SER A CA 1
ATOM 1812 C C . SER A 1 234 ? 12.008 -33.625 -3.023 1 97.94 234 SER A C 1
ATOM 1814 O O . SER A 1 234 ? 10.992 -32.969 -2.811 1 97.94 234 SER A O 1
ATOM 1816 N N . ASP A 1 235 ? 13.211 -33.281 -2.541 1 97.06 235 ASP A N 1
ATOM 1817 C CA . ASP A 1 235 ? 13.406 -32.094 -1.757 1 97.06 235 ASP A CA 1
ATOM 1818 C C . ASP A 1 235 ? 13.383 -30.844 -2.65 1 97.06 235 ASP A C 1
ATOM 1820 O O . ASP A 1 235 ? 13.289 -29.719 -2.156 1 97.06 235 ASP A O 1
ATOM 1824 N N . ASN A 1 236 ? 13.43 -31.031 -3.961 1 98.44 236 ASN A N 1
ATOM 1825 C CA . ASN A 1 236 ? 13.414 -29.922 -4.914 1 98.44 236 ASN A CA 1
ATOM 1826 C C . ASN A 1 236 ? 12.055 -29.797 -5.602 1 98.44 236 ASN A C 1
ATOM 1828 O O . ASN A 1 236 ? 11.969 -29.312 -6.734 1 98.44 236 ASN A O 1
ATOM 1832 N N . HIS A 1 237 ? 11.023 -30.328 -5.004 1 98.5 237 HIS A N 1
ATOM 1833 C CA . HIS A 1 237 ? 9.648 -30.234 -5.473 1 98.5 237 HIS A CA 1
ATOM 1834 C C . HIS A 1 237 ? 8.727 -29.719 -4.371 1 98.5 237 HIS A C 1
ATOM 1836 O O . HIS A 1 237 ? 8.648 -30.312 -3.293 1 98.5 237 HIS A O 1
ATOM 1842 N N . GLY A 1 238 ? 8.125 -28.578 -4.586 1 97.88 238 GLY A N 1
ATOM 1843 C CA . GLY A 1 238 ? 7.203 -27.969 -3.639 1 97.88 238 GLY A CA 1
ATOM 1844 C C . GLY A 1 238 ? 6.051 -27.25 -4.305 1 97.88 238 GLY A C 1
ATOM 1845 O O . GLY A 1 238 ? 5.703 -27.547 -5.453 1 97.88 238 GLY A O 1
ATOM 1846 N N . LEU A 1 239 ? 5.457 -26.375 -3.518 1 98.25 239 LEU A N 1
ATOM 1847 C CA . LEU A 1 239 ? 4.246 -25.719 -4.012 1 98.25 239 LEU A CA 1
ATOM 1848 C C . LEU A 1 239 ? 4.48 -24.234 -4.23 1 98.25 239 LEU A C 1
ATOM 1850 O O . LEU A 1 239 ? 5.145 -23.578 -3.426 1 98.25 239 LEU A O 1
ATOM 1854 N N . LYS A 1 240 ? 4.164 -23.781 -5.387 1 97.94 240 LYS A N 1
ATOM 1855 C CA . LYS A 1 240 ? 3.697 -22.406 -5.52 1 97.94 240 LYS A CA 1
ATOM 1856 C C . LYS A 1 240 ? 2.291 -22.25 -4.949 1 97.94 240 LYS A C 1
ATOM 1858 O O . LYS A 1 240 ? 1.304 -22.328 -5.684 1 97.94 240 LYS A O 1
ATOM 1863 N N . LEU A 1 241 ? 2.232 -22.141 -3.648 1 98.44 241 LEU A N 1
ATOM 1864 C CA . LEU A 1 241 ? 0.987 -22.25 -2.895 1 98.44 241 LEU A CA 1
ATOM 1865 C C . LEU A 1 241 ? 0.141 -21 -3.057 1 98.44 241 LEU A C 1
ATOM 1867 O O . LEU A 1 241 ? 0.497 -19.938 -2.543 1 98.44 241 LEU A O 1
ATOM 1871 N N . CYS A 1 242 ? -0.926 -21.141 -3.756 1 98.19 242 CYS A N 1
ATOM 1872 C CA . CYS A 1 242 ? -1.827 -20.016 -4.004 1 98.19 242 CYS A CA 1
ATOM 1873 C C . CYS A 1 242 ? -2.955 -19.984 -2.982 1 98.19 242 CYS A C 1
ATOM 1875 O O . CYS A 1 242 ? -3.875 -20.797 -3.041 1 98.19 242 CYS A O 1
ATOM 1877 N N . LEU A 1 243 ? -2.984 -19.016 -2.168 1 98.62 243 LEU A N 1
ATOM 1878 C CA . LEU A 1 243 ? -3.973 -18.906 -1.099 1 98.62 243 LEU A CA 1
ATOM 1879 C C . LEU A 1 243 ? -5.379 -18.766 -1.671 1 98.62 243 LEU A C 1
ATOM 1881 O O . LEU A 1 243 ? -6.332 -19.344 -1.138 1 98.62 243 LEU A O 1
ATOM 1885 N N . GLY A 1 244 ? -5.504 -17.969 -2.701 1 98 244 GLY A N 1
ATOM 1886 C CA . GLY A 1 244 ? -6.805 -17.812 -3.334 1 98 244 GLY A CA 1
ATOM 1887 C C . GLY A 1 244 ? -7.391 -19.109 -3.842 1 98 244 GLY A C 1
ATOM 1888 O O . GLY A 1 244 ? -8.57 -19.391 -3.621 1 98 244 GLY A O 1
ATOM 1889 N N . CYS A 1 245 ? -6.543 -19.906 -4.484 1 97.25 245 CYS A N 1
ATOM 1890 C CA . CYS A 1 245 ? -7.027 -21.172 -5.047 1 97.25 245 CYS A CA 1
ATOM 1891 C C . CYS A 1 245 ? -7.473 -22.125 -3.947 1 97.25 245 CYS A C 1
ATOM 1893 O O . CYS A 1 245 ? -8.516 -22.766 -4.062 1 97.25 245 CYS A O 1
ATOM 1895 N N . PHE A 1 246 ? -6.668 -22.172 -2.934 1 98.19 246 PHE A N 1
ATOM 1896 C CA . PHE A 1 246 ? -7.047 -23.078 -1.85 1 98.19 246 PHE A CA 1
ATOM 1897 C C . PHE A 1 246 ? -8.297 -22.578 -1.14 1 98.19 246 PHE A C 1
ATOM 1899 O O . PHE A 1 246 ? -9.133 -23.359 -0.701 1 98.19 246 PHE A O 1
ATOM 1906 N N . SER A 1 247 ? -8.43 -21.281 -1.012 1 97.94 247 SER A N 1
ATOM 1907 C CA . SER A 1 247 ? -9.641 -20.719 -0.411 1 97.94 247 SER A CA 1
ATOM 1908 C C . SER A 1 247 ? -10.859 -20.984 -1.288 1 97.94 247 SER A C 1
ATOM 1910 O O . SER A 1 247 ? -11.961 -21.219 -0.779 1 97.94 247 SER A O 1
ATOM 1912 N N . GLN A 1 248 ? -10.664 -20.984 -2.537 1 97.5 248 GLN A N 1
ATOM 1913 C CA . GLN A 1 248 ? -11.719 -21.281 -3.502 1 97.5 248 GLN A CA 1
ATOM 1914 C C . GLN A 1 248 ? -12.227 -22.719 -3.334 1 97.5 248 GLN A C 1
ATOM 1916 O O . GLN A 1 248 ? -13.367 -23.016 -3.684 1 97.5 248 GLN A O 1
ATOM 1921 N N . MET A 1 249 ? -11.367 -23.609 -2.805 1 97.12 249 MET A N 1
ATOM 1922 C CA . MET A 1 249 ? -11.711 -25.016 -2.566 1 97.12 249 MET A CA 1
ATOM 1923 C C . MET A 1 249 ? -12.617 -25.141 -1.348 1 97.12 249 MET A C 1
ATOM 1925 O O . MET A 1 249 ? -13.242 -26.188 -1.148 1 97.12 249 MET A O 1
ATOM 1929 N N . GLY A 1 250 ? -12.641 -24.078 -0.584 1 96.94 250 GLY A N 1
ATOM 1930 C CA . GLY A 1 250 ? -13.328 -24.141 0.699 1 96.94 250 GLY A CA 1
ATOM 1931 C C . GLY A 1 250 ? -12.422 -24.578 1.834 1 96.94 250 GLY A C 1
ATOM 1932 O O . GLY A 1 250 ? -12.891 -24.844 2.943 1 96.94 250 GLY A O 1
ATOM 1933 N N . GLU A 1 251 ? -11.172 -24.641 1.578 1 97.5 251 GLU A N 1
ATOM 1934 C CA . GLU A 1 251 ? -10.219 -25.062 2.598 1 97.5 251 GLU A CA 1
ATOM 1935 C C . GLU A 1 251 ? -9.891 -23.938 3.564 1 97.5 251 GLU A C 1
ATOM 1937 O O . GLU A 1 251 ? -9.945 -22.766 3.189 1 97.5 251 GLU A O 1
ATOM 1942 N N . ASP A 1 252 ? -9.617 -24.297 4.766 1 97.88 252 ASP A N 1
ATOM 1943 C CA . ASP A 1 252 ? -8.984 -23.359 5.68 1 97.88 252 ASP A CA 1
ATOM 1944 C C . ASP A 1 252 ? -7.52 -23.141 5.32 1 97.88 252 ASP A C 1
ATOM 1946 O O . ASP A 1 252 ? -6.688 -24.031 5.527 1 97.88 252 ASP A O 1
ATOM 1950 N N . VAL A 1 253 ? -7.168 -22 4.867 1 98.06 253 VAL A N 1
ATOM 1951 C CA . VAL A 1 253 ? -5.852 -21.719 4.309 1 98.06 253 VAL A CA 1
ATOM 1952 C C . VAL A 1 253 ? -4.781 -21.906 5.383 1 98.06 253 VAL A C 1
ATOM 1954 O O . VAL A 1 253 ? -3.662 -22.328 5.082 1 98.06 253 VAL A O 1
ATOM 1957 N N . THR A 1 254 ? -5.09 -21.594 6.664 1 98.44 254 THR A N 1
ATOM 1958 C CA . THR A 1 254 ? -4.102 -21.766 7.723 1 98.44 254 THR A CA 1
ATOM 1959 C C . THR A 1 254 ? -3.793 -23.25 7.941 1 98.44 254 THR A C 1
ATOM 1961 O O . THR A 1 254 ? -2.646 -23.609 8.211 1 98.44 254 THR A O 1
ATOM 1964 N N . ASP A 1 255 ? -4.801 -24.109 7.797 1 98.5 255 ASP A N 1
ATOM 1965 C CA . ASP A 1 255 ? -4.578 -25.547 7.879 1 98.5 255 ASP A CA 1
ATOM 1966 C C . ASP A 1 255 ? -3.715 -26.031 6.719 1 98.5 255 ASP A C 1
ATOM 1968 O O . ASP A 1 255 ? -2.848 -26.891 6.902 1 98.5 255 ASP A O 1
ATOM 1972 N N . VAL A 1 256 ? -3.994 -25.484 5.555 1 98.62 256 VAL A N 1
ATOM 1973 C CA . VAL A 1 256 ? -3.229 -25.859 4.363 1 98.62 256 VAL A CA 1
ATOM 1974 C C . VAL A 1 256 ? -1.763 -25.469 4.559 1 98.62 256 VAL A C 1
ATOM 1976 O O . VAL A 1 256 ? -0.865 -26.266 4.246 1 98.62 256 VAL A O 1
ATOM 1979 N N . LEU A 1 257 ? -1.534 -24.281 5.078 1 98.69 257 LEU A N 1
ATOM 1980 C CA . LEU A 1 257 ? -0.181 -23.797 5.328 1 98.69 257 LEU A CA 1
ATOM 1981 C C . LEU A 1 257 ? 0.546 -24.703 6.316 1 98.69 257 LEU A C 1
ATOM 1983 O O . LEU A 1 257 ? 1.728 -25 6.133 1 98.69 257 LEU A O 1
ATOM 1987 N N . ARG A 1 258 ? -0.134 -25.109 7.332 1 98.31 258 ARG A N 1
ATOM 1988 C CA . ARG A 1 258 ? 0.478 -26 8.312 1 98.31 258 ARG A CA 1
ATOM 1989 C C . ARG A 1 258 ? 0.804 -27.359 7.699 1 98.31 258 ARG A C 1
ATOM 1991 O O . ARG A 1 258 ? 1.879 -27.906 7.941 1 98.31 258 ARG A O 1
ATOM 1998 N N . THR A 1 259 ? -0.102 -27.859 6.887 1 97.88 259 THR A N 1
ATOM 1999 C CA . THR A 1 25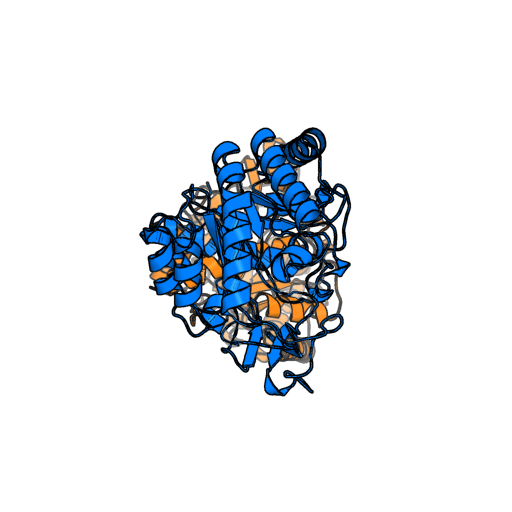9 ? 0.065 -29.172 6.27 1 97.88 259 THR A CA 1
ATOM 2000 C C . THR A 1 259 ? 1.315 -29.203 5.395 1 97.88 259 THR A C 1
ATOM 2002 O O . THR A 1 259 ? 2.189 -30.047 5.582 1 97.88 259 THR A O 1
ATOM 2005 N N . PHE A 1 260 ? 1.465 -28.297 4.516 1 98 260 PHE A N 1
ATOM 2006 C CA . PHE A 1 260 ? 2.553 -28.344 3.545 1 98 260 PHE A CA 1
ATOM 2007 C C . PHE A 1 260 ? 3.797 -27.656 4.102 1 98 260 PHE A C 1
ATOM 2009 O O . PHE A 1 260 ? 4.918 -27.953 3.688 1 98 260 PHE A O 1
ATOM 2016 N N . GLY A 1 261 ? 3.543 -26.672 5.016 1 96.88 261 GLY A N 1
ATOM 2017 C CA . GLY A 1 261 ? 4.672 -26.047 5.684 1 96.88 261 GLY A CA 1
ATOM 2018 C C . GLY A 1 261 ? 5.477 -27.016 6.535 1 96.88 261 GLY A C 1
ATOM 2019 O O . GLY A 1 261 ? 6.707 -27 6.508 1 96.88 261 GLY A O 1
ATOM 2020 N N . GLU A 1 262 ? 4.836 -27.875 7.254 1 94.31 262 GLU A N 1
ATOM 2021 C CA . GLU A 1 262 ? 5.492 -28.844 8.117 1 94.31 262 GLU A CA 1
ATOM 2022 C C . GLU A 1 262 ? 6.266 -29.875 7.293 1 94.31 262 GLU A C 1
ATOM 2024 O O . GLU A 1 262 ? 7.215 -30.484 7.789 1 94.31 262 GLU A O 1
ATOM 2029 N N . ARG A 1 263 ? 5.871 -29.984 6.09 1 94.38 263 ARG A N 1
ATOM 2030 C CA . ARG A 1 263 ? 6.531 -30.922 5.191 1 94.38 263 ARG A CA 1
ATOM 2031 C C . ARG A 1 263 ? 7.641 -30.234 4.398 1 94.38 263 ARG A C 1
ATOM 2033 O O . ARG A 1 263 ? 8.273 -30.859 3.543 1 94.38 263 ARG A O 1
ATOM 2040 N N . ASP A 1 264 ? 7.84 -28.891 4.645 1 96.06 264 ASP A N 1
ATOM 2041 C CA . ASP A 1 264 ? 8.812 -28.094 3.918 1 96.06 264 ASP A CA 1
ATOM 2042 C C . ASP A 1 264 ? 8.57 -28.156 2.412 1 96.06 264 ASP A C 1
ATOM 2044 O O . ASP A 1 264 ? 9.5 -28.344 1.633 1 96.06 264 ASP A O 1
ATOM 2048 N N . GLN A 1 265 ? 7.301 -28.016 2.018 1 97.62 265 GLN A N 1
ATOM 2049 C CA . GLN A 1 265 ? 6.922 -28.188 0.621 1 97.62 265 GLN A CA 1
ATOM 2050 C C . GLN A 1 265 ? 6.355 -26.891 0.036 1 97.62 265 GLN A C 1
ATOM 2052 O O . GLN A 1 265 ? 5.629 -26.922 -0.96 1 97.62 265 GLN A O 1
ATOM 2057 N N . ILE A 1 266 ? 6.641 -25.781 0.735 1 98.12 266 ILE A N 1
ATOM 2058 C CA . ILE A 1 266 ? 6.168 -24.5 0.198 1 98.12 266 ILE A CA 1
ATOM 2059 C C . ILE A 1 266 ? 7.332 -23.75 -0.443 1 98.12 266 ILE A C 1
ATOM 2061 O O . ILE A 1 266 ? 8.234 -23.281 0.254 1 98.12 266 ILE A O 1
ATOM 2065 N N . GLY A 1 267 ? 7.34 -23.656 -1.736 1 97.69 267 GLY A N 1
ATOM 2066 C CA . GLY A 1 267 ? 8.344 -22.891 -2.453 1 97.69 267 GLY A CA 1
ATOM 2067 C C . GLY A 1 267 ? 8.172 -21.391 -2.307 1 97.69 267 GLY A C 1
ATOM 2068 O O . GLY A 1 267 ? 9.078 -20.703 -1.856 1 97.69 267 GLY A O 1
ATOM 2069 N N . PHE A 1 268 ? 7.059 -20.891 -2.682 1 98.38 268 PHE A N 1
ATOM 2070 C CA . PHE A 1 268 ? 6.641 -19.516 -2.455 1 98.38 268 PHE A CA 1
ATOM 2071 C C . PHE A 1 268 ? 5.121 -19.391 -2.465 1 98.38 268 PHE A C 1
ATOM 2073 O O . PHE A 1 268 ? 4.422 -20.375 -2.74 1 98.38 268 PHE A O 1
ATOM 2080 N N . ILE A 1 269 ? 4.621 -18.266 -2.117 1 98.69 269 ILE A N 1
ATOM 2081 C CA . ILE A 1 269 ? 3.188 -18.141 -1.885 1 98.69 269 ILE A CA 1
ATOM 2082 C C . ILE A 1 269 ? 2.604 -17.062 -2.795 1 98.69 269 ILE A C 1
ATOM 2084 O O . ILE A 1 269 ? 3.113 -15.938 -2.846 1 98.69 269 ILE A O 1
ATOM 2088 N N . HIS A 1 270 ? 1.569 -17.438 -3.578 1 98.5 270 HIS A N 1
ATOM 2089 C CA . HIS A 1 270 ? 0.671 -16.484 -4.207 1 98.5 270 HIS A CA 1
ATOM 2090 C C . HIS A 1 270 ? -0.35 -15.945 -3.205 1 98.5 270 HIS A C 1
ATOM 2092 O O . HIS A 1 270 ? -1.271 -16.672 -2.811 1 98.5 270 HIS A O 1
ATOM 2098 N N . PHE A 1 271 ? -0.159 -14.664 -2.934 1 98.44 271 PHE A N 1
ATOM 2099 C CA . PHE A 1 271 ? -1.046 -14.047 -1.952 1 98.44 271 PHE A CA 1
ATOM 2100 C C . PHE A 1 271 ? -2.137 -13.242 -2.643 1 98.44 271 PHE A C 1
ATOM 2102 O O . PHE A 1 271 ? -1.979 -12.039 -2.859 1 98.44 271 PHE A O 1
ATOM 2109 N N . ARG A 1 272 ? -3.156 -13.867 -2.998 1 97.62 272 ARG A N 1
ATOM 2110 C CA . ARG A 1 272 ? -4.398 -13.281 -3.486 1 97.62 272 ARG A CA 1
ATOM 2111 C C . ARG A 1 272 ? -5.605 -13.867 -2.762 1 97.62 272 ARG A C 1
ATOM 2113 O O . ARG A 1 272 ? -5.508 -14.922 -2.137 1 97.62 272 ARG A O 1
ATOM 2120 N N . ASP A 1 273 ? -6.715 -13.086 -2.844 1 97.12 273 ASP A N 1
ATOM 2121 C CA . ASP A 1 273 ? -7.898 -13.547 -2.123 1 97.12 273 ASP A CA 1
ATOM 2122 C C . ASP A 1 273 ? -9.141 -13.484 -3.006 1 97.12 273 ASP A C 1
ATOM 2124 O O . ASP A 1 273 ? -9.109 -12.883 -4.082 1 97.12 273 ASP A O 1
ATOM 2128 N N . VAL A 1 274 ? -10.133 -14.234 -2.598 1 98.25 274 VAL A N 1
ATOM 2129 C CA . VAL A 1 274 ? -11.398 -14.297 -3.322 1 98.25 274 VAL A CA 1
ATOM 2130 C C . VAL A 1 274 ? -12.562 -14.266 -2.336 1 98.25 274 VAL A C 1
ATOM 2132 O O . VAL A 1 274 ? -12.359 -14.391 -1.126 1 98.25 274 VAL A O 1
ATOM 2135 N N . VAL A 1 275 ? -13.727 -13.984 -2.834 1 98.44 275 VAL A N 1
ATOM 2136 C CA . VAL A 1 275 ? -14.984 -14.18 -2.125 1 98.44 275 VAL A CA 1
ATOM 2137 C C . VAL A 1 275 ? -15.773 -15.32 -2.77 1 98.44 275 VAL A C 1
ATOM 2139 O O . VAL A 1 275 ? -15.984 -15.328 -3.984 1 98.44 275 VAL A O 1
ATOM 2142 N N . GLY A 1 276 ? -16.141 -16.234 -1.947 1 98.5 276 GLY A N 1
ATOM 2143 C CA . GLY A 1 276 ? -16.875 -17.375 -2.475 1 98.5 276 GLY A CA 1
ATOM 2144 C C . GLY A 1 276 ? -16 -18.578 -2.719 1 98.5 276 GLY A C 1
ATOM 2145 O O . GLY A 1 276 ? -14.789 -18.531 -2.477 1 98.5 276 GLY A O 1
ATOM 2146 N N . THR A 1 277 ? -16.562 -19.672 -3.061 1 98.38 277 THR A N 1
ATOM 2147 C CA . THR A 1 277 ? -15.906 -20.922 -3.398 1 98.38 277 THR A CA 1
ATOM 2148 C C . THR A 1 277 ? -16.5 -21.516 -4.672 1 98.38 277 THR A C 1
ATOM 2150 O O . THR A 1 277 ? -17.547 -21.062 -5.148 1 98.38 277 THR A O 1
ATOM 2153 N N . VAL A 1 278 ? -15.758 -22.422 -5.309 1 97.19 278 VAL A N 1
ATOM 2154 C CA . VAL A 1 278 ? -16.328 -23.141 -6.445 1 97.19 278 VAL A CA 1
ATOM 2155 C C . VAL A 1 278 ? -17.688 -23.719 -6.066 1 97.19 278 VAL A C 1
ATOM 2157 O O . VAL A 1 278 ? -17.844 -24.312 -4.996 1 97.19 278 VAL A O 1
ATOM 2160 N N . PRO A 1 279 ? -18.719 -23.453 -6.852 1 97 279 PRO A N 1
ATOM 2161 C CA . PRO A 1 279 ? -18.672 -23.203 -8.297 1 97 279 PRO A CA 1
ATOM 2162 C C . PRO A 1 279 ? -18.734 -21.719 -8.633 1 97 279 PRO A C 1
ATOM 2164 O O . PRO A 1 279 ? -18.75 -21.344 -9.812 1 97 279 PRO A O 1
ATOM 2167 N N . GLU A 1 280 ? -18.922 -20.844 -7.648 1 98.12 280 GLU A N 1
ATOM 2168 C CA . GLU A 1 280 ? -19.031 -19.422 -7.926 1 98.12 280 GLU A CA 1
ATOM 2169 C C . GLU A 1 280 ? -18.156 -18.609 -6.969 1 98.12 280 GLU A C 1
ATOM 2171 O O . GLU A 1 280 ? -18.281 -18.734 -5.746 1 98.12 280 GLU A O 1
ATOM 2176 N N . PHE A 1 281 ? -17.203 -17.797 -7.531 1 98.31 281 PHE A N 1
ATOM 2177 C CA . PHE A 1 281 ? -16.359 -16.922 -6.727 1 98.31 281 PHE A CA 1
ATOM 2178 C C . PHE A 1 281 ? -15.891 -15.727 -7.543 1 98.31 281 PHE A C 1
ATOM 2180 O O . PHE A 1 281 ? -16.062 -15.688 -8.766 1 98.31 281 PHE A O 1
ATOM 2187 N N . HIS A 1 282 ? -15.391 -14.711 -6.938 1 98.31 282 HIS A N 1
ATOM 2188 C CA . HIS A 1 282 ? -14.711 -13.609 -7.605 1 98.31 282 HIS A CA 1
ATOM 2189 C C . HIS A 1 282 ? -13.484 -13.164 -6.824 1 98.31 282 HIS A C 1
ATOM 2191 O O . HIS A 1 282 ? -13.445 -13.273 -5.594 1 98.31 282 HIS A O 1
ATOM 2197 N N . GLU A 1 283 ? -12.477 -12.727 -7.527 1 97.31 283 GLU A N 1
ATOM 2198 C CA . GLU A 1 283 ? -11.273 -12.18 -6.902 1 97.31 283 GLU A CA 1
ATOM 2199 C C . GLU A 1 283 ? -11.562 -10.859 -6.203 1 97.31 283 GLU A C 1
ATOM 2201 O O . GLU A 1 283 ? -12.508 -10.148 -6.566 1 97.31 283 GLU A O 1
ATOM 2206 N N . THR A 1 284 ? -10.828 -10.531 -5.195 1 98.25 284 THR A N 1
ATOM 2207 C CA . THR A 1 284 ? -11.047 -9.32 -4.41 1 98.25 284 THR A CA 1
ATOM 2208 C C . THR A 1 284 ? -9.734 -8.82 -3.816 1 98.25 284 THR A C 1
ATOM 2210 O O . THR A 1 284 ? -8.664 -9.344 -4.125 1 98.25 284 THR A O 1
ATOM 2213 N N . PHE A 1 285 ? -9.797 -7.75 -3.08 1 98.19 285 PHE A N 1
ATOM 2214 C CA . PHE A 1 285 ? -8.641 -7.211 -2.369 1 98.19 285 PHE A CA 1
ATOM 2215 C C . PHE A 1 285 ? -8.164 -8.18 -1.29 1 98.19 285 PHE A C 1
ATOM 2217 O O . PHE A 1 285 ? -8.969 -8.93 -0.732 1 98.19 285 PHE A O 1
ATOM 2224 N N . VAL A 1 286 ? -6.848 -8.117 -0.9 1 97.44 286 VAL A N 1
ATOM 2225 C CA . VAL A 1 286 ? -6.23 -9.047 0.039 1 97.44 286 VAL A CA 1
ATOM 2226 C C . VAL A 1 286 ? -6.777 -8.805 1.442 1 97.44 286 VAL A C 1
ATOM 2228 O O . VAL A 1 286 ? -6.609 -9.641 2.334 1 97.44 286 VAL A O 1
ATOM 2231 N N . ASP A 1 287 ? -7.453 -7.648 1.625 1 96.31 287 ASP A N 1
ATOM 2232 C CA . ASP A 1 287 ? -8 -7.332 2.939 1 96.31 287 ASP A CA 1
ATOM 2233 C C . ASP A 1 287 ? -9.492 -7.645 3.004 1 96.31 287 ASP A C 1
ATOM 2235 O O . ASP A 1 287 ? -10.164 -7.312 3.986 1 96.31 287 ASP A O 1
ATOM 2239 N N . GLN A 1 288 ? -10.18 -8.242 1.962 1 94.94 288 GLN A N 1
ATOM 2240 C CA . GLN A 1 288 ? -11.625 -8.438 1.924 1 94.94 288 GLN A CA 1
ATOM 2241 C C . GLN A 1 288 ? -11.984 -9.812 1.383 1 94.94 288 GLN A C 1
ATOM 2243 O O . GLN A 1 288 ? -13.031 -9.992 0.762 1 94.94 288 GLN A O 1
ATOM 2248 N N . GLY A 1 289 ? -11.281 -10.883 1.663 1 96.62 289 GLY A N 1
ATOM 2249 C CA . GLY A 1 289 ? -11.586 -12.164 1.04 1 96.62 289 GLY A CA 1
ATOM 2250 C C . GLY A 1 289 ? -11.93 -13.25 2.041 1 96.62 289 GLY A C 1
ATOM 2251 O O . GLY A 1 289 ? -12.492 -12.961 3.102 1 96.62 289 GLY A O 1
ATOM 2252 N N . ASN A 1 290 ? -11.812 -14.516 1.647 1 98.25 290 ASN A N 1
ATOM 2253 C CA . ASN A 1 290 ? -12.242 -15.719 2.35 1 98.25 290 ASN A CA 1
ATOM 2254 C C . ASN A 1 290 ? -11.477 -15.906 3.658 1 98.25 290 ASN A C 1
ATOM 2256 O O . ASN A 1 290 ? -11.93 -16.609 4.555 1 98.25 290 ASN A O 1
ATOM 2260 N N . PHE A 1 291 ? -10.281 -15.312 3.766 1 97.5 291 PHE A N 1
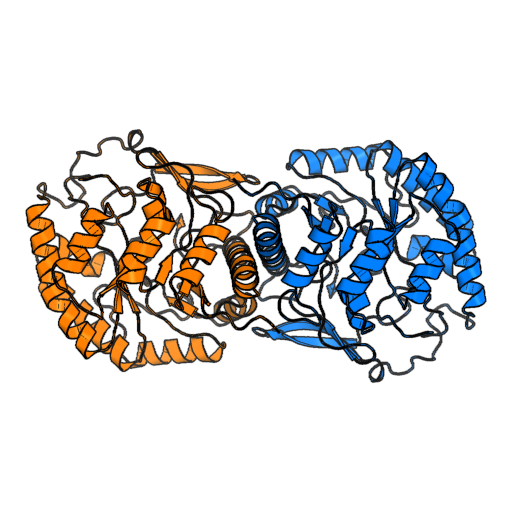ATOM 2261 C CA . PHE A 1 291 ? -9.469 -15.562 4.945 1 97.5 291 PHE A CA 1
ATOM 2262 C C . PHE A 1 291 ? -8.891 -14.266 5.492 1 97.5 291 PHE A C 1
ATOM 2264 O O . PHE A 1 291 ? -8.93 -13.227 4.82 1 97.5 291 PHE A O 1
ATOM 2271 N N . ASP A 1 292 ? -8.469 -14.289 6.734 1 96.62 292 ASP A N 1
ATOM 2272 C CA . ASP A 1 292 ? -7.887 -13.133 7.406 1 96.62 292 ASP A CA 1
ATOM 2273 C C . ASP A 1 292 ? -6.383 -13.055 7.164 1 96.62 292 ASP A C 1
ATOM 2275 O O . ASP A 1 292 ? -5.641 -13.977 7.523 1 96.62 292 ASP A O 1
ATOM 2279 N N . THR A 1 293 ? -5.922 -11.984 6.562 1 97.56 293 THR A N 1
ATOM 2280 C CA . THR A 1 293 ? -4.523 -11.812 6.191 1 97.56 293 THR A CA 1
ATOM 2281 C C . THR A 1 293 ? -3.619 -11.922 7.414 1 97.56 293 THR A C 1
ATOM 2283 O O . THR A 1 293 ? -2.562 -12.555 7.363 1 97.56 293 THR A O 1
ATOM 2286 N N . THR A 1 294 ? -4.004 -11.289 8.523 1 97.56 294 THR A N 1
ATOM 2287 C CA . THR A 1 294 ? -3.205 -11.336 9.75 1 97.56 294 THR A CA 1
ATOM 2288 C C . THR A 1 294 ? -3.031 -12.773 10.227 1 97.56 294 THR A C 1
ATOM 2290 O O . THR A 1 294 ? -1.919 -13.195 10.547 1 97.56 294 THR A O 1
ATOM 2293 N N . GLU A 1 295 ? -4.09 -13.531 10.219 1 97.69 295 GLU A N 1
ATOM 2294 C CA . GLU A 1 295 ? -4.039 -14.922 10.664 1 97.69 295 GLU A CA 1
ATOM 2295 C C . GLU A 1 295 ? -3.109 -15.75 9.781 1 97.69 295 GLU A C 1
ATOM 2297 O O . GLU A 1 295 ? -2.379 -16.609 10.281 1 97.69 295 GLU A O 1
ATOM 2302 N N . VAL A 1 296 ? -3.17 -15.5 8.531 1 98.31 296 VAL A N 1
ATOM 2303 C CA . VAL A 1 296 ? -2.326 -16.219 7.578 1 98.31 296 VAL A CA 1
ATOM 2304 C C . VAL A 1 296 ? -0.856 -15.93 7.871 1 98.31 296 VAL A C 1
ATOM 2306 O O . VAL A 1 296 ? -0.042 -16.844 7.965 1 98.31 296 VAL A O 1
ATOM 2309 N N . VAL A 1 297 ? -0.523 -14.648 8.023 1 98.19 297 VAL A N 1
ATOM 2310 C CA . VAL A 1 297 ? 0.867 -14.273 8.258 1 98.19 297 VAL A CA 1
ATOM 2311 C C . VAL A 1 297 ? 1.324 -14.789 9.617 1 98.19 297 VAL A C 1
ATOM 2313 O O . VAL A 1 297 ? 2.465 -15.234 9.766 1 98.19 297 VAL A O 1
ATOM 2316 N N . GLU A 1 298 ? 0.463 -14.742 10.617 1 97.75 298 GLU A N 1
ATOM 2317 C CA . GLU A 1 298 ? 0.784 -15.336 11.914 1 97.75 298 GLU A CA 1
ATOM 2318 C C . GLU A 1 298 ? 1.104 -16.828 11.781 1 97.75 298 GLU A C 1
ATOM 2320 O O . GLU A 1 298 ? 2.053 -17.312 12.391 1 97.75 298 GLU A O 1
ATOM 2325 N N . THR A 1 299 ? 0.269 -17.531 11.016 1 98.44 299 THR A N 1
ATOM 2326 C CA . THR A 1 299 ? 0.487 -18.953 10.797 1 98.44 299 THR A CA 1
ATOM 2327 C C . THR A 1 299 ? 1.833 -19.203 10.117 1 98.44 299 THR A C 1
ATOM 2329 O O . THR A 1 299 ? 2.584 -20.094 10.523 1 98.44 299 THR A O 1
ATOM 2332 N N . LEU A 1 300 ? 2.146 -18.406 9.086 1 98.31 300 LEU A N 1
ATOM 2333 C CA . LEU A 1 300 ? 3.432 -18.531 8.406 1 98.31 300 LEU A CA 1
ATOM 2334 C C . LEU A 1 300 ? 4.582 -18.328 9.391 1 98.31 300 LEU A C 1
ATOM 2336 O O . LEU A 1 300 ? 5.57 -19.078 9.352 1 98.31 300 LEU A O 1
ATOM 2340 N N . ASP A 1 301 ? 4.434 -17.312 10.188 1 97.19 301 ASP A N 1
ATOM 2341 C CA . ASP A 1 301 ? 5.461 -17.047 11.195 1 97.19 301 ASP A CA 1
ATOM 2342 C C . ASP A 1 301 ? 5.594 -18.219 12.164 1 97.19 301 ASP A C 1
ATOM 2344 O O . ASP A 1 301 ? 6.707 -18.609 12.523 1 97.19 301 ASP A O 1
ATOM 2348 N N . GLU A 1 302 ? 4.484 -18.766 12.617 1 96.75 302 GLU A N 1
ATOM 2349 C CA . GLU A 1 302 ? 4.449 -19.859 13.578 1 96.75 302 GLU A CA 1
ATOM 2350 C C . GLU A 1 302 ? 5.141 -21.094 13.023 1 96.75 302 GLU A C 1
ATOM 2352 O O . GLU A 1 302 ? 5.852 -21.797 13.742 1 96.75 302 GLU A O 1
ATOM 2357 N N . ILE A 1 303 ? 4.957 -21.391 11.727 1 96.88 303 ILE A N 1
ATOM 2358 C CA . ILE A 1 303 ? 5.504 -22.609 11.172 1 96.88 303 ILE A CA 1
ATOM 2359 C C . ILE A 1 303 ? 6.945 -22.375 10.719 1 96.88 303 ILE A C 1
ATOM 2361 O O . ILE A 1 303 ? 7.582 -23.281 10.164 1 96.88 303 ILE A O 1
ATOM 2365 N N . GLY A 1 304 ? 7.449 -21.156 10.883 1 96.31 304 GLY A N 1
ATOM 2366 C CA . GLY A 1 304 ? 8.844 -20.859 10.602 1 96.31 304 GLY A CA 1
ATOM 2367 C C . GLY A 1 304 ? 9.109 -20.641 9.117 1 96.31 304 GLY A C 1
ATOM 2368 O O . GLY A 1 304 ? 10.234 -20.844 8.656 1 96.31 304 GLY A O 1
ATOM 2369 N N . TYR A 1 305 ? 8.094 -20.219 8.414 1 97.25 305 TYR A N 1
ATOM 2370 C CA . TYR A 1 305 ? 8.266 -19.938 6.992 1 97.25 305 TYR A CA 1
ATOM 2371 C C . TYR A 1 305 ? 9.156 -18.719 6.781 1 97.25 305 TYR A C 1
ATOM 2373 O O . TYR A 1 305 ? 8.93 -17.656 7.375 1 97.25 305 TYR A O 1
ATOM 2381 N N . ASP A 1 306 ? 10.141 -18.797 5.961 1 95.94 306 ASP A N 1
ATOM 2382 C CA . ASP A 1 306 ? 11.062 -17.703 5.695 1 95.94 306 ASP A CA 1
ATOM 2383 C C . ASP A 1 306 ? 11.164 -17.422 4.195 1 95.94 306 ASP A C 1
ATOM 2385 O O . ASP A 1 306 ? 12.156 -16.859 3.727 1 95.94 306 ASP A O 1
ATOM 2389 N N . GLY A 1 307 ? 10.164 -17.766 3.465 1 97.19 307 GLY A N 1
ATOM 2390 C CA . GLY A 1 307 ? 10.133 -17.594 2.02 1 97.19 307 GLY A CA 1
ATOM 2391 C C . GLY A 1 307 ? 9.453 -16.312 1.584 1 97.19 307 GLY A C 1
ATOM 2392 O O . GLY A 1 307 ? 9.492 -15.305 2.297 1 97.19 307 GLY A O 1
ATOM 2393 N N . VAL A 1 308 ? 8.953 -16.328 0.339 1 98.25 308 VAL A N 1
ATOM 2394 C CA . VAL A 1 308 ? 8.469 -15.117 -0.302 1 98.25 308 VAL A CA 1
ATOM 2395 C C . VAL A 1 308 ? 6.961 -15.219 -0.535 1 98.25 308 VAL A C 1
ATOM 2397 O O . VAL A 1 308 ? 6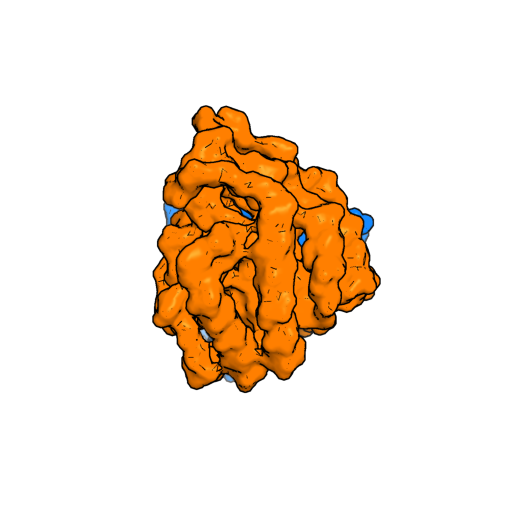.461 -16.266 -0.945 1 98.25 308 VAL A O 1
ATOM 2400 N N . VAL A 1 309 ? 6.242 -14.188 -0.181 1 98.75 309 VAL A N 1
ATOM 2401 C CA . VAL A 1 309 ? 4.855 -14.031 -0.601 1 98.75 309 VAL A CA 1
ATOM 2402 C C . VAL A 1 309 ? 4.758 -12.977 -1.7 1 98.75 309 VAL A C 1
ATOM 2404 O O . VAL A 1 309 ? 5.441 -11.953 -1.648 1 98.75 309 VAL A O 1
ATOM 2407 N N . ILE A 1 310 ? 3.988 -13.234 -2.752 1 98.44 310 ILE A N 1
ATOM 2408 C CA . ILE A 1 310 ? 3.855 -12.273 -3.838 1 98.44 310 ILE A CA 1
ATOM 2409 C C . ILE A 1 310 ? 2.379 -12.07 -4.172 1 98.44 310 ILE A C 1
ATOM 2411 O O . ILE A 1 310 ? 1.582 -13 -4.086 1 98.44 310 ILE A O 1
ATOM 2415 N N . PRO A 1 311 ? 2.008 -10.789 -4.508 1 97.44 311 PRO A N 1
ATOM 2416 C CA . PRO A 1 311 ? 0.686 -10.633 -5.117 1 97.44 311 PRO A CA 1
ATOM 2417 C C . PRO A 1 311 ? 0.565 -11.367 -6.453 1 97.44 311 PRO A C 1
ATOM 2419 O O . PRO A 1 311 ? 1.356 -11.125 -7.367 1 97.44 311 PRO A O 1
ATOM 2422 N N . ASP A 1 312 ? -0.341 -12.289 -6.57 1 95 312 ASP A N 1
ATOM 2423 C CA . ASP A 1 312 ? -0.616 -12.922 -7.859 1 95 312 ASP A CA 1
ATOM 2424 C C . ASP A 1 312 ? -1.485 -12.031 -8.734 1 95 312 ASP A C 1
ATOM 2426 O O . ASP A 1 312 ? -0.97 -11.203 -9.5 1 95 312 ASP A O 1
ATOM 2430 N N . HIS A 1 313 ? -2.811 -12.109 -8.5 1 93.12 313 HIS A N 1
ATOM 2431 C CA . HIS A 1 313 ? -3.75 -11.188 -9.133 1 93.12 313 HIS A CA 1
ATOM 2432 C C . HIS A 1 313 ? -4.188 -10.102 -8.164 1 93.12 313 HIS A C 1
ATOM 2434 O O . HIS A 1 313 ? -4.348 -10.352 -6.965 1 93.12 313 HIS A O 1
ATOM 2440 N N . VAL A 1 314 ? -4.27 -8.914 -8.734 1 96.75 314 VAL A N 1
ATOM 2441 C CA . VAL A 1 314 ? -4.801 -7.785 -7.98 1 96.75 314 VAL A CA 1
ATOM 2442 C C . VAL A 1 314 ? -5.961 -7.145 -8.75 1 96.75 314 VAL A C 1
ATOM 2444 O O . VAL A 1 314 ? -6.066 -7.305 -9.961 1 96.75 314 VAL A O 1
ATOM 2447 N N . PRO A 1 315 ? -6.844 -6.484 -8.039 1 97.19 315 PRO A N 1
ATOM 2448 C CA . PRO A 1 315 ? -7.969 -5.832 -8.711 1 97.19 315 PRO A CA 1
ATOM 2449 C C . PRO A 1 315 ? -7.52 -4.766 -9.703 1 97.19 315 PRO A C 1
ATOM 2451 O O . PRO A 1 315 ? -6.41 -4.242 -9.594 1 97.19 315 PRO A O 1
ATOM 2454 N N . ALA A 1 316 ? -8.43 -4.5 -10.672 1 97.06 316 ALA A N 1
ATOM 2455 C CA . ALA A 1 316 ? -8.25 -3.334 -11.539 1 97.06 316 ALA A CA 1
ATOM 2456 C C . ALA A 1 316 ? -8.711 -2.059 -10.836 1 97.06 316 ALA A C 1
ATOM 2458 O O . ALA A 1 316 ? -9.883 -1.93 -10.477 1 97.06 316 ALA A O 1
ATOM 2459 N N . MET A 1 317 ? -7.781 -1.151 -10.68 1 98.12 317 MET A N 1
ATOM 2460 C CA . MET A 1 317 ? -8.094 0.103 -10 1 98.12 317 MET A CA 1
ATOM 2461 C C . MET A 1 317 ? -8.164 1.258 -10.992 1 98.12 317 MET A C 1
ATOM 2463 O O . MET A 1 317 ? -7.676 1.142 -12.125 1 98.12 317 MET A O 1
ATOM 2467 N N . THR A 1 318 ? -8.688 2.33 -10.555 1 98.06 318 THR A N 1
ATOM 2468 C CA . THR A 1 318 ? -8.875 3.529 -11.367 1 98.06 318 THR A CA 1
ATOM 2469 C C . THR A 1 318 ? -7.543 4.035 -11.906 1 98.06 318 THR A C 1
ATOM 2471 O O . THR A 1 318 ? -6.598 4.242 -11.141 1 98.06 318 THR A O 1
ATOM 2474 N N . ASP A 1 319 ? -7.477 4.211 -13.266 1 96.75 319 ASP A N 1
ATOM 2475 C CA . ASP A 1 319 ? -6.371 4.832 -13.984 1 96.75 319 ASP A CA 1
ATOM 2476 C C . ASP A 1 319 ? -5.062 4.09 -13.727 1 96.75 319 ASP A C 1
ATOM 2478 O O . ASP A 1 319 ? -3.996 4.703 -13.656 1 96.75 319 ASP A O 1
ATOM 2482 N N . ASP A 1 320 ? -5.16 2.846 -13.602 1 96.38 320 ASP A N 1
ATOM 2483 C CA . ASP A 1 320 ? -3.992 2.008 -13.352 1 96.38 320 ASP A CA 1
ATOM 2484 C C . ASP A 1 320 ? -3.291 1.639 -14.656 1 96.38 320 ASP A C 1
ATOM 2486 O O . ASP A 1 320 ? -3.832 1.854 -15.742 1 96.38 320 ASP A O 1
ATOM 2490 N N . THR A 1 321 ? -2.035 1.189 -14.531 1 95.06 321 THR A N 1
ATOM 2491 C CA . THR A 1 321 ? -1.309 0.687 -15.695 1 95.06 321 THR A CA 1
ATOM 2492 C C . THR A 1 321 ? -1.696 -0.76 -15.992 1 95.06 321 THR A C 1
ATOM 2494 O O . THR A 1 321 ? -2.471 -1.365 -15.242 1 95.06 321 THR A O 1
ATOM 2497 N N . ASP A 1 322 ? -1.153 -1.312 -17.016 1 91.5 322 ASP A N 1
ATOM 2498 C CA . ASP A 1 322 ? -1.415 -2.703 -17.359 1 91.5 322 ASP A CA 1
ATOM 2499 C C . ASP A 1 322 ? -0.874 -3.652 -16.297 1 91.5 322 ASP A C 1
ATOM 2501 O O . ASP A 1 322 ? -1.478 -4.691 -16.016 1 91.5 322 ASP A O 1
ATOM 2505 N N . TRP A 1 323 ? 0.298 -3.367 -15.734 1 94.75 323 TRP A N 1
ATOM 2506 C CA . TRP A 1 323 ? 0.893 -4.195 -14.688 1 94.75 323 TRP A CA 1
ATOM 2507 C C . TRP A 1 323 ? 0.182 -3.99 -13.359 1 94.75 323 TRP A C 1
ATOM 2509 O O . TRP A 1 323 ? 0.43 -4.719 -12.391 1 94.75 323 TRP A O 1
ATOM 2519 N N . ARG A 1 324 ? -0.675 -2.916 -13.297 1 96.62 324 ARG A N 1
ATOM 2520 C CA . ARG A 1 324 ? -1.45 -2.568 -12.109 1 96.62 324 ARG A CA 1
ATOM 2521 C C . ARG A 1 324 ? -0.544 -2.057 -10.992 1 96.62 324 ARG A C 1
ATOM 2523 O O . ARG A 1 324 ? -0.624 -2.527 -9.859 1 96.62 324 ARG A O 1
ATOM 2530 N N . HIS A 1 325 ? 0.224 -0.954 -11.328 1 97.69 325 HIS A N 1
ATOM 2531 C CA . HIS A 1 325 ? 1.158 -0.348 -10.383 1 97.69 325 HIS A CA 1
ATOM 2532 C C . HIS A 1 325 ? 0.446 0.1 -9.109 1 97.69 325 HIS A C 1
ATOM 2534 O O . HIS A 1 325 ? 0.955 -0.099 -8.008 1 97.69 325 HIS A O 1
ATOM 2540 N N . ARG A 1 326 ? -0.757 0.66 -9.258 1 98.06 326 ARG A N 1
ATOM 2541 C CA . ARG A 1 326 ? -1.488 1.173 -8.109 1 98.06 326 ARG A CA 1
ATOM 2542 C C . ARG A 1 326 ? -1.986 0.034 -7.223 1 98.06 326 ARG A C 1
ATOM 2544 O O . ARG A 1 326 ? -1.764 0.039 -6.008 1 98.06 326 ARG A O 1
ATOM 2551 N N . ALA A 1 327 ? -2.596 -0.965 -7.852 1 98.25 327 ALA A N 1
ATOM 2552 C CA . ALA A 1 327 ? -3.15 -2.086 -7.094 1 98.25 327 ALA A CA 1
ATOM 2553 C C . ALA A 1 327 ? -2.043 -2.896 -6.426 1 98.25 327 ALA A C 1
ATOM 2555 O O . ALA A 1 327 ? -2.172 -3.297 -5.266 1 98.25 327 ALA A O 1
ATOM 2556 N N . ARG A 1 328 ? -1.002 -3.133 -7.168 1 98.5 328 ARG A N 1
ATOM 2557 C CA . ARG A 1 328 ? 0.112 -3.883 -6.598 1 98.5 328 ARG A CA 1
ATOM 2558 C C . ARG A 1 328 ? 0.807 -3.082 -5.5 1 98.5 328 ARG A C 1
ATOM 2560 O O . ARG A 1 328 ? 1.258 -3.648 -4.504 1 98.5 328 ARG A O 1
ATOM 2567 N N . GLY A 1 329 ? 0.959 -1.736 -5.727 1 98.69 329 GLY A N 1
ATOM 2568 C CA . GLY A 1 329 ? 1.532 -0.896 -4.688 1 98.69 329 GLY A CA 1
ATOM 2569 C C . GLY A 1 329 ? 0.768 -0.963 -3.379 1 98.69 329 GLY A C 1
ATOM 2570 O O . GLY A 1 329 ? 1.366 -1.121 -2.312 1 98.69 329 GLY A O 1
ATOM 2571 N N . TYR A 1 330 ? -0.567 -0.887 -3.447 1 98.75 330 TYR A N 1
ATOM 2572 C CA . TYR A 1 330 ? -1.418 -1.042 -2.271 1 98.75 330 TYR A CA 1
ATOM 2573 C C . TYR A 1 330 ? -1.214 -2.408 -1.628 1 98.75 330 TYR A C 1
ATOM 2575 O O . TYR A 1 330 ? -1.046 -2.508 -0.41 1 98.75 330 TYR A O 1
ATOM 2583 N N . THR A 1 331 ? -1.243 -3.449 -2.428 1 98.81 331 THR A N 1
ATOM 2584 C CA . THR A 1 331 ? -1.192 -4.816 -1.922 1 98.81 331 THR A CA 1
ATOM 2585 C C . THR A 1 331 ? 0.137 -5.082 -1.222 1 98.81 331 THR A C 1
ATOM 2587 O O . THR A 1 331 ? 0.165 -5.656 -0.129 1 98.81 331 THR A O 1
ATOM 2590 N N . VAL A 1 332 ? 1.254 -4.645 -1.847 1 98.88 332 VAL A N 1
ATOM 2591 C CA . VAL A 1 332 ? 2.57 -4.82 -1.241 1 98.88 332 VAL A CA 1
ATOM 2592 C C . VAL A 1 332 ? 2.639 -4.055 0.077 1 98.88 332 VAL A C 1
ATOM 2594 O O . VAL A 1 332 ? 3.109 -4.582 1.087 1 98.88 332 VAL A O 1
ATOM 2597 N N . GLY A 1 333 ? 2.154 -2.789 0.065 1 98.75 333 GLY A N 1
ATOM 2598 C CA . GLY A 1 333 ? 2.121 -2.023 1.301 1 98.75 333 GLY A CA 1
ATOM 2599 C C . GLY A 1 333 ? 1.347 -2.713 2.408 1 98.75 333 GLY A C 1
ATOM 2600 O O . GLY A 1 333 ? 1.835 -2.826 3.535 1 98.75 333 GLY A O 1
ATOM 2601 N N . TYR A 1 334 ? 0.132 -3.189 2.123 1 98.62 334 TYR A N 1
ATOM 2602 C CA . TYR A 1 334 ? -0.72 -3.859 3.098 1 98.62 334 TYR A CA 1
ATOM 2603 C C . TYR A 1 334 ? -0.027 -5.086 3.676 1 98.62 334 TYR A C 1
ATOM 2605 O O . TYR A 1 334 ? 0.014 -5.27 4.895 1 98.62 334 TYR A O 1
ATOM 2613 N N . LEU A 1 335 ? 0.572 -5.914 2.812 1 98.75 335 LEU A N 1
ATOM 2614 C CA . LEU A 1 335 ? 1.229 -7.137 3.252 1 98.75 335 LEU A CA 1
ATOM 2615 C C . LEU A 1 335 ? 2.441 -6.824 4.125 1 98.75 335 LEU A C 1
ATOM 2617 O O . LEU A 1 335 ? 2.666 -7.48 5.145 1 98.75 335 LEU A O 1
ATOM 2621 N N . ARG A 1 336 ? 3.209 -5.836 3.742 1 98.5 336 ARG A N 1
ATOM 2622 C CA . ARG A 1 336 ? 4.375 -5.457 4.539 1 98.5 336 ARG A CA 1
ATOM 2623 C C . ARG A 1 336 ? 3.955 -4.949 5.914 1 98.5 336 ARG A C 1
ATOM 2625 O O . ARG A 1 336 ? 4.605 -5.25 6.918 1 98.5 336 ARG A O 1
ATOM 2632 N N . GLY A 1 337 ? 2.828 -4.137 5.941 1 98.19 337 GLY A N 1
ATOM 2633 C CA . GLY A 1 337 ? 2.322 -3.691 7.23 1 98.19 337 GLY A CA 1
ATOM 2634 C C . GLY A 1 337 ? 1.939 -4.84 8.148 1 98.19 337 GLY A C 1
ATOM 2635 O O . GLY A 1 337 ? 2.27 -4.828 9.336 1 98.19 337 GLY A O 1
ATOM 2636 N N . VAL A 1 338 ? 1.297 -5.824 7.578 1 98 338 VAL A N 1
ATOM 2637 C CA . VAL A 1 338 ? 0.867 -6.98 8.359 1 98 338 VAL A CA 1
ATOM 2638 C C . VAL A 1 338 ? 2.088 -7.762 8.836 1 98 338 VAL A C 1
ATOM 2640 O O . VAL A 1 338 ? 2.195 -8.094 10.023 1 98 338 VAL A O 1
ATOM 2643 N N . ILE A 1 339 ? 3.025 -8.055 7.941 1 98.25 339 ILE A N 1
ATOM 2644 C CA . ILE A 1 339 ? 4.191 -8.875 8.234 1 98.25 339 ILE A CA 1
ATOM 2645 C C . ILE A 1 339 ? 5.055 -8.188 9.297 1 98.25 339 ILE A C 1
ATOM 2647 O O . ILE A 1 339 ? 5.469 -8.82 10.273 1 98.25 339 ILE A O 1
ATOM 2651 N N . ASP A 1 340 ? 5.328 -6.867 9.078 1 97.38 340 ASP A N 1
ATOM 2652 C CA . ASP A 1 340 ? 6.137 -6.121 10.039 1 97.38 340 ASP A CA 1
ATOM 2653 C C . ASP A 1 340 ? 5.516 -6.168 11.438 1 97.38 340 ASP A C 1
ATOM 2655 O O . ASP A 1 340 ? 6.227 -6.305 12.438 1 97.38 340 ASP A O 1
ATOM 2659 N N . THR A 1 341 ? 4.191 -6.051 11.477 1 97.44 341 THR A N 1
ATOM 2660 C CA . THR A 1 341 ? 3.496 -6.012 12.766 1 97.44 341 THR A CA 1
ATOM 2661 C C . THR A 1 341 ? 3.523 -7.383 13.43 1 97.44 341 THR A C 1
ATOM 2663 O O . THR A 1 341 ? 3.807 -7.492 14.625 1 97.44 341 THR A O 1
ATOM 2666 N N . VAL A 1 342 ? 3.258 -8.469 12.664 1 97.25 342 VAL A N 1
ATOM 2667 C CA . VAL A 1 342 ? 3.24 -9.82 13.203 1 97.25 342 VAL A CA 1
ATOM 2668 C C . VAL A 1 342 ? 4.625 -10.188 13.734 1 97.25 342 VAL A C 1
ATOM 2670 O O . VAL A 1 342 ? 4.75 -10.836 14.773 1 97.25 342 VAL A O 1
ATOM 2673 N N . GLN A 1 343 ? 5.605 -9.766 13.055 1 95.38 343 GLN A N 1
ATOM 2674 C CA . GLN A 1 343 ? 6.953 -10.203 13.406 1 95.38 343 GLN A CA 1
ATOM 2675 C C . GLN A 1 343 ? 7.648 -9.188 14.305 1 95.38 343 GLN A C 1
ATOM 2677 O O . GLN A 1 343 ? 8.844 -9.305 14.578 1 95.38 343 GLN A O 1
ATOM 2682 N N . SER A 1 344 ? 7.023 -7.992 14.656 1 87.19 344 SER A N 1
ATOM 2683 C CA . SER A 1 344 ? 7.559 -7.055 15.641 1 87.19 344 SER A CA 1
ATOM 2684 C C . SER A 1 344 ? 7.418 -7.602 17.062 1 87.19 344 SER A C 1
ATOM 2686 O O . SER A 1 344 ? 8.133 -7.176 17.969 1 87.19 344 SER A O 1
ATOM 2688 N N . THR A 1 345 ? 6.387 -8.539 17.453 1 60.75 345 THR A N 1
ATOM 2689 C CA . THR A 1 345 ? 6.098 -9.07 18.781 1 60.75 345 THR A CA 1
ATOM 2690 C C . THR A 1 345 ? 6.98 -10.273 19.094 1 60.75 345 THR A C 1
ATOM 2692 O O . THR A 1 345 ? 7.23 -11.102 18.219 1 60.75 345 THR A O 1
ATOM 2695 N N . MET B 1 1 ? -13.914 -10.641 6.301 1 44.56 1 MET B N 1
ATOM 2696 C CA . MET B 1 1 ? -14.258 -9.219 6.352 1 44.56 1 MET B CA 1
ATOM 2697 C C . MET B 1 1 ? -13.172 -8.422 7.062 1 44.56 1 MET B C 1
ATOM 2699 O O . MET B 1 1 ? -12.531 -8.93 7.988 1 44.56 1 MET B O 1
ATOM 2703 N N . ALA B 1 2 ? -12.859 -7.254 6.449 1 57.03 2 ALA B N 1
ATOM 2704 C CA . ALA B 1 2 ? -11.891 -6.418 7.156 1 57.03 2 ALA B CA 1
ATOM 2705 C C . ALA B 1 2 ? -12.328 -6.16 8.594 1 57.03 2 ALA B C 1
ATOM 2707 O O . ALA B 1 2 ? -13.516 -5.934 8.852 1 57.03 2 ALA B O 1
ATOM 2708 N N . PRO B 1 3 ? -11.398 -6.348 9.547 1 60.47 3 PRO B N 1
ATOM 2709 C CA . PRO B 1 3 ? -11.781 -6.059 10.93 1 60.47 3 PRO B CA 1
ATOM 2710 C C . PRO B 1 3 ? -12.336 -4.645 11.102 1 60.47 3 PRO B C 1
ATOM 2712 O O . PRO B 1 3 ? -11.93 -3.727 10.391 1 60.47 3 PRO B O 1
ATOM 2715 N N . ASP B 1 4 ? -13.406 -4.562 11.82 1 74.5 4 ASP B N 1
ATOM 2716 C CA . ASP B 1 4 ? -13.922 -3.248 12.188 1 74.5 4 ASP B CA 1
ATOM 2717 C C . ASP B 1 4 ? -12.953 -2.52 13.117 1 74.5 4 ASP B C 1
ATOM 2719 O O . ASP B 1 4 ? -12.836 -2.863 14.297 1 74.5 4 ASP B O 1
ATOM 2723 N N . THR B 1 5 ? -12.141 -1.671 12.484 1 82.81 5 THR B N 1
ATOM 2724 C CA . THR B 1 5 ? -11.141 -0.964 13.289 1 82.81 5 THR B CA 1
ATOM 2725 C C . THR B 1 5 ? -11.688 0.382 13.758 1 82.81 5 THR B C 1
ATOM 2727 O O . THR B 1 5 ? -12.547 0.976 13.102 1 82.81 5 THR B O 1
ATOM 2730 N N . THR B 1 6 ? -11.227 0.834 14.883 1 93.81 6 THR B N 1
ATOM 2731 C CA . THR B 1 6 ? -11.602 2.135 15.422 1 93.81 6 THR B CA 1
ATOM 2732 C C . THR B 1 6 ? -10.703 3.234 14.867 1 93.81 6 THR B C 1
ATOM 2734 O O . THR B 1 6 ? -11.148 4.367 14.664 1 93.81 6 THR B O 1
ATOM 2737 N N . ILE B 1 7 ? -9.438 2.857 14.617 1 97.88 7 ILE B N 1
ATOM 2738 C CA . ILE B 1 7 ? -8.516 3.785 13.977 1 97.88 7 ILE B CA 1
ATOM 2739 C C . ILE B 1 7 ? -8.727 3.764 12.461 1 97.88 7 ILE B C 1
ATOM 2741 O O . ILE B 1 7 ? -8.625 2.709 11.828 1 97.88 7 ILE B O 1
ATOM 2745 N N . ARG B 1 8 ? -9.078 4.875 11.914 1 97.88 8 ARG B N 1
ATOM 2746 C CA . ARG B 1 8 ? -9.398 4.953 10.492 1 97.88 8 ARG B CA 1
ATOM 2747 C C . ARG B 1 8 ? -8.25 5.582 9.711 1 97.88 8 ARG B C 1
ATOM 2749 O O . ARG B 1 8 ? -7.492 6.391 10.25 1 97.88 8 ARG B O 1
ATOM 2756 N N . VAL B 1 9 ? -8.117 5.164 8.461 1 98.62 9 VAL B N 1
ATOM 2757 C CA . VAL B 1 9 ? -7.133 5.766 7.566 1 98.62 9 VAL B CA 1
ATOM 2758 C C . VAL B 1 9 ? -7.832 6.684 6.566 1 98.62 9 VAL B C 1
ATOM 2760 O O . VAL B 1 9 ? -8.812 6.293 5.938 1 98.62 9 VAL B O 1
ATOM 2763 N N . GLY B 1 10 ? -7.43 7.922 6.488 1 98.56 10 GLY B N 1
ATOM 2764 C CA . GLY B 1 10 ? -7.891 8.883 5.496 1 98.56 10 GLY B CA 1
ATOM 2765 C C . GLY B 1 10 ? -6.777 9.406 4.609 1 98.56 10 GLY B C 1
ATOM 2766 O O . GLY B 1 10 ? -5.68 8.844 4.582 1 98.56 10 GLY B O 1
ATOM 2767 N N . VAL B 1 11 ? -7.129 10.375 3.746 1 98.31 11 VAL B N 1
ATOM 2768 C CA . VAL B 1 11 ? -6.129 11.031 2.908 1 98.31 11 VAL B CA 1
ATOM 2769 C C . VAL B 1 11 ? -6.449 12.516 2.783 1 98.31 11 VAL B C 1
ATOM 2771 O O . VAL B 1 11 ? -7.578 12.938 3.039 1 98.31 11 VAL B O 1
ATOM 2774 N N . ARG B 1 12 ? -5.441 13.25 2.469 1 96.62 12 ARG B N 1
ATOM 2775 C CA . ARG B 1 12 ? -5.641 14.625 2.029 1 96.62 12 ARG B CA 1
ATOM 2776 C C . ARG B 1 12 ? -5.648 14.719 0.507 1 96.62 12 ARG B C 1
ATOM 2778 O O . ARG B 1 12 ? -4.918 13.992 -0.168 1 96.62 12 ARG B O 1
ATOM 2785 N N . THR B 1 13 ? -6.512 15.531 -0.017 1 96.38 13 THR B N 1
ATOM 2786 C CA . THR B 1 13 ? -6.582 15.734 -1.46 1 96.38 13 THR B CA 1
ATOM 2787 C C . THR B 1 13 ? -7.195 17.094 -1.788 1 96.38 13 THR B C 1
ATOM 2789 O O . THR B 1 13 ? -8.039 17.594 -1.042 1 96.38 13 THR B O 1
ATOM 2792 N N . ARG B 1 14 ? -6.77 17.656 -2.877 1 94.44 14 ARG B N 1
ATOM 2793 C CA . ARG B 1 14 ? -7.367 18.891 -3.377 1 94.44 14 ARG B CA 1
ATOM 2794 C C . ARG B 1 14 ? -8.547 18.594 -4.293 1 94.44 14 ARG B C 1
ATOM 2796 O O . 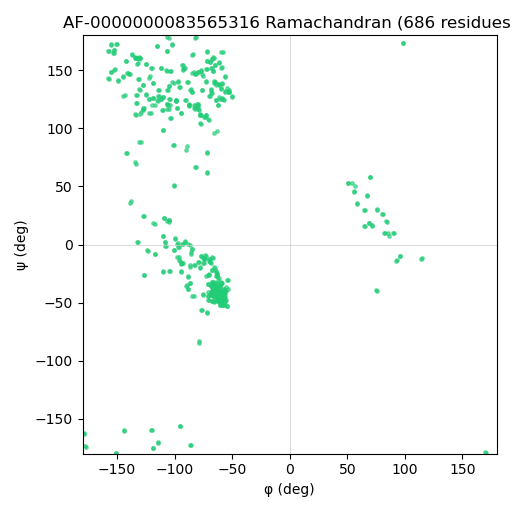ARG B 1 14 ? -9.57 19.266 -4.238 1 94.44 14 ARG B O 1
ATOM 2803 N N . SER B 1 15 ? -8.398 17.531 -5.105 1 95.62 15 SER B N 1
ATOM 2804 C CA . SER B 1 15 ? -9.43 17.172 -6.082 1 95.62 15 SER B CA 1
ATOM 2805 C C . SER B 1 15 ? -10.516 16.312 -5.457 1 95.62 15 SER B C 1
ATOM 2807 O O . SER B 1 15 ? -10.219 15.336 -4.758 1 95.62 15 SER B O 1
ATOM 2809 N N . LEU B 1 16 ? -11.742 16.688 -5.699 1 97 16 LEU B N 1
ATOM 2810 C CA . LEU B 1 16 ? -12.883 15.867 -5.309 1 97 16 LEU B CA 1
ATOM 2811 C C . LEU B 1 16 ? -13.562 15.266 -6.531 1 97 16 LEU B C 1
ATOM 2813 O O . LEU B 1 16 ? -14.758 14.969 -6.5 1 97 16 LEU B O 1
ATOM 2817 N N . ALA B 1 17 ? -12.75 15.164 -7.66 1 96.75 17 ALA B N 1
ATOM 2818 C CA . ALA B 1 17 ? -13.281 14.531 -8.867 1 96.75 17 ALA B CA 1
ATOM 2819 C C . ALA B 1 17 ? -13.469 13.031 -8.656 1 96.75 17 ALA B C 1
ATOM 2821 O O . ALA B 1 17 ? -12.781 12.422 -7.84 1 96.75 17 ALA B O 1
ATOM 2822 N N . GLU B 1 18 ? -14.312 12.5 -9.422 1 97.19 18 GLU B N 1
ATOM 2823 C CA . GLU B 1 18 ? -14.758 11.125 -9.242 1 97.19 18 GLU B CA 1
ATOM 2824 C C . GLU B 1 18 ? -13.586 10.148 -9.32 1 97.19 18 GLU B C 1
ATOM 2826 O O . GLU B 1 18 ? -13.445 9.266 -8.469 1 97.19 18 GLU B O 1
ATOM 2831 N N . PRO B 1 19 ? -12.664 10.289 -10.312 1 97.44 19 PRO B N 1
ATOM 2832 C CA . PRO B 1 19 ? -11.562 9.32 -10.367 1 97.44 19 PRO B CA 1
ATOM 2833 C C . PRO B 1 19 ? -10.703 9.328 -9.109 1 97.44 19 PRO B C 1
ATOM 2835 O O . PRO B 1 19 ? -10.25 8.273 -8.656 1 97.44 19 PRO B O 1
ATOM 2838 N N . ARG B 1 20 ? -10.492 10.508 -8.516 1 97.94 20 ARG B N 1
ATOM 2839 C CA . ARG B 1 20 ? -9.727 10.625 -7.277 1 97.94 20 ARG B CA 1
ATOM 2840 C C . ARG B 1 20 ? -10.445 9.945 -6.121 1 97.94 20 ARG B C 1
ATOM 2842 O O . ARG B 1 20 ? -9.852 9.148 -5.395 1 97.94 20 ARG B O 1
ATOM 2849 N N . LEU B 1 21 ? -11.703 10.25 -5.984 1 98.56 21 LEU B N 1
ATOM 2850 C CA . LEU B 1 21 ? -12.484 9.719 -4.871 1 98.56 21 LEU B CA 1
ATOM 2851 C C . LEU B 1 21 ? -12.641 8.203 -4.996 1 98.56 21 LEU B C 1
ATOM 2853 O O . LEU B 1 21 ? -12.586 7.488 -3.994 1 98.56 21 LEU B O 1
ATOM 2857 N N . GLN B 1 22 ? -12.836 7.734 -6.207 1 98.5 22 GLN B N 1
ATOM 2858 C CA . GLN B 1 22 ? -12.914 6.297 -6.441 1 98.5 22 GLN B CA 1
ATOM 2859 C C . GLN B 1 22 ? -11.617 5.602 -6.027 1 98.5 22 GLN B C 1
ATOM 2861 O O . GLN B 1 22 ? -11.648 4.566 -5.359 1 98.5 22 GLN B O 1
ATOM 2866 N N . TYR B 1 23 ? -10.508 6.148 -6.422 1 98.75 23 TYR B N 1
ATOM 2867 C CA . TYR B 1 23 ? -9.219 5.57 -6.078 1 98.75 23 TYR B CA 1
ATOM 2868 C C . TYR B 1 23 ? -9.031 5.512 -4.566 1 98.75 23 TYR B C 1
ATOM 2870 O O . TYR B 1 23 ? -8.594 4.492 -4.027 1 98.75 23 TYR B O 1
ATOM 2878 N N . ILE B 1 24 ? -9.359 6.594 -3.938 1 98.81 24 ILE B N 1
ATOM 2879 C CA . ILE B 1 24 ? -9.203 6.668 -2.488 1 98.81 24 ILE B CA 1
ATOM 2880 C C . ILE B 1 24 ? -10.047 5.59 -1.818 1 98.81 24 ILE B C 1
ATOM 2882 O O . ILE B 1 24 ? -9.578 4.887 -0.921 1 98.81 24 ILE B O 1
ATOM 2886 N N . ARG B 1 25 ? -11.289 5.434 -2.254 1 98.81 25 ARG B N 1
ATOM 2887 C CA . ARG B 1 25 ? -12.164 4.398 -1.716 1 98.81 25 ARG B CA 1
ATOM 2888 C C . ARG B 1 25 ? -11.609 3.006 -2.002 1 98.81 25 ARG B C 1
ATOM 2890 O O . ARG B 1 25 ? -11.727 2.102 -1.175 1 98.81 25 ARG B O 1
ATOM 2897 N N . GLN B 1 26 ? -11.008 2.814 -3.146 1 98.81 26 GLN B N 1
ATOM 2898 C CA . GLN B 1 26 ? -10.43 1.536 -3.541 1 98.81 26 GLN B CA 1
ATOM 2899 C C . GLN B 1 26 ? -9.281 1.146 -2.611 1 98.81 26 GLN B C 1
ATOM 2901 O O . GLN B 1 26 ? -9.039 -0.039 -2.379 1 98.81 26 GLN B O 1
ATOM 2906 N N . LEU B 1 27 ? -8.609 2.109 -2 1 98.69 27 LEU B N 1
ATOM 2907 C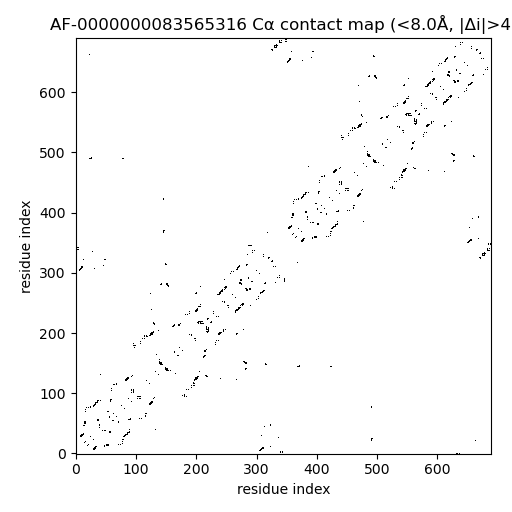 CA . LEU B 1 27 ? -7.52 1.853 -1.062 1 98.69 27 LEU B CA 1
ATOM 2908 C C . LEU B 1 27 ? -8.062 1.41 0.292 1 98.69 27 LEU B C 1
ATOM 2910 O O . LEU B 1 27 ? -7.305 0.952 1.149 1 98.69 27 LEU B O 1
ATOM 2914 N N . GLY B 1 28 ? -9.328 1.507 0.501 1 98.06 28 GLY B N 1
ATOM 2915 C CA . GLY B 1 28 ? -9.93 1.212 1.791 1 98.06 28 GLY B CA 1
ATOM 2916 C C . GLY B 1 28 ? -9.852 2.371 2.766 1 98.06 28 GLY B C 1
ATOM 2917 O O . GLY B 1 28 ? -10.078 2.199 3.965 1 98.06 28 GLY B O 1
ATOM 2918 N N . ALA B 1 29 ? -9.453 3.564 2.285 1 98.44 29 ALA B N 1
ATOM 2919 C CA . ALA B 1 29 ? -9.5 4.777 3.1 1 98.44 29 ALA B CA 1
ATOM 2920 C C . ALA B 1 29 ? -10.938 5.246 3.299 1 98.44 29 ALA B C 1
ATOM 2922 O O . ALA B 1 29 ? -11.82 4.91 2.508 1 98.44 29 ALA B O 1
ATOM 2923 N N . THR B 1 30 ? -11.148 6.039 4.363 1 98.19 30 THR B N 1
ATOM 2924 C CA . THR B 1 30 ? -12.539 6.34 4.688 1 98.19 30 THR B CA 1
ATOM 2925 C C . THR B 1 30 ? -12.758 7.848 4.789 1 98.19 30 THR B C 1
ATOM 2927 O O . THR B 1 30 ? -13.875 8.336 4.574 1 98.19 30 THR B O 1
ATOM 2930 N N . ASP B 1 31 ? -11.711 8.586 5.117 1 98.69 31 ASP B N 1
ATOM 2931 C CA . ASP B 1 31 ? -11.883 10 5.449 1 98.69 31 ASP B CA 1
ATOM 2932 C C . ASP B 1 31 ? -11.117 10.891 4.477 1 98.69 31 ASP B C 1
ATOM 2934 O O . ASP B 1 31 ? -9.977 10.586 4.113 1 98.69 31 ASP B O 1
ATOM 2938 N N . ILE B 1 32 ? -11.773 11.945 4.133 1 98.5 32 ILE B N 1
ATOM 2939 C CA . ILE B 1 32 ? -11.172 12.938 3.244 1 98.5 32 ILE B CA 1
ATOM 2940 C C . ILE B 1 32 ? -10.906 14.227 4.012 1 98.5 32 ILE B C 1
ATOM 2942 O O . ILE B 1 32 ? -11.797 14.742 4.688 1 98.5 32 ILE B O 1
ATOM 2946 N N . PHE B 1 33 ? -9.742 14.664 3.988 1 97.69 33 PHE B N 1
ATOM 2947 C CA . PHE B 1 33 ? -9.391 16.031 4.352 1 97.69 33 PHE B CA 1
ATOM 2948 C C . PHE B 1 33 ? -9.047 16.859 3.111 1 97.69 33 PHE B C 1
ATOM 2950 O O . PHE B 1 33 ? -8.109 16.516 2.379 1 97.69 33 PHE B O 1
ATOM 2957 N N . VAL B 1 34 ? -9.742 17.922 2.877 1 95.44 34 VAL B N 1
ATOM 2958 C CA . VAL B 1 34 ? -9.547 18.688 1.657 1 95.44 34 VAL B CA 1
ATOM 2959 C C . VAL B 1 34 ? -8.414 19.703 1.862 1 95.44 34 VAL B C 1
ATOM 2961 O O . VAL B 1 34 ? -8.359 20.375 2.895 1 95.44 34 VAL B O 1
ATOM 2964 N N . ASP B 1 35 ? -7.508 19.719 0.837 1 91.38 35 ASP B N 1
ATOM 2965 C CA . ASP B 1 35 ? -6.469 20.734 0.796 1 91.38 35 ASP B CA 1
ATOM 2966 C C . ASP B 1 35 ? -7.043 22.078 0.357 1 91.38 35 ASP B C 1
ATOM 2968 O O . ASP B 1 35 ? -7.922 22.141 -0.504 1 91.38 35 ASP B O 1
ATOM 2972 N N . HIS B 1 36 ? -6.527 23.078 0.894 1 80.06 36 HIS B N 1
ATOM 2973 C CA . HIS B 1 36 ? -6.957 24.406 0.468 1 80.06 36 HIS B CA 1
ATOM 2974 C C . HIS B 1 36 ? -6.57 24.672 -0.981 1 80.06 36 HIS B C 1
ATOM 2976 O O . HIS B 1 36 ? -5.695 24 -1.529 1 80.06 36 HIS B O 1
ATOM 2982 N N . ALA B 1 37 ? -7.195 25.594 -1.586 1 65.69 37 ALA B N 1
ATOM 2983 C CA . ALA B 1 37 ? -7.078 25.891 -3.01 1 65.69 37 ALA B CA 1
ATOM 2984 C C . ALA B 1 37 ? -5.793 26.656 -3.305 1 65.69 37 ALA B C 1
ATOM 2986 O O . ALA B 1 37 ? -5.324 26.688 -4.445 1 65.69 37 ALA B O 1
ATOM 2987 N N . ASP B 1 38 ? -5.254 27.234 -2.385 1 65.94 38 ASP B N 1
ATOM 2988 C CA . ASP B 1 38 ? -4.145 28.125 -2.701 1 65.94 38 ASP B CA 1
ATOM 2989 C C . ASP B 1 38 ? -2.812 27.375 -2.691 1 65.94 38 ASP B C 1
ATOM 2991 O O . ASP B 1 38 ? -2.021 27.531 -1.757 1 65.94 38 ASP B O 1
ATOM 2995 N N . VAL B 1 39 ? -2.49 26.781 -3.721 1 64.12 39 VAL B N 1
ATOM 2996 C CA . VAL B 1 39 ? -1.297 25.969 -3.904 1 64.12 39 VAL B CA 1
ATOM 2997 C C . VAL B 1 39 ? -0.065 26.859 -4.008 1 64.12 39 VAL B C 1
ATOM 2999 O O . VAL B 1 39 ? 1.058 26.422 -3.758 1 64.12 39 VAL B O 1
ATOM 3002 N N . ASP B 1 40 ? -0.345 28.125 -4.109 1 66.69 40 ASP B N 1
ATOM 3003 C CA . ASP B 1 40 ? 0.77 29.047 -4.332 1 66.69 40 ASP B CA 1
ATOM 3004 C C . ASP B 1 40 ? 1.507 29.344 -3.027 1 66.69 40 ASP B C 1
ATOM 3006 O O . ASP B 1 40 ? 2.65 29.797 -3.045 1 66.69 40 ASP B O 1
ATOM 3010 N N . GLU B 1 41 ? 0.897 29.016 -1.99 1 71.19 41 GLU B N 1
ATOM 3011 C CA . GLU B 1 41 ? 1.502 29.359 -0.707 1 71.19 41 GLU B CA 1
ATOM 3012 C C . GLU B 1 41 ? 2.256 28.172 -0.117 1 71.19 41 GLU B C 1
ATOM 3014 O O . GLU B 1 41 ? 2.826 28.266 0.971 1 71.19 41 GLU B O 1
ATOM 3019 N N . GLU B 1 42 ? 2.26 27.047 -0.842 1 72.19 42 GLU B N 1
ATOM 3020 C CA . GLU B 1 42 ? 2.969 25.844 -0.408 1 72.19 42 GLU B CA 1
ATOM 3021 C C . GLU B 1 42 ? 4.035 25.438 -1.421 1 72.19 42 GLU B C 1
ATOM 3023 O O . GLU B 1 42 ? 3.895 25.703 -2.617 1 72.19 42 GLU B O 1
ATOM 3028 N N . PRO B 1 43 ? 5.051 24.781 -0.834 1 72.31 43 PRO B N 1
ATOM 3029 C CA . PRO B 1 43 ? 6.043 24.281 -1.788 1 72.31 43 PRO B CA 1
ATOM 3030 C C . PRO B 1 43 ? 5.43 23.375 -2.859 1 72.31 43 PRO B C 1
ATOM 3032 O O . PRO B 1 43 ? 4.52 22.594 -2.57 1 72.31 43 PRO B O 1
ATOM 3035 N N . ASP B 1 44 ? 5.953 23.453 -4.016 1 72.94 44 ASP B N 1
ATOM 3036 C CA . ASP B 1 44 ? 5.43 22.75 -5.176 1 72.94 44 ASP B CA 1
ATOM 3037 C C . ASP B 1 44 ? 5.441 21.234 -4.945 1 72.94 44 ASP B C 1
ATOM 3039 O O . ASP B 1 44 ? 4.543 20.531 -5.402 1 72.94 44 ASP B O 1
ATOM 3043 N N . GLU B 1 45 ? 6.391 20.812 -4.25 1 76.81 45 GLU B N 1
ATOM 3044 C CA . GLU B 1 45 ? 6.586 19.375 -4.07 1 76.81 45 GLU B CA 1
ATOM 3045 C C . GLU B 1 45 ? 5.488 18.766 -3.195 1 76.81 45 GLU B C 1
ATOM 3047 O O . GLU B 1 45 ? 5.301 17.547 -3.174 1 76.81 45 GLU B O 1
ATOM 3052 N N . PHE B 1 46 ? 4.75 19.625 -2.58 1 74.5 46 PHE B N 1
ATOM 3053 C CA . PHE B 1 46 ? 3.73 19.156 -1.652 1 74.5 46 PHE B CA 1
ATOM 3054 C C . PHE B 1 46 ? 2.336 19.359 -2.232 1 74.5 46 PHE B C 1
ATOM 3056 O O . PHE B 1 46 ? 1.34 18.969 -1.619 1 74.5 46 PHE B O 1
ATOM 3063 N N . ASN B 1 47 ? 2.344 19.875 -3.496 1 78.94 47 ASN B N 1
ATOM 3064 C CA . ASN B 1 47 ? 1.054 20.359 -3.98 1 78.94 47 ASN B CA 1
ATOM 3065 C C . ASN B 1 47 ? 0.367 19.328 -4.871 1 78.94 47 ASN B C 1
ATOM 3067 O O . ASN B 1 47 ? 0.987 18.781 -5.781 1 78.94 47 ASN B O 1
ATOM 3071 N N . ASP B 1 48 ? -0.76 19.047 -4.422 1 88.25 48 ASP B N 1
ATOM 3072 C CA . ASP B 1 48 ? -1.737 18.438 -5.324 1 88.25 48 ASP B CA 1
ATOM 3073 C C . ASP B 1 48 ? -2.34 19.484 -6.258 1 88.25 48 ASP B C 1
ATOM 3075 O O . ASP B 1 48 ? -3.164 20.297 -5.836 1 88.25 48 ASP B O 1
ATOM 3079 N N . ARG B 1 49 ? -2.072 19.484 -7.648 1 87.75 49 ARG B N 1
ATOM 3080 C CA . ARG B 1 49 ? -2.424 20.562 -8.555 1 87.75 49 ARG B CA 1
ATOM 3081 C C . ARG B 1 49 ? -3.744 20.281 -9.266 1 87.75 49 ARG B C 1
ATOM 3083 O O . ARG B 1 49 ? -4.305 21.156 -9.922 1 87.75 49 ARG B O 1
ATOM 3090 N N . ASP B 1 50 ? -4.203 19.031 -9.102 1 89.94 50 ASP B N 1
ATOM 3091 C CA . ASP B 1 50 ? -5.504 18.734 -9.688 1 89.94 50 ASP B CA 1
ATOM 3092 C C . ASP B 1 50 ? -6.629 19.422 -8.914 1 89.94 50 ASP B C 1
ATOM 3094 O O . ASP B 1 50 ? -6.984 18.984 -7.812 1 89.94 50 ASP B O 1
ATOM 3098 N N . ALA B 1 51 ? -7.168 20.375 -9.477 1 86.75 51 ALA B N 1
ATOM 3099 C CA . ALA B 1 51 ? -8.141 21.219 -8.789 1 86.75 51 ALA B CA 1
ATOM 3100 C C . ALA B 1 51 ? -9.555 20.938 -9.281 1 86.75 51 ALA B C 1
ATOM 3102 O O . ALA B 1 51 ? -10.445 21.781 -9.164 1 86.75 51 ALA B O 1
ATOM 3103 N N . ARG B 1 52 ? -9.695 19.781 -9.867 1 89 52 ARG B N 1
ATOM 3104 C CA . ARG B 1 52 ? -11.031 19.438 -10.352 1 89 52 ARG B CA 1
ATOM 3105 C C . ARG B 1 52 ? -11.992 19.188 -9.188 1 89 52 ARG B C 1
ATOM 3107 O O . ARG B 1 52 ? -11.664 18.453 -8.258 1 89 52 ARG B O 1
ATOM 3114 N N . ALA B 1 53 ? -13.141 19.844 -9.164 1 91.5 53 ALA B N 1
ATOM 3115 C CA . ALA B 1 53 ? -14.234 19.719 -8.203 1 91.5 53 ALA B CA 1
ATOM 3116 C C . ALA B 1 53 ? -13.742 19.969 -6.777 1 91.5 53 ALA B C 1
ATOM 3118 O O . ALA B 1 53 ? -14.008 19.172 -5.875 1 91.5 53 ALA B O 1
ATOM 3119 N N . THR B 1 54 ? -13.047 21.109 -6.684 1 90.62 54 THR B N 1
ATOM 3120 C CA . THR B 1 54 ? -12.406 21.391 -5.406 1 90.62 54 THR B CA 1
ATOM 3121 C C . THR B 1 54 ? -13.211 22.422 -4.613 1 90.62 54 THR B C 1
ATOM 3123 O O . THR B 1 54 ? -14.266 22.875 -5.07 1 90.62 54 THR B O 1
ATOM 3126 N N . LEU B 1 55 ? -12.805 22.625 -3.359 1 90.62 55 LEU B N 1
ATOM 3127 C CA . LEU B 1 55 ? -13.289 23.688 -2.494 1 90.62 55 LEU B CA 1
ATOM 3128 C C . LEU B 1 55 ? -12.25 24.812 -2.375 1 90.62 55 LEU B C 1
ATOM 3130 O O . LEU B 1 55 ? -11.117 24.562 -1.955 1 90.62 55 LEU B O 1
ATOM 3134 N N . ALA B 1 56 ? -12.68 25.922 -2.781 1 87.56 56 ALA B N 1
ATOM 3135 C CA . ALA B 1 56 ? -11.781 27.062 -2.641 1 87.56 56 ALA B CA 1
ATOM 3136 C C . ALA B 1 56 ? -11.812 27.609 -1.219 1 87.56 56 ALA B C 1
ATOM 3138 O O . ALA B 1 56 ? -12.891 27.891 -0.68 1 87.56 56 ALA B O 1
ATOM 3139 N N . VAL B 1 57 ? -10.656 27.609 -0.603 1 90.88 57 VAL B N 1
ATOM 3140 C CA . VAL B 1 57 ? -10.516 28.203 0.726 1 90.88 57 VAL B CA 1
ATOM 3141 C C . VAL B 1 57 ? -9.336 29.172 0.745 1 90.88 57 VAL B C 1
ATOM 3143 O O . VAL B 1 57 ? -8.195 28.766 0.535 1 90.88 57 VAL B O 1
ATOM 3146 N N . GLY B 1 58 ? -9.594 30.328 0.915 1 87.88 58 GLY B N 1
ATOM 3147 C CA . GLY B 1 58 ? -8.562 31.359 0.964 1 87.88 58 GLY B CA 1
ATOM 3148 C C . GLY B 1 58 ? -9.117 32.75 1.249 1 87.88 58 GLY B C 1
ATOM 3149 O O . GLY B 1 58 ? -10.297 32.875 1.586 1 87.88 58 GLY B O 1
ATOM 3150 N N . ARG B 1 59 ? -8.188 33.656 1.155 1 86.5 59 ARG B N 1
ATOM 3151 C CA . ARG B 1 59 ? -8.602 35.031 1.34 1 86.5 59 ARG B CA 1
ATOM 3152 C C . ARG B 1 59 ? -9.68 35.438 0.331 1 86.5 59 ARG B C 1
ATOM 3154 O O . ARG B 1 59 ? -9.516 35.219 -0.873 1 86.5 59 ARG B O 1
ATOM 3161 N N . ASP B 1 60 ? -10.75 35.906 0.813 1 86.75 60 ASP B N 1
ATOM 3162 C CA . ASP B 1 60 ? -11.898 36.344 0.027 1 86.75 60 ASP B CA 1
ATOM 3163 C C . ASP B 1 60 ? -12.531 35.188 -0.738 1 86.75 60 ASP B C 1
ATOM 3165 O O . ASP B 1 60 ? -13.188 35.406 -1.759 1 86.75 60 ASP B O 1
ATOM 3169 N N . ALA B 1 61 ? -12.234 34.031 -0.389 1 91.19 61 ALA B N 1
ATOM 3170 C CA . ALA B 1 61 ? -12.805 32.812 -0.972 1 91.19 61 ALA B CA 1
ATOM 3171 C C . ALA B 1 61 ? -13.219 31.828 0.114 1 91.19 61 ALA B C 1
ATOM 3173 O O . ALA B 1 61 ? -12.625 30.766 0.255 1 91.19 61 ALA B O 1
ATOM 3174 N N . ILE B 1 62 ? -14.273 32.25 0.806 1 95.75 62 ILE B N 1
ATOM 3175 C CA . ILE B 1 62 ? -14.828 31.391 1.852 1 95.75 62 ILE B CA 1
ATOM 3176 C C . ILE B 1 62 ? -16.031 30.609 1.306 1 95.75 62 ILE B C 1
ATOM 3178 O O . ILE B 1 62 ? -17 31.203 0.852 1 95.75 62 ILE B O 1
ATOM 3182 N N . PRO B 1 63 ? -15.906 29.281 1.295 1 96.44 63 PRO B N 1
ATOM 3183 C CA . PRO B 1 63 ? -17.031 28.5 0.772 1 96.44 63 PRO B CA 1
ATOM 3184 C C . PRO B 1 63 ? -18.312 28.703 1.577 1 96.44 63 PRO B C 1
ATOM 3186 O O . PRO B 1 63 ? -18.266 28.781 2.809 1 96.44 63 PRO B O 1
ATOM 3189 N N . THR B 1 64 ? -19.422 28.844 0.889 1 97.94 64 THR B N 1
ATOM 3190 C CA . THR B 1 64 ? -20.719 28.906 1.525 1 97.94 64 THR B CA 1
ATOM 3191 C C . THR B 1 64 ? -21.141 27.547 2.064 1 97.94 64 THR B C 1
ATOM 3193 O O . THR B 1 64 ? -20.5 26.531 1.762 1 97.94 64 THR B O 1
ATOM 3196 N N . VAL B 1 65 ? -22.203 27.578 2.918 1 98.69 65 VAL B N 1
ATOM 3197 C CA . VAL B 1 65 ? -22.75 26.312 3.406 1 98.69 65 VAL B CA 1
ATOM 3198 C C . VAL B 1 65 ? -23.141 25.438 2.227 1 98.69 65 VAL B C 1
ATOM 3200 O O . VAL B 1 65 ? -22.875 24.219 2.232 1 98.69 65 VAL B O 1
ATOM 3203 N N . ALA B 1 66 ? -23.672 26.031 1.228 1 98.44 66 ALA B N 1
ATOM 3204 C CA . ALA B 1 66 ? -24.094 25.281 0.049 1 98.44 66 ALA B CA 1
ATOM 3205 C C . ALA B 1 66 ? -22.906 24.656 -0.66 1 98.44 66 ALA B C 1
ATOM 3207 O O . ALA B 1 66 ? -22.984 23.531 -1.149 1 98.44 66 ALA B O 1
ATOM 3208 N N . ASP B 1 67 ? -21.797 25.359 -0.846 1 97.31 67 ASP B N 1
ATOM 3209 C CA . ASP B 1 67 ? -20.578 24.828 -1.427 1 97.31 67 ASP B CA 1
ATOM 3210 C C . ASP B 1 67 ? -20.078 23.609 -0.646 1 97.31 67 ASP B C 1
ATOM 3212 O O . ASP B 1 67 ? -19.703 22.594 -1.237 1 97.31 67 ASP B O 1
ATOM 3216 N N . LEU B 1 68 ? -20.094 23.75 0.668 1 98.25 68 LEU B N 1
ATOM 3217 C CA . LEU B 1 68 ? -19.625 22.703 1.562 1 98.25 68 LEU B CA 1
ATOM 3218 C C . LEU B 1 68 ? -20.516 21.469 1.487 1 98.25 68 LEU B C 1
ATOM 3220 O O . LEU B 1 68 ? -20.031 20.344 1.43 1 98.25 68 LEU B O 1
ATOM 3224 N N . GLU B 1 69 ? -21.781 21.688 1.472 1 98.5 69 GLU B N 1
ATOM 3225 C CA . GLU B 1 69 ? -22.734 20.578 1.375 1 98.5 69 GLU B CA 1
ATOM 3226 C C . GLU B 1 69 ? -22.594 19.844 0.044 1 98.5 69 GLU B C 1
ATOM 3228 O O . GLU B 1 69 ? -22.688 18.609 -0.008 1 98.5 69 GLU B O 1
ATOM 3233 N N . ALA B 1 70 ? -22.375 20.609 -0.979 1 97.88 70 ALA B N 1
ATOM 3234 C CA . ALA B 1 70 ? -22.172 19.984 -2.285 1 97.88 70 ALA B CA 1
ATOM 3235 C C . ALA B 1 70 ? -20.922 19.109 -2.291 1 97.88 70 ALA B C 1
ATOM 3237 O O . ALA B 1 70 ? -20.906 18.016 -2.861 1 97.88 70 ALA B O 1
ATOM 3238 N N . ALA B 1 71 ? -19.859 19.609 -1.72 1 97.44 71 ALA B N 1
ATOM 3239 C CA . ALA B 1 71 ? -18.625 18.828 -1.6 1 97.44 71 ALA B CA 1
ATOM 3240 C C . ALA B 1 71 ? -18.844 17.578 -0.77 1 97.44 71 ALA B C 1
ATOM 3242 O O . ALA B 1 71 ? -18.375 16.484 -1.138 1 97.44 71 ALA B O 1
ATOM 3243 N N . LYS B 1 72 ? -19.516 17.734 0.342 1 98.06 72 LYS B N 1
ATOM 3244 C CA . LYS B 1 72 ? -19.828 16.609 1.22 1 98.06 72 LYS B CA 1
ATOM 3245 C C . LYS B 1 72 ? -20.641 15.555 0.482 1 98.06 72 LYS B C 1
ATOM 3247 O O . LYS B 1 72 ? -20.359 14.359 0.604 1 98.06 72 LYS B O 1
ATOM 3252 N N . GLU B 1 73 ? -21.578 15.977 -0.244 1 98.12 73 GLU B N 1
ATOM 3253 C CA . GLU B 1 73 ? -22.422 15.047 -1.004 1 98.12 73 GLU B CA 1
ATOM 3254 C C . GLU B 1 73 ? -21.594 14.258 -2.014 1 98.12 73 GLU B C 1
ATOM 3256 O O . GLU B 1 73 ? -21.781 13.055 -2.184 1 98.12 73 GLU B O 1
ATOM 3261 N N . ARG B 1 74 ? -20.734 14.93 -2.689 1 97.44 74 ARG B N 1
ATOM 3262 C CA . ARG B 1 74 ? -19.859 14.281 -3.66 1 97.44 74 ARG B CA 1
ATOM 3263 C C . ARG B 1 74 ? -19 13.219 -2.99 1 97.44 74 ARG B C 1
ATOM 3265 O O . ARG B 1 74 ? -18.875 12.102 -3.498 1 97.44 74 ARG B O 1
ATOM 3272 N N . VAL B 1 75 ? -18.375 13.57 -1.904 1 98.25 75 VAL B N 1
ATOM 3273 C CA . VAL B 1 75 ? -17.5 12.672 -1.158 1 98.25 75 VAL B CA 1
ATOM 3274 C C . VAL B 1 75 ? -18.312 11.477 -0.65 1 98.25 75 VAL B C 1
ATOM 3276 O O . VAL B 1 75 ? -17.875 10.328 -0.781 1 98.25 75 VAL B O 1
ATOM 3279 N N . GLU B 1 76 ? -19.484 11.734 -0.106 1 98.5 76 GLU B N 1
ATOM 3280 C CA . GLU B 1 76 ? -20.344 10.68 0.446 1 98.5 76 GLU B CA 1
ATOM 3281 C C . GLU B 1 76 ? -20.859 9.758 -0.653 1 98.5 76 GLU B C 1
ATOM 3283 O O . GLU B 1 76 ? -21.031 8.562 -0.433 1 98.5 76 GLU B O 1
ATOM 3288 N N . ALA B 1 77 ? -21.078 10.297 -1.806 1 98 77 ALA B N 1
ATOM 3289 C CA . ALA B 1 77 ? -21.531 9.492 -2.939 1 98 77 ALA B CA 1
ATOM 3290 C C . ALA B 1 77 ? -20.469 8.453 -3.324 1 98 77 ALA B C 1
ATOM 3292 O O . ALA B 1 77 ? -20.797 7.402 -3.875 1 98 77 ALA B O 1
ATOM 3293 N N . ALA B 1 78 ? -19.266 8.711 -3.018 1 97.94 78 ALA B N 1
ATOM 3294 C CA . ALA B 1 78 ? -18.188 7.785 -3.312 1 97.94 78 ALA B CA 1
ATOM 3295 C C . ALA B 1 78 ? -17.953 6.824 -2.15 1 97.94 78 ALA B C 1
ATOM 3297 O O . ALA B 1 78 ? -17.016 6.023 -2.178 1 97.94 78 ALA B O 1
ATOM 3298 N N . GLY B 1 79 ? -18.734 6.902 -1.108 1 98.19 79 GLY B N 1
ATOM 3299 C CA . GLY B 1 79 ? -18.594 6.027 0.045 1 98.19 79 GLY B CA 1
ATOM 3300 C C . GLY B 1 79 ? -17.562 6.504 1.04 1 98.19 79 GLY B C 1
ATOM 3301 O O . GLY B 1 79 ? -17 5.707 1.79 1 98.19 79 GLY B O 1
ATOM 3302 N N . LEU B 1 80 ? -17.234 7.758 0.977 1 98.69 80 LEU B N 1
ATOM 3303 C CA . LEU B 1 80 ? -16.25 8.367 1.858 1 98.69 80 LEU B CA 1
ATOM 3304 C C . LEU B 1 80 ? -16.891 9.414 2.762 1 98.69 80 LEU B C 1
ATOM 3306 O O . LEU B 1 80 ? -18.094 9.703 2.627 1 98.69 80 LEU B O 1
ATOM 3310 N N . THR B 1 81 ? -16.141 9.875 3.695 1 98.69 81 THR B N 1
ATOM 3311 C CA . THR B 1 81 ? -16.609 10.914 4.609 1 98.69 81 THR B CA 1
ATOM 3312 C C . THR B 1 81 ? -15.742 12.164 4.488 1 98.69 81 THR B C 1
ATOM 3314 O O . THR B 1 81 ? -14.516 12.086 4.52 1 98.69 81 THR B O 1
ATOM 3317 N N . LEU B 1 82 ? -16.391 13.289 4.238 1 98.38 82 LEU B N 1
ATOM 3318 C CA . LEU B 1 82 ? -15.664 14.555 4.305 1 98.38 82 LEU B CA 1
ATOM 3319 C C . LEU B 1 82 ? -15.445 14.984 5.75 1 98.38 82 LEU B C 1
ATOM 3321 O O . LEU B 1 82 ? -16.359 15.5 6.387 1 98.38 82 LEU B O 1
ATOM 3325 N N . THR B 1 83 ? -14.227 14.797 6.219 1 98.44 83 THR B N 1
ATOM 3326 C CA . THR B 1 83 ? -13.953 14.922 7.645 1 98.44 83 THR B CA 1
ATOM 3327 C C . THR B 1 83 ? -13.461 16.328 7.977 1 98.44 83 THR B C 1
ATOM 3329 O O . THR B 1 83 ? -13.586 16.781 9.117 1 98.44 83 THR B O 1
ATOM 3332 N N . GLY B 1 84 ? -12.914 17.031 6.996 1 97.81 84 GLY B N 1
ATOM 3333 C CA . GLY B 1 84 ? -12.484 18.375 7.328 1 97.81 84 GLY B CA 1
ATOM 3334 C C . GLY B 1 84 ? -11.656 19.016 6.234 1 97.81 84 GLY B C 1
ATOM 3335 O O . GLY B 1 84 ? -11.555 18.484 5.129 1 97.81 84 GLY B O 1
ATOM 3336 N N . ILE B 1 85 ? -11.234 20.203 6.516 1 96.19 85 ILE B N 1
ATOM 3337 C CA . ILE B 1 85 ? -10.219 20.938 5.754 1 96.19 85 ILE B CA 1
ATOM 3338 C C . ILE B 1 85 ? -8.867 20.812 6.457 1 96.19 85 ILE B C 1
ATOM 3340 O O . ILE B 1 85 ? -8.75 21.141 7.641 1 96.19 85 ILE B O 1
ATOM 3344 N N . GLN B 1 86 ? -7.945 20.344 5.746 1 92.56 86 GLN B N 1
ATOM 3345 C CA . GLN B 1 86 ? -6.684 19.938 6.363 1 92.56 86 GLN B CA 1
ATOM 3346 C C . GLN B 1 86 ? -5.918 21.156 6.891 1 92.56 86 GLN B C 1
ATOM 3348 O O . GLN B 1 86 ? -5.246 21.062 7.922 1 92.56 86 GLN B O 1
ATOM 3353 N N . SER B 1 87 ? -5.93 22.219 6.109 1 89.88 87 SER B N 1
ATOM 3354 C CA . SER B 1 87 ? -5.156 23.391 6.52 1 89.88 87 SER B CA 1
ATOM 3355 C C . SER B 1 87 ? -5.758 24.672 5.957 1 89.88 87 SER B C 1
ATOM 3357 O O . SER B 1 87 ? -6.344 24.672 4.875 1 89.88 87 SER B O 1
ATOM 3359 N N . LEU B 1 88 ? -5.555 25.734 6.703 1 90.81 88 LEU B N 1
ATOM 3360 C CA . LEU B 1 88 ? -5.84 27.078 6.211 1 90.81 88 LEU B CA 1
ATOM 3361 C C . LEU B 1 88 ? -4.633 27.656 5.488 1 90.81 88 LEU B C 1
ATOM 3363 O O . LEU B 1 88 ? -3.494 27.469 5.922 1 90.81 88 LEU B O 1
ATOM 3367 N N . PRO B 1 89 ? -4.953 28.328 4.414 1 88.31 89 PRO B N 1
ATOM 3368 C CA . PRO B 1 89 ? -3.816 29 3.779 1 88.31 89 PRO B CA 1
ATOM 3369 C C . PRO B 1 89 ? -3.24 30.125 4.641 1 88.31 89 PRO B C 1
ATOM 3371 O O . PRO B 1 89 ? -3.977 30.781 5.379 1 88.31 89 PRO B O 1
ATOM 3374 N N . TYR B 1 90 ? -1.935 30.328 4.492 1 84.19 90 TYR B N 1
ATOM 3375 C CA . TYR B 1 90 ? -1.227 31.328 5.27 1 84.19 90 TYR B CA 1
ATOM 3376 C C . TYR B 1 90 ? -1.89 32.688 5.121 1 84.19 90 TYR B C 1
ATOM 3378 O O . TYR B 1 90 ? -1.925 33.469 6.074 1 84.19 90 TYR B O 1
ATOM 3386 N N . SER B 1 91 ? -2.498 33 4.039 1 83.62 91 SER B N 1
ATOM 3387 C CA . SER B 1 91 ? -3.088 34.281 3.742 1 83.62 91 SER B CA 1
ATOM 3388 C C . SER B 1 91 ? -4.262 34.594 4.668 1 83.62 91 SER B C 1
ATOM 3390 O O . SER B 1 91 ? -4.617 35.75 4.875 1 83.62 91 SER B O 1
ATOM 3392 N N . LEU B 1 92 ? -4.801 33.562 5.262 1 89.06 92 LEU B N 1
ATOM 3393 C CA . LEU B 1 92 ? -5.965 33.75 6.121 1 89.06 92 LEU B CA 1
ATOM 3394 C C . LEU B 1 92 ? -5.539 34.094 7.551 1 89.06 92 LEU B C 1
ATOM 3396 O O . LEU B 1 92 ? -6.34 34.594 8.336 1 89.06 92 LEU B O 1
ATOM 3400 N N . TYR B 1 93 ? -4.273 33.781 7.883 1 87.12 93 TYR B N 1
ATOM 3401 C CA . TYR B 1 93 ? -3.967 34.062 9.281 1 87.12 93 TYR B CA 1
ATOM 3402 C C . TYR B 1 93 ? -2.65 34.844 9.406 1 87.12 93 TYR B C 1
ATOM 3404 O O . TYR B 1 93 ? -2.223 35.156 10.508 1 87.12 93 TYR B O 1
ATOM 3412 N N . GLY B 1 94 ? -2.01 35.188 8.305 1 87.88 94 GLY B N 1
ATOM 3413 C CA . GLY B 1 94 ? -0.759 35.938 8.32 1 87.88 94 GLY B CA 1
ATOM 3414 C C . GLY B 1 94 ? -0.882 37.312 8.984 1 87.88 94 GLY B C 1
ATOM 3415 O O . GLY B 1 94 ? -0.038 37.688 9.797 1 87.88 94 GLY B O 1
ATOM 3416 N N . ASP B 1 95 ? -1.971 38 8.625 1 92 95 ASP B N 1
ATOM 3417 C CA . ASP B 1 95 ? -2.182 39.344 9.203 1 92 95 ASP B CA 1
ATOM 3418 C C . ASP B 1 95 ? -2.467 39.25 10.703 1 92 95 ASP B C 1
ATOM 3420 O O . ASP B 1 95 ? -2.092 40.125 11.469 1 92 95 ASP B O 1
ATOM 3424 N N . ILE B 1 96 ? -3.094 38.188 11.062 1 94.88 96 ILE B N 1
ATOM 3425 C CA . ILE B 1 96 ? -3.398 37.969 12.469 1 94.88 96 ILE B CA 1
ATOM 3426 C C . ILE B 1 96 ? -2.109 37.688 13.242 1 94.88 96 ILE B C 1
ATOM 3428 O O . ILE B 1 96 ? -1.878 38.281 14.305 1 94.88 96 ILE B O 1
ATOM 3432 N N . MET B 1 97 ? -1.225 36.875 12.68 1 93.06 97 MET B N 1
ATOM 3433 C CA . MET B 1 97 ? 0.029 36.469 13.312 1 93.06 97 MET B CA 1
ATOM 3434 C C . MET B 1 97 ? 0.901 37.688 13.609 1 93.06 97 MET B C 1
ATOM 3436 O O . MET B 1 97 ? 1.566 37.75 14.648 1 93.06 97 MET B O 1
ATOM 3440 N N . PHE B 1 98 ? 0.788 38.688 12.742 1 92.69 98 PHE B N 1
ATOM 3441 C CA . PHE B 1 98 ? 1.701 39.844 12.836 1 92.69 98 PHE B CA 1
ATOM 3442 C C . PHE B 1 98 ? 0.967 41.094 13.312 1 92.69 98 PHE B C 1
ATOM 3444 O O . PHE B 1 98 ? 1.542 42.156 13.336 1 92.69 98 PHE B O 1
ATOM 3451 N N . ASP B 1 99 ? -0.249 40.906 13.68 1 93.81 99 ASP B N 1
ATOM 3452 C CA . ASP B 1 99 ? -1.07 42.031 14.156 1 93.81 99 ASP B CA 1
ATOM 3453 C C . ASP B 1 99 ? -1.009 43.188 13.188 1 93.81 99 ASP B C 1
ATOM 3455 O O . ASP B 1 99 ? -0.68 44.312 13.586 1 93.81 99 ASP B O 1
ATOM 3459 N N . ARG B 1 100 ? -1.295 42.875 11.945 1 92.62 100 ARG B N 1
ATOM 3460 C CA . ARG B 1 100 ? -1.242 43.875 10.883 1 92.62 100 ARG B CA 1
ATOM 3461 C C . ARG B 1 100 ? -2.645 44.312 10.469 1 92.62 100 ARG B C 1
ATOM 3463 O O . ARG B 1 100 ? -3.637 43.812 11 1 92.62 100 ARG B O 1
ATOM 3470 N N . GLU B 1 101 ? -2.504 45.312 9.469 1 91.31 101 GLU B N 1
ATOM 3471 C CA . GLU B 1 101 ? -3.754 45.75 8.859 1 91.31 101 GLU B CA 1
ATOM 3472 C C . GLU B 1 101 ? -4.457 44.594 8.156 1 91.31 101 GLU B C 1
ATOM 3474 O O . GLU B 1 101 ? -3.811 43.781 7.484 1 91.31 101 GLU B O 1
ATOM 3479 N N . GLY B 1 102 ? -5.664 44.25 8.367 1 92.88 102 GLY B N 1
ATOM 3480 C CA . GLY B 1 102 ? -6.43 43.188 7.754 1 92.88 102 GLY B CA 1
ATOM 3481 C C . GLY B 1 102 ? -6.812 42.094 8.734 1 92.88 102 GLY B C 1
ATOM 3482 O O . GLY B 1 102 ? -7.594 41.188 8.406 1 92.88 102 GLY B O 1
ATOM 3483 N N . LYS B 1 103 ? -6.176 42.156 9.914 1 95.75 103 LYS B N 1
ATOM 3484 C CA . LYS B 1 103 ? -6.395 41.125 10.914 1 95.75 103 LYS B CA 1
ATOM 3485 C C . LYS B 1 103 ? -7.883 40.938 11.211 1 95.75 103 LYS B C 1
ATOM 3487 O O . LYS B 1 103 ? -8.367 39.812 11.344 1 95.75 103 LYS B O 1
ATOM 3492 N N . GLU B 1 104 ? -8.594 42.031 11.242 1 96.5 104 GLU B N 1
ATOM 3493 C CA . GLU B 1 104 ? -10.023 41.969 11.547 1 96.5 104 GLU B CA 1
ATOM 3494 C C . GLU B 1 104 ? -10.781 41.25 10.43 1 96.5 104 GLU B C 1
ATOM 3496 O O . GLU B 1 104 ? -11.656 40.406 10.688 1 96.5 104 GLU B O 1
ATOM 3501 N N . ALA B 1 105 ? -10.438 41.594 9.266 1 96.19 105 ALA B N 1
ATOM 3502 C CA . ALA B 1 105 ? -11.062 40.938 8.117 1 96.19 105 ALA B CA 1
ATOM 3503 C C . ALA B 1 105 ? -10.734 39.469 8.07 1 96.19 105 ALA B C 1
ATOM 3505 O O . ALA B 1 105 ? -11.594 38.625 7.742 1 96.19 105 ALA B O 1
ATOM 3506 N N . ALA B 1 106 ? -9.516 39.125 8.336 1 95.62 106 ALA B N 1
ATOM 3507 C CA . ALA B 1 106 ? -9.078 37.719 8.352 1 95.62 106 ALA B CA 1
ATOM 3508 C C . ALA B 1 106 ? -9.82 36.938 9.422 1 95.62 106 ALA B C 1
ATOM 3510 O O . ALA B 1 106 ? -10.25 35.812 9.18 1 95.62 106 ALA B O 1
ATOM 3511 N N . LEU B 1 107 ? -9.977 37.531 10.57 1 97.69 107 LEU B N 1
ATOM 3512 C CA . LEU B 1 107 ? -10.688 36.875 11.664 1 97.69 107 LEU B CA 1
ATOM 3513 C C . LEU B 1 107 ? -12.148 36.625 11.297 1 97.69 107 LEU B C 1
ATOM 3515 O O . LEU B 1 107 ? -12.703 35.562 11.602 1 97.69 107 LEU B O 1
ATOM 3519 N N . GLU B 1 108 ? -12.688 37.625 10.641 1 97.69 108 GLU B N 1
ATOM 3520 C CA . GLU B 1 108 ? -14.07 37.469 10.195 1 97.69 108 GLU B CA 1
ATOM 3521 C C . GLU B 1 108 ? -14.203 36.344 9.18 1 97.69 108 GLU B C 1
ATOM 3523 O O . GLU B 1 108 ? -15.172 35.562 9.219 1 97.69 108 GLU B O 1
ATOM 3528 N N . GLN B 1 109 ? -13.312 36.25 8.297 1 97 109 GLN B N 1
ATOM 3529 C CA . GLN B 1 109 ? -13.32 35.188 7.285 1 97 109 GLN B CA 1
ATOM 3530 C C . GLN B 1 109 ? -13.18 33.812 7.926 1 97 109 GLN B C 1
ATOM 3532 O O . GLN B 1 109 ? -13.898 32.875 7.57 1 97 109 GLN B O 1
ATOM 3537 N N . ILE B 1 110 ? -12.289 33.719 8.867 1 97.69 110 ILE B N 1
ATOM 3538 C CA . ILE B 1 110 ? -12.047 32.438 9.523 1 97.69 110 ILE B CA 1
ATOM 3539 C C . ILE B 1 110 ? -13.273 32.031 10.336 1 97.69 110 ILE B C 1
ATOM 3541 O O . ILE B 1 110 ? -13.719 30.875 10.273 1 97.69 110 ILE B O 1
ATOM 3545 N N . THR B 1 111 ? -13.875 33 11.086 1 98.56 111 THR B N 1
ATOM 3546 C CA . THR B 1 111 ? -15.039 32.656 11.906 1 98.56 111 THR B CA 1
ATOM 3547 C C . THR B 1 111 ? -16.234 32.312 11.023 1 98.56 111 THR B C 1
ATOM 3549 O O . THR B 1 111 ? -17.047 31.453 11.375 1 98.56 111 THR B O 1
ATOM 3552 N N . THR B 1 112 ? -16.344 33 9.906 1 98.56 112 THR B N 1
ATOM 3553 C CA . THR B 1 112 ? -17.391 32.625 8.953 1 98.56 112 THR B CA 1
ATOM 3554 C C . THR B 1 112 ? -17.203 31.219 8.438 1 98.56 112 THR B C 1
ATOM 3556 O O . THR B 1 112 ? -18.156 30.453 8.352 1 98.56 112 THR B O 1
ATOM 3559 N N . LEU B 1 113 ? -16 30.875 8.07 1 97.81 113 LEU B N 1
ATOM 3560 C CA . LEU B 1 113 ? -15.703 29.531 7.605 1 97.81 113 LEU B CA 1
ATOM 3561 C C . LEU B 1 113 ? -16.062 28.5 8.664 1 97.81 113 LEU B C 1
ATOM 3563 O O . LEU B 1 113 ? -16.672 27.469 8.359 1 97.81 113 LEU B O 1
ATOM 3567 N N . VAL B 1 114 ? -15.711 28.75 9.883 1 98.75 114 VAL B N 1
ATOM 3568 C CA . VAL B 1 114 ? -15.977 27.844 10.992 1 98.75 114 VAL B CA 1
ATOM 3569 C C . VAL B 1 114 ? -17.484 27.641 11.133 1 98.75 114 VAL B C 1
ATOM 3571 O O . VAL B 1 114 ? -17.953 26.5 11.266 1 98.75 114 VAL B O 1
ATOM 3574 N N . ARG B 1 115 ? -18.234 28.734 11.102 1 98.88 115 ARG B N 1
ATOM 3575 C CA . ARG B 1 115 ? -19.688 28.625 11.195 1 98.88 115 ARG B CA 1
ATOM 3576 C C . ARG B 1 115 ? -20.266 27.797 10.047 1 98.88 115 ARG B C 1
ATOM 3578 O O . ARG B 1 115 ? -21.141 26.969 10.258 1 98.88 115 ARG B O 1
ATOM 3585 N N . ASN B 1 116 ? -19.75 28.094 8.852 1 98.81 116 ASN B N 1
ATOM 3586 C CA . ASN B 1 116 ? -20.234 27.359 7.684 1 98.81 116 ASN B CA 1
ATOM 3587 C C . ASN B 1 116 ? -19.938 25.875 7.785 1 98.81 116 ASN B C 1
ATOM 3589 O O . ASN B 1 116 ? -20.75 25.047 7.41 1 98.81 116 ASN B O 1
ATOM 3593 N N . LEU B 1 117 ? -18.75 25.5 8.258 1 98.75 117 LEU B N 1
ATOM 3594 C CA . LEU B 1 117 ? -18.391 24.109 8.461 1 98.75 117 LEU B CA 1
ATOM 3595 C C . LEU B 1 117 ? -19.344 23.422 9.438 1 98.75 117 LEU B C 1
ATOM 3597 O O . LEU B 1 117 ? -19.828 22.312 9.172 1 98.75 117 LEU B O 1
ATOM 3601 N N . GLY B 1 118 ? -19.609 24.094 10.508 1 98.88 118 GLY B N 1
ATOM 3602 C CA . GLY B 1 118 ? -20.531 23.547 11.484 1 98.88 118 GLY B CA 1
ATOM 3603 C C . GLY B 1 118 ? -21.922 23.281 10.914 1 98.88 118 GLY B C 1
ATOM 3604 O O . GLY B 1 118 ? -22.5 22.219 11.133 1 98.88 118 GLY B O 1
ATOM 3605 N N . GLU B 1 119 ? -22.359 24.281 10.25 1 98.81 119 GLU B N 1
ATOM 3606 C CA . GLU B 1 119 ? -23.688 24.172 9.656 1 98.81 119 GLU B CA 1
ATOM 3607 C C . GLU B 1 119 ? -23.734 23.016 8.648 1 98.81 119 GLU B C 1
ATOM 3609 O O . GLU B 1 119 ? -24.766 22.359 8.508 1 98.81 119 GLU B O 1
ATOM 3614 N N . ALA B 1 120 ? -22.688 22.797 7.934 1 98.69 120 ALA B N 1
ATOM 3615 C CA . ALA B 1 120 ? -22.625 21.734 6.934 1 98.69 120 ALA B CA 1
ATOM 3616 C C . ALA B 1 120 ? -22.234 20.406 7.566 1 98.69 120 ALA B C 1
ATOM 3618 O O . ALA B 1 120 ? -22.141 19.391 6.879 1 98.69 120 ALA B O 1
ATOM 3619 N N . ASP B 1 121 ? -21.938 20.344 8.844 1 98.44 121 ASP B N 1
ATOM 3620 C CA . ASP B 1 121 ? -21.578 19.156 9.602 1 98.44 121 ASP B CA 1
ATOM 3621 C C . ASP B 1 121 ? -20.234 18.609 9.141 1 98.44 121 ASP B C 1
ATOM 3623 O O . ASP B 1 121 ? -20.094 17.406 8.875 1 98.44 121 ASP B O 1
ATOM 3627 N N . ILE B 1 122 ? -19.312 19.406 8.914 1 98.5 122 ILE B N 1
ATOM 3628 C CA . ILE B 1 122 ? -17.922 19.078 8.68 1 98.5 122 ILE B CA 1
ATOM 3629 C C . ILE B 1 122 ? -17.094 19.422 9.914 1 98.5 122 ILE B C 1
ATOM 3631 O O . ILE B 1 122 ? -16.922 20.594 10.242 1 98.5 122 ILE B O 1
ATOM 3635 N N . PRO B 1 123 ? -16.5 18.5 10.547 1 98.5 123 PRO B N 1
ATOM 3636 C CA . PRO B 1 123 ? -16.219 18.672 11.969 1 98.5 123 PRO B CA 1
ATOM 3637 C C . PRO B 1 123 ? -14.836 19.25 12.234 1 98.5 123 PRO B C 1
ATOM 3639 O O . PRO B 1 123 ? -14.547 19.688 13.352 1 98.5 123 PRO B O 1
ATOM 3642 N N . ILE B 1 124 ? -13.922 19.25 11.273 1 98.75 124 ILE B N 1
ATOM 3643 C CA . ILE B 1 124 ? -12.547 19.562 11.648 1 98.75 124 ILE B CA 1
ATOM 3644 C C . ILE B 1 124 ? -11.992 20.641 10.711 1 98.75 124 ILE B C 1
ATOM 3646 O O . ILE B 1 124 ? -12.18 20.562 9.492 1 98.75 124 ILE B O 1
ATOM 3650 N N . LEU B 1 125 ? -11.391 21.625 11.227 1 98.19 125 LEU B N 1
ATOM 3651 C CA . LEU B 1 125 ? -10.594 22.609 10.5 1 98.19 125 LEU B CA 1
ATOM 3652 C C . LEU B 1 125 ? -9.156 22.641 11.008 1 98.19 125 LEU B C 1
ATOM 3654 O O . LEU B 1 125 ? -8.914 23 12.156 1 98.19 125 LEU B O 1
ATOM 3658 N N . GLY B 1 126 ? -8.242 22.219 10.133 1 96.81 126 GLY B N 1
ATOM 3659 C CA . GLY B 1 126 ? -6.836 22.297 10.477 1 96.81 126 GLY B CA 1
ATOM 3660 C C . GLY B 1 126 ? -6.246 23.688 10.234 1 96.81 126 GLY B C 1
ATOM 3661 O O . GLY B 1 126 ? -6.645 24.375 9.297 1 96.81 126 GLY B O 1
ATOM 3662 N N . TYR B 1 127 ? -5.344 24.031 11.047 1 95.25 127 TYR B N 1
ATOM 3663 C CA . TYR B 1 127 ? -4.613 25.281 10.867 1 95.25 127 TYR B CA 1
ATOM 3664 C C . TYR B 1 127 ? -3.203 25.188 11.438 1 95.25 127 TYR B C 1
ATOM 3666 O O . TYR B 1 127 ? -2.787 24.109 11.891 1 95.25 127 TYR B O 1
ATOM 3674 N N . GLN B 1 128 ? -2.439 26.172 11.195 1 92.69 128 GLN B N 1
ATOM 3675 C CA . GLN B 1 128 ? -1.082 26.25 11.727 1 92.69 128 GLN B CA 1
ATOM 3676 C C . GLN B 1 128 ? -0.711 27.688 12.062 1 92.69 128 GLN B C 1
ATOM 3678 O O . GLN B 1 128 ? -1.244 28.625 11.469 1 92.69 128 GLN B O 1
ATOM 3683 N N . TRP B 1 129 ? 0.022 27.781 13.078 1 91.94 129 TRP B N 1
ATOM 3684 C CA . TRP B 1 129 ? 0.604 29.078 13.43 1 91.94 129 TRP B CA 1
ATOM 3685 C C . TRP B 1 129 ? 2.062 29.156 12.992 1 91.94 129 TRP B C 1
ATOM 3687 O O . TRP B 1 129 ? 2.961 29.297 13.828 1 91.94 129 TRP B O 1
ATOM 3697 N N . ASN B 1 130 ? 2.203 28.812 11.727 1 82.56 130 ASN B N 1
ATOM 3698 C CA . ASN B 1 130 ? 3.496 28.75 11.055 1 82.56 130 ASN B CA 1
ATOM 3699 C C . ASN B 1 130 ? 3.609 29.781 9.945 1 82.56 130 ASN B C 1
ATOM 3701 O O . ASN B 1 130 ? 2.711 29.906 9.109 1 82.56 130 ASN B O 1
ATOM 3705 N N . PRO B 1 131 ? 4.656 30.625 10.016 1 79.06 131 PRO B N 1
ATOM 3706 C CA . PRO B 1 131 ? 4.836 31.594 8.945 1 79.06 131 PRO B CA 1
ATOM 3707 C C . PRO B 1 131 ? 5.305 30.969 7.637 1 79.06 131 PRO B C 1
ATOM 3709 O O . PRO B 1 131 ? 6.34 31.359 7.09 1 79.06 131 PRO B O 1
ATOM 3712 N N . ARG B 1 132 ? 4.418 30.078 7.156 1 72.81 132 ARG B N 1
ATOM 3713 C CA . ARG B 1 132 ? 4.723 29.391 5.914 1 72.81 132 ARG B CA 1
ATOM 3714 C C . ARG B 1 132 ? 4.93 30.375 4.77 1 72.81 132 ARG B C 1
ATOM 3716 O O . ARG B 1 132 ? 4.211 31.359 4.664 1 72.81 132 ARG B O 1
ATOM 3723 N N . GLY B 1 133 ? 5.848 30.141 3.998 1 71.56 133 GLY B N 1
ATOM 3724 C CA . GLY B 1 133 ? 6.117 31 2.854 1 71.56 133 GLY B CA 1
ATOM 3725 C C . GLY B 1 133 ? 7.121 32.094 3.152 1 71.56 133 GLY B C 1
ATOM 3726 O O . GLY B 1 133 ? 7.625 32.75 2.236 1 71.56 133 GLY B O 1
ATOM 3727 N N . VAL B 1 134 ? 7.309 32.219 4.449 1 74.62 134 VAL B N 1
ATOM 3728 C CA . VAL B 1 134 ? 8.203 33.281 4.824 1 74.62 134 VAL B CA 1
ATOM 3729 C C . VAL B 1 134 ? 9.516 32.719 5.367 1 74.62 134 VAL B C 1
ATOM 3731 O O . VAL B 1 134 ? 10.547 33.375 5.344 1 74.62 134 VAL B O 1
ATOM 3734 N N . VAL B 1 135 ? 9.406 31.484 5.844 1 81.06 135 VAL B N 1
ATOM 3735 C CA . VAL B 1 135 ? 10.586 30.797 6.352 1 81.06 135 VAL B CA 1
ATOM 3736 C C . VAL B 1 135 ? 10.805 29.5 5.574 1 81.06 135 VAL B C 1
ATOM 3738 O O . VAL B 1 135 ? 9.844 28.812 5.211 1 81.06 135 VAL B O 1
ATOM 3741 N N . PRO B 1 136 ? 12.047 29.172 5.371 1 85.81 136 PRO B N 1
ATOM 3742 C CA . PRO B 1 136 ? 12.32 27.906 4.668 1 85.81 136 PRO B CA 1
ATOM 3743 C C . PRO B 1 136 ? 11.953 26.688 5.492 1 85.81 136 PRO B C 1
ATOM 3745 O O . PRO B 1 136 ? 12.273 26.609 6.68 1 85.81 136 PRO B O 1
ATOM 3748 N N . MET B 1 137 ? 11.273 25.781 4.836 1 88.69 137 MET B N 1
ATOM 3749 C CA . MET B 1 137 ? 10.883 24.547 5.512 1 88.69 137 MET B CA 1
ATOM 3750 C C . MET B 1 137 ? 11.742 23.375 5.051 1 88.69 137 MET B C 1
ATOM 3752 O O . MET B 1 137 ? 11.875 22.375 5.766 1 88.69 137 MET B O 1
ATOM 3756 N N . ARG B 1 138 ? 12.312 23.516 3.877 1 92.38 138 ARG B N 1
ATOM 3757 C CA . ARG B 1 138 ? 13.172 22.5 3.281 1 92.38 138 ARG B CA 1
ATOM 3758 C C . ARG B 1 138 ? 14.352 23.141 2.551 1 92.38 138 ARG B C 1
ATOM 3760 O O . ARG B 1 138 ? 14.219 24.219 1.983 1 92.38 138 ARG B O 1
ATOM 3767 N N . THR B 1 139 ? 15.453 22.484 2.549 1 94.31 139 THR B N 1
ATOM 3768 C CA . THR B 1 139 ? 16.656 23.047 1.941 1 94.31 139 THR B CA 1
ATOM 3769 C C . THR B 1 139 ? 17.203 22.094 0.869 1 94.31 139 THR B C 1
ATOM 3771 O O . THR B 1 139 ? 18.156 22.438 0.159 1 94.31 139 THR B O 1
ATOM 3774 N N . GLY B 1 140 ? 16.641 20.938 0.712 1 94.88 140 GLY B N 1
ATOM 3775 C CA . GLY B 1 140 ? 17.125 19.969 -0.27 1 94.88 140 GLY B CA 1
ATOM 3776 C C . GLY B 1 140 ? 16.297 18.703 -0.312 1 94.88 140 GLY B C 1
ATOM 3777 O O . GLY B 1 140 ? 15.102 18.719 -0.005 1 94.88 140 GLY B O 1
ATOM 3778 N N . SER B 1 141 ? 16.922 17.703 -0.915 1 96.5 141 SER B N 1
ATOM 3779 C CA . SER B 1 141 ? 16.297 16.391 -1.026 1 96.5 141 SER B CA 1
ATOM 3780 C C . SER B 1 141 ? 17.234 15.289 -0.567 1 96.5 141 SER B C 1
ATOM 3782 O O . SER B 1 141 ? 18.422 15.516 -0.385 1 96.5 141 SER B O 1
ATOM 3784 N N . ALA B 1 142 ? 16.688 14.203 -0.258 1 97.81 142 ALA B N 1
ATOM 3785 C CA . ALA B 1 142 ? 17.438 13 0.103 1 97.81 142 ALA B CA 1
ATOM 3786 C C . ALA B 1 142 ? 16.984 11.805 -0.732 1 97.81 142 ALA B C 1
ATOM 3788 O O . ALA B 1 142 ? 15.797 11.641 -1.004 1 97.81 142 ALA B O 1
ATOM 3789 N N . GLU B 1 143 ? 18 11.023 -1.188 1 98.25 143 GLU B N 1
ATOM 3790 C CA . GLU B 1 143 ? 17.688 9.766 -1.861 1 98.25 143 GLU B CA 1
ATOM 3791 C C . GLU B 1 143 ? 17.281 8.688 -0.858 1 98.25 143 GLU B C 1
ATOM 3793 O O . GLU B 1 143 ? 17.953 8.5 0.163 1 98.25 143 GLU B O 1
ATOM 3798 N N . LEU B 1 144 ? 16.203 8.016 -1.161 1 98.38 144 LEU B N 1
ATOM 3799 C CA . LEU B 1 144 ? 15.641 6.988 -0.293 1 98.38 144 LEU B CA 1
ATOM 3800 C C . LEU B 1 144 ? 15.734 5.613 -0.947 1 98.38 144 LEU B C 1
ATOM 3802 O O . LEU B 1 144 ? 16.453 5.43 -1.925 1 98.38 144 LEU B O 1
ATOM 3806 N N . ARG B 1 145 ? 15.07 4.652 -0.324 1 97.25 145 ARG B N 1
ATOM 3807 C CA . ARG B 1 145 ? 15.031 3.293 -0.857 1 97.25 145 ARG B CA 1
ATOM 3808 C C . ARG B 1 145 ? 14.555 3.287 -2.305 1 97.25 145 ARG B C 1
ATOM 3810 O O . ARG B 1 145 ? 13.562 3.939 -2.641 1 97.25 145 ARG B O 1
ATOM 3817 N N . GLY B 1 146 ? 15.305 2.57 -3.17 1 98 146 GLY B N 1
ATOM 3818 C CA . GLY B 1 146 ? 14.922 2.473 -4.57 1 98 146 GLY B CA 1
ATOM 3819 C C . GLY B 1 146 ? 15.078 3.781 -5.324 1 98 146 GLY B C 1
ATOM 3820 O O . GLY B 1 146 ? 14.359 4.031 -6.293 1 98 146 GLY B O 1
ATOM 3821 N N . ARG B 1 147 ? 15.844 4.703 -4.809 1 98.06 147 ARG B N 1
ATOM 3822 C CA . ARG B 1 147 ? 16.125 6 -5.418 1 98.06 147 ARG B CA 1
ATOM 3823 C C . ARG B 1 147 ? 14.906 6.91 -5.375 1 98.06 147 ARG B C 1
ATOM 3825 O O . ARG B 1 147 ? 14.812 7.867 -6.145 1 98.06 147 ARG B O 1
ATOM 3832 N N . ALA B 1 148 ? 13.945 6.559 -4.559 1 98.38 148 ALA B N 1
ATOM 3833 C CA . ALA B 1 148 ? 12.906 7.539 -4.273 1 98.38 148 ALA B CA 1
ATOM 3834 C C . ALA B 1 148 ? 13.5 8.812 -3.674 1 98.38 148 ALA B C 1
ATOM 3836 O O . ALA B 1 148 ? 14.664 8.828 -3.268 1 98.38 148 ALA B O 1
ATOM 3837 N N . GLN B 1 149 ? 12.688 9.836 -3.66 1 97.5 149 GLN B N 1
ATOM 3838 C CA . GLN B 1 149 ? 13.195 11.102 -3.146 1 97.5 149 GLN B CA 1
ATOM 3839 C C . GLN B 1 149 ? 12.312 11.641 -2.025 1 97.5 149 GLN B C 1
ATOM 3841 O O . GLN B 1 149 ? 11.086 11.617 -2.129 1 97.5 149 GLN B O 1
ATOM 3846 N N . GLY B 1 150 ? 12.891 11.992 -0.908 1 96.81 150 GLY B N 1
ATOM 3847 C CA . GLY B 1 150 ? 12.25 12.734 0.163 1 96.81 150 GLY B CA 1
ATOM 3848 C C . GLY B 1 150 ? 12.797 14.141 0.333 1 96.81 150 GLY B C 1
ATOM 3849 O O . GLY B 1 150 ? 13.938 14.414 -0.045 1 96.81 150 GLY B O 1
ATOM 3850 N N . THR B 1 151 ? 12 15.047 0.822 1 96.31 151 THR B N 1
ATOM 3851 C CA . THR B 1 151 ? 12.484 16.391 1.111 1 96.31 151 THR B CA 1
ATOM 3852 C C . THR B 1 151 ? 13.391 16.391 2.342 1 96.31 151 THR B C 1
ATOM 3854 O O . THR B 1 151 ? 13.25 15.523 3.217 1 96.31 151 THR B O 1
ATOM 3857 N N . ALA B 1 152 ? 14.297 17.297 2.357 1 97.25 152 ALA B N 1
ATOM 3858 C CA . ALA B 1 152 ? 15.273 17.359 3.439 1 97.25 152 ALA B CA 1
ATOM 3859 C C . ALA B 1 152 ? 15.406 18.781 3.98 1 97.25 152 ALA B C 1
ATOM 3861 O O . ALA B 1 152 ? 15.023 19.75 3.311 1 97.25 152 ALA B O 1
ATOM 3862 N N . PHE B 1 153 ? 15.82 18.906 5.18 1 96.69 153 PHE B N 1
ATOM 3863 C CA . PHE B 1 153 ? 16.109 20.172 5.844 1 96.69 153 PHE B CA 1
ATOM 3864 C C . PHE B 1 153 ? 17.453 20.125 6.547 1 96.69 153 PHE B C 1
ATOM 3866 O O . PHE B 1 153 ? 17.75 19.156 7.262 1 96.69 153 PHE B O 1
ATOM 3873 N N . ASP B 1 154 ? 18.266 21.047 6.309 1 97.38 154 ASP B N 1
ATOM 3874 C CA . ASP B 1 154 ? 19.531 21.297 6.992 1 97.38 154 ASP B CA 1
ATOM 3875 C C . ASP B 1 154 ? 19.672 22.781 7.348 1 97.38 154 ASP B C 1
ATOM 3877 O O . ASP B 1 154 ? 19.875 23.609 6.465 1 97.38 154 ASP B O 1
ATOM 3881 N N . TYR B 1 155 ? 19.625 23.031 8.617 1 95.75 155 TYR B N 1
ATOM 3882 C CA . TYR B 1 155 ? 19.672 24.422 9.094 1 95.75 155 TYR B CA 1
ATOM 3883 C C . TYR B 1 155 ? 20.922 25.125 8.594 1 95.75 155 TYR B C 1
ATOM 3885 O O . TYR B 1 155 ? 20.875 26.312 8.273 1 95.75 155 TYR B O 1
ATOM 3893 N N . ASP B 1 156 ? 22.016 24.469 8.539 1 95.38 156 ASP B N 1
ATOM 3894 C CA . ASP B 1 156 ? 23.297 25.062 8.164 1 95.38 156 ASP B CA 1
ATOM 3895 C C . ASP B 1 156 ? 23.328 25.438 6.688 1 95.38 156 ASP B C 1
ATOM 3897 O O . ASP B 1 156 ? 24.219 26.172 6.242 1 95.38 156 ASP B O 1
ATOM 3901 N N . GLU B 1 157 ? 22.375 24.906 5.926 1 95.25 157 GLU B N 1
ATOM 3902 C CA . GLU B 1 157 ? 22.312 25.219 4.5 1 95.25 157 GLU B CA 1
ATOM 3903 C C . GLU B 1 157 ? 21.531 26.516 4.25 1 95.25 157 GLU B C 1
ATOM 3905 O O . GLU B 1 157 ? 21.5 27.016 3.123 1 95.25 157 GLU B O 1
ATOM 3910 N N . ILE B 1 158 ? 20.953 27.047 5.25 1 91.81 158 ILE B N 1
ATOM 3911 C CA . ILE B 1 158 ? 20.234 28.297 5.105 1 91.81 158 ILE B CA 1
ATOM 3912 C C . ILE B 1 158 ? 21.219 29.469 5.098 1 91.81 158 ILE B C 1
ATOM 3914 O O . ILE B 1 158 ? 22 29.641 6.043 1 91.81 158 ILE B O 1
ATOM 3918 N N . ASP B 1 159 ? 21.344 30.234 4.062 1 87.38 159 ASP B N 1
ATOM 3919 C CA . ASP B 1 159 ? 22.359 31.266 3.848 1 87.38 159 ASP B CA 1
ATOM 3920 C C . ASP B 1 159 ? 22.312 32.312 4.965 1 87.38 159 ASP B C 1
ATOM 3922 O O . ASP B 1 159 ? 23.359 32.656 5.516 1 87.38 159 ASP B O 1
ATOM 3926 N N . ASP B 1 160 ? 21.141 32.906 5.301 1 88.19 160 ASP B N 1
ATOM 3927 C CA . ASP B 1 160 ? 21.016 33.969 6.312 1 88.19 160 ASP B CA 1
ATOM 3928 C C . ASP B 1 160 ? 19.734 33.812 7.129 1 88.19 160 ASP B C 1
ATOM 3930 O O . ASP B 1 160 ? 18.781 34.562 6.949 1 88.19 160 ASP B O 1
ATOM 3934 N N . PRO B 1 161 ? 19.828 32.875 8.07 1 87.69 161 PRO B N 1
ATOM 3935 C CA . PRO B 1 161 ? 18.609 32.594 8.844 1 87.69 161 PRO B CA 1
ATOM 3936 C C . PRO B 1 161 ? 18.203 33.75 9.742 1 87.69 161 PRO B C 1
ATOM 3938 O O . PRO B 1 161 ? 17.078 33.781 10.234 1 87.69 161 PRO B O 1
ATOM 3941 N N . ASP B 1 162 ? 19.078 34.75 9.891 1 86.62 162 ASP B N 1
ATOM 3942 C CA . ASP B 1 162 ? 18.781 35.875 10.758 1 86.62 162 ASP B CA 1
ATOM 3943 C C . ASP B 1 162 ? 18.203 37.062 9.953 1 86.62 162 ASP B C 1
ATOM 3945 O O . ASP B 1 162 ? 17.672 38 10.523 1 86.62 162 ASP B O 1
ATOM 3949 N N . ALA B 1 163 ? 18.359 36.906 8.672 1 91.12 163 ALA B N 1
ATOM 3950 C CA . ALA B 1 163 ? 17.797 37.969 7.832 1 91.12 163 ALA B CA 1
ATOM 3951 C C . ALA B 1 163 ? 16.281 38 7.941 1 91.12 163 ALA B C 1
ATOM 3953 O O . ALA B 1 163 ? 15.633 36.938 7.984 1 91.12 163 ALA B O 1
ATOM 3954 N N . LEU B 1 164 ? 15.727 39.219 8 1 91.88 164 LEU B N 1
ATOM 3955 C CA . LEU B 1 164 ? 14.281 39.375 8.109 1 91.88 164 LEU B CA 1
ATOM 3956 C C . LEU B 1 164 ? 13.586 38.781 6.875 1 91.88 164 LEU B C 1
ATOM 3958 O O . LEU B 1 164 ? 14.062 38.969 5.75 1 91.88 164 LEU B O 1
ATOM 3962 N N . ALA B 1 165 ? 12.492 38.094 7.141 1 87.62 165 ALA B N 1
ATOM 3963 C CA . ALA B 1 165 ? 11.664 37.594 6.035 1 87.62 165 ALA B CA 1
ATOM 3964 C C . ALA B 1 165 ? 11.164 38.75 5.184 1 87.62 165 ALA B C 1
ATOM 3966 O O . ALA B 1 165 ? 11.008 39.875 5.676 1 87.62 165 ALA B O 1
ATOM 3967 N N . PRO B 1 166 ? 10.922 38.469 3.924 1 82.12 166 PRO B N 1
ATOM 3968 C CA . PRO B 1 166 ? 10.383 39.531 3.072 1 82.12 166 PRO B CA 1
ATOM 3969 C C . PRO B 1 166 ? 9.086 40.125 3.617 1 82.12 166 PRO B C 1
ATOM 3971 O O . PRO B 1 166 ? 8.195 39.406 4.043 1 82.12 166 PRO B O 1
ATOM 3974 N N . GLY B 1 167 ? 8.977 41.438 3.686 1 81.06 167 GLY B N 1
ATOM 3975 C CA . GLY B 1 167 ? 7.762 42.125 4.121 1 81.06 167 GLY B CA 1
ATOM 3976 C C . GLY B 1 167 ? 7.785 42.5 5.59 1 81.06 167 GLY B C 1
ATOM 3977 O O . GLY B 1 167 ? 6.891 43.219 6.07 1 81.06 167 GLY B O 1
ATOM 3978 N N . LEU B 1 168 ? 8.789 41.969 6.25 1 87.69 168 LEU B N 1
ATOM 3979 C CA . LEU B 1 168 ? 8.938 42.344 7.656 1 87.69 168 LEU B CA 1
ATOM 3980 C C . LEU B 1 168 ? 9.93 43.5 7.816 1 87.69 168 LEU B C 1
ATOM 3982 O O . LEU B 1 168 ? 10.953 43.531 7.129 1 87.69 168 LEU B O 1
ATOM 3986 N N . ASP B 1 169 ? 9.539 44.438 8.641 1 89.56 169 ASP B N 1
ATOM 3987 C CA . ASP B 1 169 ? 10.414 45.594 8.867 1 89.56 169 ASP B CA 1
ATOM 3988 C C . ASP B 1 169 ? 11.055 45.531 10.25 1 89.56 169 ASP B C 1
ATOM 3990 O O . ASP B 1 169 ? 11.875 46.375 10.594 1 89.56 169 ASP B O 1
ATOM 3994 N N . ARG B 1 170 ? 10.68 44.5 10.945 1 93.06 170 ARG B N 1
ATOM 3995 C CA . ARG B 1 170 ? 11.242 44.344 12.273 1 93.06 170 ARG B CA 1
ATOM 3996 C C . ARG B 1 170 ? 11.148 42.875 12.727 1 93.06 170 ARG B C 1
ATOM 3998 O O . ARG B 1 170 ? 10.414 42.094 12.133 1 93.06 170 ARG B O 1
ATOM 4005 N N . GLU B 1 171 ? 11.891 42.594 13.805 1 94 171 GLU B N 1
ATOM 4006 C CA . GLU B 1 171 ? 11.766 41.312 14.477 1 94 171 GLU B CA 1
ATOM 4007 C C . GLU B 1 171 ? 10.602 41.312 15.461 1 94 171 GLU B C 1
ATOM 4009 O O . GLU B 1 171 ? 10.289 42.344 16.062 1 94 171 GLU B O 1
ATOM 4014 N N . TYR B 1 172 ? 10.031 40.188 15.617 1 94.81 172 TYR B N 1
ATOM 4015 C CA . TYR B 1 172 ? 8.977 40.031 16.609 1 94.81 172 TYR B CA 1
ATOM 4016 C C . TYR B 1 172 ? 9.469 39.219 17.797 1 94.81 172 TYR B C 1
ATOM 4018 O O . TYR B 1 172 ? 10.359 38.375 17.656 1 94.81 172 TYR B O 1
ATOM 4026 N N . THR B 1 173 ? 8.867 39.531 18.969 1 95.81 173 THR B N 1
ATOM 4027 C CA . THR B 1 173 ? 9.219 38.719 20.156 1 95.81 173 THR B CA 1
ATOM 4028 C C . THR B 1 173 ? 8.242 37.562 20.344 1 95.81 173 THR B C 1
ATOM 4030 O O . THR B 1 173 ? 7.102 37.625 19.875 1 95.81 173 THR B O 1
ATOM 4033 N N . GLU B 1 174 ? 8.695 36.562 20.969 1 96.75 174 GLU B N 1
ATOM 4034 C CA . GLU B 1 174 ? 7.82 35.438 21.281 1 96.75 174 GLU B CA 1
ATOM 4035 C C . GLU B 1 174 ? 6.605 35.906 22.094 1 96.75 174 GLU B C 1
ATOM 4037 O O . GLU B 1 174 ? 5.492 35.406 21.875 1 96.75 174 GLU B O 1
ATOM 4042 N N . ALA B 1 175 ? 6.844 36.781 23.062 1 97.5 175 ALA B N 1
ATOM 4043 C CA . ALA B 1 175 ? 5.75 37.312 23.891 1 97.5 175 ALA B CA 1
ATOM 4044 C C . ALA B 1 175 ? 4.668 37.938 23.031 1 97.5 175 ALA B C 1
ATOM 4046 O O . ALA B 1 175 ? 3.475 37.719 23.25 1 97.5 175 ALA B O 1
ATOM 4047 N N . GLU B 1 176 ? 5.051 38.781 22.078 1 96.31 176 GLU B N 1
ATOM 4048 C CA . GLU B 1 176 ? 4.105 39.406 21.156 1 96.31 176 GLU B CA 1
ATOM 4049 C C . GLU B 1 176 ? 3.307 38.344 20.375 1 96.31 176 GLU B C 1
ATOM 4051 O O . GLU B 1 176 ? 2.096 38.5 20.203 1 96.31 176 GLU B O 1
ATOM 4056 N N . PHE B 1 177 ? 3.969 37.312 19.922 1 96.88 177 PHE B N 1
ATOM 4057 C CA . PHE B 1 177 ? 3.322 36.312 19.109 1 96.88 177 PHE B CA 1
ATOM 4058 C C . PHE B 1 177 ? 2.363 35.469 19.953 1 96.88 177 PHE B C 1
ATOM 4060 O O . PHE B 1 177 ? 1.307 35.062 19.469 1 96.88 177 PHE B O 1
ATOM 4067 N N . TRP B 1 178 ? 2.684 35.219 21.203 1 97.94 178 TRP B N 1
ATOM 4068 C CA . TRP B 1 178 ? 1.759 34.5 22.094 1 97.94 178 TRP B CA 1
ATOM 4069 C C . TRP B 1 178 ? 0.519 35.375 22.359 1 97.94 178 TRP B C 1
ATOM 4071 O O . TRP B 1 178 ? -0.598 34.844 22.406 1 97.94 178 TRP B O 1
ATOM 4081 N N . ASP B 1 179 ? 0.762 36.656 22.531 1 97.81 179 ASP B N 1
ATOM 4082 C CA . ASP B 1 179 ? -0.367 37.562 22.734 1 97.81 179 ASP B CA 1
ATOM 4083 C C . ASP B 1 179 ? -1.307 37.562 21.531 1 97.81 179 ASP B C 1
ATOM 4085 O O . ASP B 1 179 ? -2.527 37.5 21.688 1 97.81 179 ASP B O 1
ATOM 4089 N N . ASN B 1 180 ? -0.708 37.688 20.359 1 97.38 180 ASN B N 1
ATOM 4090 C CA . ASN B 1 180 ? -1.507 37.656 19.141 1 97.38 180 ASN B CA 1
ATOM 4091 C C . ASN B 1 180 ? -2.229 36.312 18.984 1 97.38 180 ASN B C 1
ATOM 4093 O O . ASN B 1 180 ? -3.377 36.281 18.547 1 97.38 180 ASN B O 1
ATOM 4097 N N . TYR B 1 181 ? -1.545 35.219 19.375 1 97.94 181 TYR B N 1
ATOM 4098 C CA . TYR B 1 181 ? -2.131 33.875 19.297 1 97.94 181 TYR B CA 1
ATOM 4099 C C . TYR B 1 181 ? -3.297 33.75 20.281 1 97.94 181 TYR B C 1
ATOM 4101 O O . TYR B 1 181 ? -4.332 33.156 19.938 1 97.94 181 TYR B O 1
ATOM 4109 N N . GLU B 1 182 ? -3.096 34.25 21.453 1 98.25 182 GLU B N 1
ATOM 4110 C CA . GLU B 1 182 ? -4.172 34.219 22.438 1 98.25 182 GLU B CA 1
ATOM 4111 C C . GLU B 1 182 ? -5.398 34.969 21.938 1 98.25 182 GLU B C 1
ATOM 4113 O O . GLU B 1 182 ? -6.527 34.5 22.094 1 98.25 182 GLU B O 1
ATOM 4118 N N . THR B 1 183 ? -5.188 36.125 21.344 1 97.31 183 THR B N 1
ATOM 4119 C CA . THR B 1 183 ? -6.281 36.906 20.797 1 97.31 183 THR B CA 1
ATOM 4120 C C . THR B 1 183 ? -7.004 36.125 19.688 1 97.31 183 THR B C 1
ATOM 4122 O O . THR B 1 183 ? -8.234 36.156 19.609 1 97.31 183 THR B O 1
ATOM 4125 N N . PHE B 1 184 ? -6.266 35.531 18.859 1 98 184 PHE B N 1
ATOM 4126 C CA . PHE B 1 184 ? -6.824 34.688 17.812 1 98 184 PHE B CA 1
ATOM 4127 C C . PHE B 1 184 ? -7.727 33.625 18.406 1 98 184 PHE B C 1
ATOM 4129 O O . PHE B 1 184 ? -8.875 33.469 17.984 1 98 184 PHE B O 1
ATOM 4136 N N . LEU B 1 185 ? -7.227 32.844 19.391 1 98.5 185 LEU B N 1
ATOM 4137 C CA . LEU B 1 185 ? -7.973 31.75 20.016 1 98.5 185 LEU B CA 1
ATOM 4138 C C . LEU B 1 185 ? -9.227 32.281 20.703 1 98.5 185 LEU B C 1
ATOM 4140 O O . LEU B 1 185 ? -10.297 31.672 20.594 1 98.5 185 LEU B O 1
ATOM 4144 N N . GLU B 1 186 ? -9.086 33.406 21.375 1 98.44 186 GLU B N 1
ATOM 4145 C CA . GLU B 1 186 ? -10.219 34 22.094 1 98.44 186 GLU B CA 1
ATOM 4146 C C . GLU B 1 186 ? -11.336 34.375 21.125 1 98.44 186 GLU B C 1
ATOM 4148 O O . GLU B 1 186 ? -12.516 34.375 21.5 1 98.44 186 GLU B O 1
ATOM 4153 N N . THR B 1 187 ? -10.945 34.688 19.984 1 98.38 187 THR B N 1
ATOM 4154 C CA . THR B 1 187 ? -11.922 35.094 18.969 1 98.38 187 THR B CA 1
ATOM 4155 C C . THR B 1 187 ? -12.539 33.875 18.281 1 98.38 187 THR B C 1
ATOM 4157 O O . THR B 1 187 ? -13.75 33.812 18.078 1 98.38 187 THR B O 1
ATOM 4160 N N . VAL B 1 188 ? -11.789 32.906 17.922 1 98.5 188 VAL B N 1
ATOM 4161 C CA . VAL B 1 188 ? -12.211 31.844 17 1 98.5 188 VAL B CA 1
ATOM 4162 C C . VAL B 1 188 ? -12.828 30.703 17.797 1 98.5 188 VAL B C 1
ATOM 4164 O O . VAL B 1 188 ? -13.781 30.062 17.344 1 98.5 188 VAL B O 1
ATOM 4167 N N . LEU B 1 189 ? -12.344 30.375 19.016 1 98.81 189 LEU B N 1
ATOM 4168 C CA . LEU B 1 189 ? -12.734 29.172 19.719 1 98.81 189 LEU B CA 1
ATOM 4169 C C . LEU B 1 189 ? -14.188 29.234 20.172 1 98.81 189 LEU B C 1
ATOM 4171 O O . LEU B 1 189 ? -14.922 28.25 20.062 1 98.81 189 LEU B O 1
ATOM 4175 N N . PRO B 1 190 ? -14.641 30.406 20.703 1 98.81 190 PRO B N 1
ATOM 4176 C CA . PRO B 1 190 ? -16.062 30.453 21.016 1 98.81 190 PRO B CA 1
ATOM 4177 C C . PRO B 1 190 ? -16.953 30.141 19.812 1 98.81 190 PRO B C 1
ATOM 4179 O O . PRO B 1 190 ? -18 29.5 19.953 1 98.81 190 PRO B O 1
ATOM 4182 N N . VAL B 1 191 ? -16.609 30.609 18.656 1 98.88 191 VAL B N 1
ATOM 4183 C CA . VAL B 1 191 ? -17.359 30.328 17.422 1 98.88 191 VAL B CA 1
ATOM 4184 C C . VAL B 1 191 ? -17.281 28.828 17.109 1 98.88 191 VAL B C 1
ATOM 4186 O O . VAL B 1 191 ? -18.281 28.219 16.719 1 98.88 191 VAL B O 1
ATOM 4189 N N . ALA B 1 192 ? -16.094 28.25 17.266 1 98.88 192 ALA B N 1
ATOM 4190 C CA . ALA B 1 192 ? -15.898 26.828 17.031 1 98.88 192 ALA B CA 1
ATOM 4191 C C . ALA B 1 192 ? -16.766 25.984 17.969 1 98.88 192 ALA B C 1
ATOM 4193 O O . ALA B 1 192 ? -17.359 25 17.547 1 98.88 192 ALA B O 1
ATOM 4194 N N . GLU B 1 193 ? -16.828 26.391 19.219 1 98.75 193 GLU B N 1
ATOM 4195 C CA . GLU B 1 193 ? -17.656 25.719 20.203 1 98.75 193 GLU B CA 1
ATOM 4196 C C . GLU B 1 193 ? -19.125 25.75 19.812 1 98.75 193 GLU B C 1
ATOM 4198 O O . GLU B 1 193 ? -19.812 24.719 19.844 1 98.75 193 GLU B O 1
ATOM 4203 N N . GLU B 1 194 ? -19.547 26.875 19.453 1 98.69 194 GLU B N 1
ATOM 4204 C CA . GLU B 1 194 ? -20.938 27.031 19.062 1 98.69 194 GLU B CA 1
ATOM 4205 C C . GLU B 1 194 ? -21.266 26.219 17.812 1 98.69 194 GLU B C 1
ATOM 4207 O O . GLU B 1 194 ? -22.344 25.625 17.719 1 98.69 194 GLU B O 1
ATOM 4212 N N . ALA B 1 195 ? -20.359 26.172 16.891 1 98.75 195 ALA B N 1
ATOM 4213 C CA . ALA B 1 195 ? -20.562 25.516 15.609 1 98.75 195 ALA B CA 1
ATOM 4214 C C . ALA B 1 195 ? -20.312 24.016 15.719 1 98.75 195 ALA B C 1
ATOM 4216 O O . ALA B 1 195 ? -20.688 23.25 14.828 1 98.75 195 ALA B O 1
ATOM 4217 N N . GLY B 1 196 ? -19.625 23.547 16.766 1 98.56 196 GLY B N 1
ATOM 4218 C CA . GLY B 1 196 ? -19.25 22.156 16.906 1 98.56 196 GLY B CA 1
ATOM 4219 C C . GLY B 1 196 ? -18.094 21.75 16.016 1 98.56 196 GLY B C 1
ATOM 4220 O O . GLY B 1 196 ? -18.062 20.625 15.5 1 98.56 196 GLY B O 1
ATOM 4221 N N . VAL B 1 197 ? -17.203 22.656 15.719 1 98.75 197 VAL B N 1
ATOM 4222 C CA . VAL B 1 197 ? -16.047 22.406 14.852 1 98.75 197 VAL B CA 1
ATOM 4223 C C . VAL B 1 197 ? -14.773 22.328 15.68 1 98.75 197 VAL B C 1
ATOM 4225 O O . VAL B 1 197 ? -14.578 23.141 16.594 1 98.75 197 VAL B O 1
ATOM 4228 N N . GLU B 1 198 ? -14 21.344 15.43 1 98.56 198 GLU B N 1
ATOM 4229 C CA . GLU B 1 198 ? -12.703 21.203 16.094 1 98.56 198 GLU B CA 1
ATOM 4230 C C . GLU B 1 198 ? -11.617 21.953 15.328 1 98.56 198 GLU B C 1
ATOM 4232 O O . GLU B 1 198 ? -11.406 21.719 14.133 1 98.56 198 GLU B O 1
ATOM 4237 N N . MET B 1 199 ? -10.992 22.891 15.977 1 98.56 199 MET B N 1
ATOM 4238 C CA . MET B 1 199 ? -9.789 23.531 15.461 1 98.56 199 MET B CA 1
ATOM 4239 C C . MET B 1 199 ? -8.555 22.688 15.758 1 98.56 199 MET B C 1
ATOM 4241 O O . MET B 1 199 ? -8.219 22.453 16.922 1 98.56 199 MET B O 1
ATOM 4245 N N . ALA B 1 200 ? -7.883 22.203 14.742 1 98.44 200 ALA B N 1
ATOM 4246 C CA . ALA B 1 200 ? -6.758 21.297 14.922 1 98.44 200 ALA B CA 1
ATOM 4247 C C . ALA B 1 200 ? -5.438 21.969 14.562 1 98.44 200 ALA B C 1
ATOM 4249 O O . ALA B 1 200 ? -5.203 22.312 13.406 1 98.44 200 ALA B O 1
ATOM 4250 N N . LEU B 1 201 ? -4.547 22.156 15.492 1 98 201 LEU B N 1
ATOM 4251 C CA . LEU B 1 201 ? -3.301 22.906 15.391 1 98 201 LEU B CA 1
ATOM 4252 C C . LEU B 1 201 ? -2.152 22 14.953 1 98 201 LEU B C 1
ATOM 4254 O O . LEU B 1 201 ? -1.89 20.969 15.586 1 98 201 LEU B O 1
ATOM 4258 N N . HIS B 1 202 ? -1.48 22.312 13.914 1 97.06 202 HIS B N 1
ATOM 4259 C CA . HIS B 1 202 ? -0.292 21.625 13.43 1 97.06 202 HIS B CA 1
ATOM 4260 C C . HIS B 1 202 ? 0.979 22.234 14 1 97.06 202 HIS B C 1
ATOM 4262 O O . HIS B 1 202 ? 1.04 23.453 14.211 1 97.06 202 HIS B O 1
ATOM 4268 N N . PRO B 1 203 ? 2.025 21.5 14.148 1 96.19 203 PRO B N 1
ATOM 4269 C CA . PRO B 1 203 ? 3.311 22.062 14.555 1 96.19 203 PRO B CA 1
ATOM 4270 C C . PRO B 1 203 ? 3.922 22.969 13.477 1 96.19 203 PRO B C 1
ATOM 4272 O O . PRO B 1 203 ? 3.539 22.891 12.305 1 96.19 203 PRO B O 1
ATOM 4275 N N . VAL B 1 204 ? 4.84 23.828 13.969 1 94.31 204 VAL B N 1
ATOM 4276 C CA . VAL B 1 204 ? 5.695 24.5 13 1 94.31 204 VAL B CA 1
ATOM 4277 C C . VAL B 1 204 ? 6.711 23.516 12.43 1 94.31 204 VAL B C 1
ATOM 4279 O O . VAL B 1 204 ? 7.207 22.641 13.148 1 94.31 204 VAL B O 1
ATOM 4282 N N . ASP B 1 205 ? 6.949 23.609 11.219 1 92.75 205 ASP B N 1
ATOM 4283 C CA . ASP B 1 205 ? 7.902 22.75 10.523 1 92.75 205 ASP B CA 1
ATOM 4284 C C . ASP B 1 205 ? 8.922 23.578 9.742 1 92.75 205 ASP B C 1
ATOM 4286 O O . ASP B 1 205 ? 8.555 24.344 8.859 1 92.75 205 ASP B O 1
ATOM 4290 N N . PRO B 1 206 ? 10.18 23.5 10.094 1 94.38 206 PRO B N 1
ATOM 4291 C CA . PRO B 1 206 ? 10.805 22.656 11.102 1 94.38 206 PRO B CA 1
ATOM 4292 C C . PRO B 1 206 ? 10.578 23.156 12.531 1 94.38 206 PRO B C 1
ATOM 4294 O O . PRO B 1 206 ? 10.516 24.359 12.758 1 94.38 206 PRO B O 1
ATOM 4297 N N . PRO B 1 207 ? 10.547 22.172 13.438 1 96.06 207 PRO B N 1
ATOM 4298 C CA . PRO B 1 207 ? 10.344 22.547 14.836 1 96.06 207 PRO B CA 1
ATOM 4299 C C . PRO B 1 207 ? 11.648 22.906 15.547 1 96.06 207 PRO B C 1
ATOM 4301 O O . PRO B 1 207 ? 12.672 23.125 14.898 1 96.06 207 PRO B O 1
ATOM 4304 N N . VAL B 1 208 ? 11.586 23.125 16.891 1 95.31 208 VAL B N 1
ATOM 4305 C CA . VAL B 1 208 ? 12.695 23.328 17.828 1 95.31 208 VAL B CA 1
ATOM 4306 C C . VAL B 1 208 ? 13.266 24.734 17.656 1 95.31 208 VAL B C 1
ATOM 4308 O O . VAL B 1 208 ? 13.648 25.375 18.625 1 95.31 208 VAL B O 1
ATOM 4311 N N . ILE B 1 209 ? 13.367 25.219 16.438 1 94.38 209 ILE B N 1
ATOM 4312 C CA . ILE B 1 209 ? 13.945 26.531 16.141 1 94.38 209 ILE B CA 1
ATOM 4313 C C . ILE B 1 209 ? 13.086 27.625 16.766 1 94.38 209 ILE B C 1
ATOM 4315 O O . ILE B 1 209 ? 11.883 27.703 16.5 1 94.38 209 ILE B O 1
ATOM 4319 N N . GLU B 1 210 ? 13.672 28.453 17.562 1 94.62 210 GLU B N 1
ATOM 4320 C CA . GLU B 1 210 ? 12.93 29.438 18.344 1 94.62 210 GLU B CA 1
ATOM 4321 C C . GLU B 1 210 ? 12.469 30.594 17.469 1 94.62 210 GLU B C 1
ATOM 4323 O O . GLU B 1 210 ? 11.375 31.125 17.672 1 94.62 210 GLU B O 1
ATOM 4328 N N . SER B 1 211 ? 13.367 30.969 16.672 1 93.56 211 SER B N 1
ATOM 4329 C CA . SER B 1 211 ? 13.102 32.062 15.766 1 93.56 211 SER B CA 1
ATOM 4330 C C . SER B 1 211 ? 13.875 31.922 14.461 1 93.56 211 SER B C 1
ATOM 4332 O O . SER B 1 211 ? 14.977 31.375 14.445 1 93.56 211 SER B O 1
ATOM 4334 N N . MET B 1 212 ? 13.25 32.25 13.445 1 92 212 MET B N 1
ATOM 4335 C CA . MET B 1 212 ? 13.875 32.281 12.125 1 92 212 MET B CA 1
ATOM 4336 C C . MET B 1 212 ? 13.352 33.438 11.281 1 92 212 MET B C 1
ATOM 4338 O O . MET B 1 212 ? 12.148 33.688 11.258 1 92 212 MET B O 1
ATOM 4342 N N . CYS B 1 213 ? 14.25 34.25 10.719 1 92.56 213 CYS B N 1
ATOM 4343 C CA . CYS B 1 213 ? 13.906 35.344 9.82 1 92.56 213 CYS B CA 1
ATOM 4344 C C . CYS B 1 213 ? 13.102 36.406 10.539 1 92.56 213 CYS B C 1
ATOM 4346 O O . CYS B 1 213 ? 12.188 37 9.969 1 92.56 213 CYS B O 1
ATOM 4348 N N . GLY B 1 214 ? 13.336 36.531 11.781 1 92.56 214 GLY B N 1
ATOM 4349 C CA . GLY B 1 214 ? 12.688 37.562 12.586 1 92.56 214 GLY B CA 1
ATOM 4350 C C . GLY B 1 214 ? 11.336 37.125 13.125 1 92.56 214 GLY B C 1
ATOM 4351 O O . GLY B 1 214 ? 10.602 37.938 13.688 1 92.56 214 GLY B O 1
ATOM 4352 N N . VAL B 1 215 ? 10.984 35.906 12.945 1 93.75 215 VAL B N 1
ATOM 4353 C CA . VAL B 1 215 ? 9.656 35.406 13.297 1 93.75 215 VAL B CA 1
ATOM 4354 C C . VAL B 1 215 ? 9.758 34.344 14.383 1 93.75 215 VAL B C 1
ATOM 4356 O O . VAL B 1 215 ? 10.391 33.312 14.18 1 93.75 215 VAL B O 1
ATOM 4359 N N . PRO B 1 216 ? 9.125 34.625 15.5 1 95.06 216 PRO B N 1
ATOM 4360 C CA . PRO B 1 216 ? 9.07 33.594 16.531 1 95.06 216 PRO B CA 1
ATOM 4361 C C . PRO B 1 216 ? 8.266 32.375 16.078 1 95.06 216 PRO B C 1
ATOM 4363 O O . PRO B 1 216 ? 7.23 32.5 15.43 1 95.06 216 PRO B O 1
ATOM 4366 N N . ARG B 1 217 ? 8.727 31.188 16.406 1 94.75 217 ARG B N 1
ATOM 4367 C CA . ARG B 1 217 ? 8.07 29.922 16.078 1 94.75 217 ARG B CA 1
ATOM 4368 C C . ARG B 1 217 ? 7.508 29.266 17.328 1 94.75 217 ARG B C 1
ATOM 4370 O O . ARG B 1 217 ? 8.242 28.609 18.078 1 94.75 217 ARG B O 1
ATOM 4377 N N . LEU B 1 218 ? 6.281 29.422 17.562 1 96.19 218 LEU B N 1
ATOM 4378 C CA . LEU B 1 218 ? 5.676 29.109 18.844 1 96.19 218 LEU B CA 1
ATOM 4379 C C . LEU B 1 218 ? 5.504 27.609 19.016 1 96.19 218 LEU B C 1
ATOM 4381 O O . LEU B 1 218 ? 6.039 27.016 19.953 1 96.19 218 LEU B O 1
ATOM 4385 N N . CYS B 1 219 ? 4.809 26.906 18.094 1 95.62 219 CYS B N 1
ATOM 4386 C CA . CYS B 1 219 ? 4.453 25.5 18.219 1 95.62 219 CYS B CA 1
ATOM 4387 C C . CYS B 1 219 ? 5.613 24.594 17.812 1 95.62 219 CYS B C 1
ATOM 4389 O O . CYS B 1 219 ? 5.488 23.797 16.891 1 95.62 219 CYS B O 1
ATOM 4391 N N . ARG B 1 220 ? 6.715 24.656 18.641 1 95.94 220 ARG B N 1
ATOM 4392 C CA . ARG B 1 220 ? 8 24.094 18.234 1 95.94 220 ARG B CA 1
ATOM 4393 C C . ARG B 1 220 ? 8.414 22.953 19.172 1 95.94 220 ARG B C 1
ATOM 4395 O O . ARG B 1 220 ? 9.438 22.297 18.938 1 95.94 220 ARG B O 1
ATOM 4402 N N . SER B 1 221 ? 7.699 22.734 20.266 1 96.75 221 SER B N 1
ATOM 4403 C CA . SER B 1 221 ? 8.016 21.719 21.266 1 96.75 221 SER B CA 1
ATOM 4404 C C . SER B 1 221 ? 6.754 21.25 21.984 1 96.75 221 SER B C 1
ATOM 4406 O O . SER B 1 221 ? 5.691 21.859 21.844 1 96.75 221 SER B O 1
ATOM 4408 N N . VAL B 1 222 ? 6.918 20.141 22.719 1 97.62 222 VAL B N 1
ATOM 4409 C CA . VAL B 1 222 ? 5.797 19.594 23.484 1 97.62 222 VAL B CA 1
ATOM 4410 C C . VAL B 1 222 ? 5.32 20.625 24.516 1 97.62 222 VAL B C 1
ATOM 4412 O O . VAL B 1 222 ? 4.117 20.859 24.656 1 97.62 222 VAL B O 1
ATOM 4415 N N . GLU B 1 223 ? 6.266 21.281 25.156 1 97.12 223 GLU B N 1
ATOM 4416 C CA . GLU B 1 223 ? 5.934 22.297 26.156 1 97.12 223 GLU B CA 1
ATOM 4417 C C . GLU B 1 223 ? 5.152 23.438 25.516 1 97.12 223 GLU B C 1
ATOM 4419 O O . GLU B 1 223 ? 4.195 23.953 26.109 1 97.12 223 GLU B O 1
ATOM 4424 N N . ASN B 1 224 ? 5.582 23.875 24.375 1 97.5 224 ASN B N 1
ATOM 4425 C CA . ASN B 1 224 ? 4.891 24.953 23.672 1 97.5 224 ASN B CA 1
ATOM 4426 C C . ASN B 1 224 ? 3.477 24.547 23.266 1 97.5 224 ASN B C 1
ATOM 4428 O O . ASN B 1 224 ? 2.564 25.375 23.266 1 97.5 224 ASN B O 1
ATOM 4432 N N . PHE B 1 225 ? 3.289 23.281 22.875 1 97.19 225 PHE B N 1
ATOM 4433 C CA . PHE B 1 225 ? 1.956 22.797 22.547 1 97.19 225 PHE B CA 1
ATOM 4434 C C . PHE B 1 225 ? 1.067 22.75 23.781 1 97.19 225 PHE B C 1
ATOM 4436 O O . PHE B 1 225 ? -0.118 23.078 23.719 1 97.19 225 PHE B O 1
ATOM 4443 N N . GLU B 1 226 ? 1.653 22.297 24.891 1 97.38 226 GLU B N 1
ATOM 4444 C CA . GLU B 1 226 ? 0.891 22.328 26.141 1 97.38 226 GLU B CA 1
ATOM 4445 C C . GLU B 1 226 ? 0.446 23.75 26.484 1 97.38 226 GLU B C 1
ATOM 4447 O O . GLU B 1 226 ? -0.701 23.969 26.875 1 97.38 226 GLU B O 1
ATOM 4452 N N . LYS B 1 227 ? 1.358 24.672 26.312 1 97.75 227 LYS B N 1
ATOM 4453 C CA . LYS B 1 227 ? 1.018 26.078 26.531 1 97.75 227 LYS B CA 1
ATOM 4454 C C . LYS B 1 227 ? -0.09 26.516 25.594 1 97.75 227 LYS B C 1
ATOM 4456 O O . LYS B 1 227 ? -1.03 27.203 26 1 97.75 227 LYS B O 1
ATOM 4461 N N . ALA B 1 228 ? 0.016 26.141 24.312 1 97.81 228 ALA B N 1
ATOM 4462 C CA . ALA B 1 228 ? -0.977 26.516 23.297 1 97.81 228 ALA B CA 1
ATOM 4463 C C . ALA B 1 228 ? -2.357 25.984 23.672 1 97.81 228 ALA B C 1
ATOM 4465 O O . ALA B 1 228 ? -3.363 26.672 23.5 1 97.81 228 ALA B O 1
ATOM 4466 N N . MET B 1 229 ? -2.426 24.719 24.156 1 97.25 229 MET B N 1
ATOM 4467 C CA . MET B 1 229 ? -3.695 24.094 24.516 1 97.25 229 MET B CA 1
ATOM 4468 C C . MET B 1 229 ? -4.281 24.719 25.766 1 97.25 229 MET B C 1
ATOM 4470 O O . MET B 1 229 ? -5.5 24.781 25.922 1 97.25 229 MET B O 1
ATOM 4474 N N . ASP B 1 230 ? -3.414 25.281 26.625 1 96.81 230 ASP B N 1
ATOM 4475 C CA . ASP B 1 230 ? -3.85 25.766 27.922 1 96.81 230 ASP B CA 1
ATOM 4476 C C . ASP B 1 230 ? -4.172 27.266 27.875 1 96.81 230 ASP B C 1
ATOM 4478 O O . ASP B 1 230 ? -4.809 27.797 28.781 1 96.81 230 ASP B O 1
ATOM 4482 N N . LEU B 1 231 ? -3.721 27.969 26.859 1 97.5 231 LEU B N 1
ATOM 4483 C CA . LEU B 1 231 ? -3.879 29.406 26.766 1 97.5 231 LEU B CA 1
ATOM 4484 C C . LEU B 1 231 ? -5.352 29.797 26.812 1 97.5 231 LEU B C 1
ATOM 4486 O O . LEU B 1 231 ? -5.723 30.734 27.531 1 97.5 231 LEU B O 1
ATOM 4490 N N . VAL B 1 232 ? -6.176 29.203 25.984 1 98.12 232 VAL B N 1
ATOM 4491 C CA . VAL B 1 232 ? -7.629 29.312 25.969 1 98.12 232 VAL B CA 1
ATOM 4492 C C . VAL B 1 232 ? -8.25 27.906 25.906 1 98.12 232 VAL B C 1
ATOM 4494 O O . VAL B 1 232 ? -8.539 27.406 24.812 1 98.12 232 VAL B O 1
ATOM 4497 N N . PRO B 1 233 ? -8.484 27.281 27.047 1 96.75 233 PRO B N 1
ATOM 4498 C CA . PRO B 1 233 ? -8.969 25.906 27.078 1 96.75 233 PRO B CA 1
ATOM 4499 C C . PRO B 1 233 ? -10.312 25.734 26.375 1 96.75 233 PRO B C 1
ATOM 4501 O O . PRO B 1 233 ? -11.188 26.594 26.5 1 96.75 233 PRO B O 1
ATOM 4504 N N . SER B 1 234 ? -10.43 24.797 25.609 1 97.94 234 SER B N 1
ATOM 4505 C CA . SER B 1 234 ? -11.648 24.484 24.859 1 97.94 234 SER B CA 1
ATOM 4506 C C . SER B 1 234 ? -11.695 23.016 24.453 1 97.94 234 SER B C 1
ATOM 4508 O O . SER B 1 234 ? -10.672 22.453 24.062 1 97.94 234 SER B O 1
ATOM 4510 N N . ASP B 1 235 ? -12.891 22.422 24.5 1 97.06 235 ASP B N 1
ATOM 4511 C CA . ASP B 1 235 ? -13.086 21.047 24.031 1 97.06 235 ASP B CA 1
ATOM 4512 C C . ASP B 1 235 ? -13.07 20.984 22.516 1 97.06 235 ASP B C 1
ATOM 4514 O O . ASP B 1 235 ? -12.984 19.891 21.938 1 97.06 235 ASP B O 1
ATOM 4518 N N . ASN B 1 236 ? -13.125 22.125 21.844 1 98.5 236 ASN B N 1
ATOM 4519 C CA . ASN B 1 236 ? -13.117 22.188 20.375 1 98.5 236 ASN B CA 1
ATOM 4520 C C . ASN B 1 236 ? -11.766 22.656 19.844 1 98.5 236 ASN B C 1
ATOM 4522 O O . ASN B 1 236 ? -11.688 23.25 18.781 1 98.5 236 ASN B O 1
ATOM 4526 N N . HIS B 1 237 ? -10.727 22.516 20.641 1 98.5 237 HIS B N 1
ATOM 4527 C CA . HIS B 1 237 ? -9.352 22.828 20.266 1 98.5 237 HIS B CA 1
ATOM 4528 C C . HIS B 1 237 ? -8.43 21.641 20.531 1 98.5 237 HIS B C 1
ATOM 4530 O O . HIS B 1 237 ? -8.344 21.172 21.656 1 98.5 237 HIS B O 1
ATOM 4536 N N . GLY B 1 238 ? -7.84 21.109 19.5 1 97.88 238 GLY B N 1
ATOM 4537 C CA . GLY B 1 238 ? -6.91 20 19.609 1 97.88 238 GLY B CA 1
ATOM 4538 C C . GLY B 1 238 ? -5.766 20.078 18.609 1 97.88 238 GLY B C 1
ATOM 4539 O O . GLY B 1 238 ? -5.418 21.172 18.141 1 97.88 238 GLY B O 1
ATOM 4540 N N . LEU B 1 239 ? -5.176 18.906 18.406 1 98.25 239 LEU B N 1
ATOM 4541 C CA . LEU B 1 239 ? -3.973 18.906 17.578 1 98.25 239 LEU B CA 1
ATOM 4542 C C . LEU B 1 239 ? -4.207 18.141 16.281 1 98.25 239 LEU B C 1
ATOM 4544 O O . LEU B 1 239 ? -4.863 17.109 16.266 1 98.25 239 LEU B O 1
ATOM 4548 N N . LYS B 1 240 ? -3.898 18.781 15.211 1 97.94 240 LYS B N 1
ATOM 4549 C CA . LYS B 1 240 ? -3.436 18.031 14.047 1 97.94 240 LYS B CA 1
ATOM 4550 C C . LYS B 1 240 ? -2.025 17.484 14.266 1 97.94 240 LYS B C 1
ATOM 4552 O O . LYS B 1 240 ? -1.044 18.125 13.875 1 97.94 240 LYS B O 1
ATOM 4557 N N . LEU B 1 241 ? -1.957 16.406 15 1 98.44 241 LEU B N 1
ATOM 4558 C CA . LEU B 1 241 ? -0.707 15.891 15.547 1 98.44 241 LEU B CA 1
ATOM 4559 C C . LEU B 1 241 ? 0.137 15.242 14.453 1 98.44 241 LEU B C 1
ATOM 4561 O O . LEU B 1 241 ? -0.216 14.18 13.945 1 98.44 241 LEU B O 1
ATOM 4565 N N . CYS B 1 242 ? 1.203 15.875 14.125 1 98.25 242 CYS B N 1
ATOM 4566 C CA . CYS B 1 242 ? 2.102 15.375 13.086 1 98.25 242 CYS B CA 1
ATOM 4567 C C . CYS B 1 242 ? 3.234 14.562 13.695 1 98.25 242 CYS B C 1
ATOM 4569 O O . CYS B 1 242 ? 4.156 15.117 14.297 1 98.25 242 CYS B O 1
ATOM 4571 N N . LEU B 1 243 ? 3.262 13.328 13.445 1 98.62 243 LEU B N 1
ATOM 4572 C CA . LEU B 1 243 ? 4.258 12.438 14.023 1 98.62 243 LEU B CA 1
ATOM 4573 C C . LEU B 1 243 ? 5.66 12.797 13.539 1 98.62 243 LEU B C 1
ATOM 4575 O O . LEU B 1 243 ? 6.621 12.734 14.305 1 98.62 243 LEU B O 1
ATOM 4579 N N . GLY B 1 244 ? 5.773 13.102 12.273 1 98 244 GLY B N 1
ATOM 4580 C CA . GLY B 1 244 ? 7.066 13.492 11.742 1 98 244 GLY B CA 1
ATOM 4581 C C . GLY B 1 244 ? 7.656 14.703 12.438 1 98 244 GLY B C 1
ATOM 4582 O O . GLY B 1 244 ? 8.844 14.711 12.789 1 98 244 GLY B O 1
ATOM 4583 N N . CYS B 1 245 ? 6.809 15.695 12.68 1 97.25 245 CYS B N 1
ATOM 4584 C CA . CYS B 1 245 ? 7.293 16.922 13.312 1 97.25 245 CYS B CA 1
ATOM 4585 C C . CYS B 1 245 ? 7.75 16.656 14.742 1 97.25 245 CYS B C 1
ATOM 4587 O O . CYS B 1 245 ? 8.797 17.141 15.164 1 97.25 245 CYS B O 1
ATOM 4589 N N . PHE B 1 246 ? 6.957 15.891 15.414 1 98.19 246 PHE B N 1
ATOM 4590 C CA . PHE B 1 246 ? 7.348 15.594 16.781 1 98.19 246 PHE B CA 1
ATOM 4591 C C . PHE B 1 246 ? 8.602 14.727 16.812 1 98.19 246 PHE B C 1
ATOM 4593 O O . PHE B 1 246 ? 9.438 14.875 17.703 1 98.19 246 PHE B O 1
ATOM 4600 N N . SER B 1 247 ? 8.727 13.828 15.883 1 97.88 247 SER B N 1
ATOM 4601 C CA . SER B 1 247 ? 9.938 13.023 15.805 1 97.88 247 SER B CA 1
ATOM 4602 C C . SER B 1 247 ? 11.156 13.875 15.461 1 97.88 247 SER B C 1
ATOM 4604 O O . SER B 1 247 ? 12.258 13.625 15.953 1 97.88 247 SER B O 1
ATOM 4606 N N . GLN B 1 248 ? 10.945 14.852 14.688 1 97.5 248 GLN B N 1
ATOM 4607 C CA . GLN B 1 248 ? 11.992 15.797 14.32 1 97.5 248 GLN B CA 1
ATOM 4608 C C . GLN B 1 248 ? 12.508 16.547 15.547 1 97.5 248 GLN B C 1
ATOM 4610 O O . GLN B 1 248 ? 13.648 17.016 15.555 1 97.5 248 GLN B O 1
ATOM 4615 N N . MET B 1 249 ? 11.648 16.688 16.578 1 97.06 249 MET B N 1
ATOM 4616 C CA . MET B 1 249 ? 12 17.375 17.828 1 97.06 249 MET B CA 1
ATOM 4617 C C . MET B 1 249 ? 12.922 16.5 18.688 1 97.06 249 MET B C 1
ATOM 4619 O O . MET B 1 249 ? 13.555 17 19.625 1 97.06 249 MET B O 1
ATOM 4623 N N . GLY B 1 250 ? 12.945 15.242 18.328 1 96.81 250 GLY B N 1
ATOM 4624 C CA . GLY B 1 250 ? 13.633 14.273 19.172 1 96.81 250 GLY B CA 1
ATOM 4625 C C . GLY B 1 250 ? 12.734 13.656 20.219 1 96.81 250 GLY B C 1
ATOM 4626 O O . GLY B 1 250 ? 13.211 12.961 21.125 1 96.81 250 GLY B O 1
ATOM 4627 N N . GLU B 1 251 ? 11.484 13.891 20.125 1 97.44 251 GLU B N 1
ATOM 4628 C CA . GLU B 1 251 ? 10.547 13.359 21.094 1 97.44 251 GLU B CA 1
ATOM 4629 C C . GLU B 1 251 ? 10.219 11.898 20.812 1 97.44 251 GLU B C 1
ATOM 4631 O O . GLU B 1 251 ? 10.266 11.461 19.656 1 97.44 251 GLU B O 1
ATOM 4636 N N . ASP B 1 252 ? 9.953 11.188 21.844 1 97.81 252 ASP B N 1
ATOM 4637 C CA . ASP B 1 252 ? 9.328 9.883 21.688 1 97.81 252 ASP B CA 1
ATOM 4638 C C . ASP B 1 252 ? 7.855 10.031 21.297 1 97.81 252 ASP B C 1
ATOM 4640 O O . ASP B 1 252 ? 7.023 10.406 22.125 1 97.81 252 ASP B O 1
ATOM 4644 N N . VAL B 1 253 ? 7.504 9.672 20.125 1 98.06 253 VAL B N 1
ATOM 4645 C CA . VAL B 1 253 ? 6.184 9.93 19.562 1 98.06 253 VAL B CA 1
ATOM 4646 C C . VAL B 1 253 ? 5.121 9.203 20.375 1 98.06 253 VAL B C 1
ATOM 4648 O O . VAL B 1 253 ? 4 9.688 20.531 1 98.06 253 VAL B O 1
ATOM 4651 N N . THR B 1 254 ? 5.434 8.016 20.938 1 98.44 254 THR B N 1
ATOM 4652 C CA . THR B 1 254 ? 4.457 7.285 21.734 1 98.44 254 THR B CA 1
ATOM 4653 C C . THR B 1 254 ? 4.148 8.031 23.031 1 98.44 254 THR B C 1
ATOM 4655 O O . THR B 1 254 ? 3.006 8.039 23.5 1 98.44 254 THR B O 1
ATOM 4658 N N . ASP B 1 255 ? 5.156 8.672 23.609 1 98.44 255 ASP B N 1
ATOM 4659 C CA . ASP B 1 255 ? 4.938 9.508 24.797 1 98.44 255 ASP B CA 1
ATOM 4660 C C . ASP B 1 255 ? 4.066 10.719 24.453 1 98.44 255 ASP B C 1
ATOM 4662 O O . ASP B 1 255 ? 3.201 11.102 25.25 1 98.44 255 ASP B O 1
ATOM 4666 N N . VAL B 1 256 ? 4.34 11.297 23.312 1 98.62 256 VAL B N 1
ATOM 4667 C CA . VAL B 1 256 ? 3.566 12.445 22.859 1 98.62 256 VAL B CA 1
ATOM 4668 C C . VAL B 1 256 ? 2.102 12.055 22.688 1 98.62 256 VAL B C 1
ATOM 4670 O O . VAL B 1 256 ? 1.203 12.781 23.109 1 98.62 256 VAL B O 1
ATOM 4673 N N . LEU B 1 257 ? 1.876 10.898 22.078 1 98.69 257 LEU B N 1
ATOM 4674 C CA . LEU B 1 257 ? 0.524 10.398 21.859 1 98.69 257 LEU B CA 1
ATOM 4675 C C . LEU B 1 257 ? -0.196 10.188 23.188 1 98.69 257 LEU B C 1
ATOM 4677 O O . LEU B 1 257 ? -1.377 10.508 23.312 1 98.69 257 LEU B O 1
ATOM 4681 N N . ARG B 1 258 ? 0.486 9.656 24.141 1 98.31 258 ARG B N 1
ATOM 4682 C CA . ARG B 1 258 ? -0.119 9.43 25.453 1 98.31 258 ARG B CA 1
ATOM 4683 C C . ARG B 1 258 ? -0.446 10.758 26.125 1 98.31 258 ARG B C 1
ATOM 4685 O O . ARG B 1 258 ? -1.518 10.906 26.719 1 98.31 258 ARG B O 1
ATOM 4692 N N . THR B 1 259 ? 0.453 11.703 26.016 1 97.81 259 THR B N 1
ATOM 4693 C CA . THR B 1 259 ? 0.285 13 26.656 1 97.81 259 THR B CA 1
ATOM 4694 C C . THR B 1 259 ? -0.971 13.703 26.141 1 97.81 259 THR B C 1
ATOM 4696 O O . THR B 1 259 ? -1.842 14.078 26.922 1 97.81 259 THR B O 1
ATOM 4699 N N . PHE B 1 260 ? -1.125 13.828 24.891 1 98 260 PHE B N 1
ATOM 4700 C CA . PHE B 1 260 ? -2.219 14.609 24.328 1 98 260 PHE B CA 1
ATOM 4701 C C . PHE B 1 260 ? -3.461 13.75 24.141 1 98 260 PHE B C 1
ATOM 4703 O O . PHE B 1 260 ? -4.582 14.258 24.125 1 98 260 PHE B O 1
ATOM 4710 N N . GLY B 1 261 ? -3.203 12.414 23.953 1 96.94 261 GLY B N 1
ATOM 4711 C CA . GLY B 1 261 ? -4.328 11.5 23.875 1 96.94 261 GLY B CA 1
ATOM 4712 C C . GLY B 1 261 ? -5.125 11.422 25.156 1 96.94 261 GLY B C 1
ATOM 4713 O O . GLY B 1 261 ? -6.355 11.438 25.141 1 96.94 261 GLY B O 1
ATOM 4714 N N . GLU B 1 262 ? -4.473 11.406 26.281 1 94.31 262 GLU B N 1
ATOM 4715 C CA . GLU B 1 262 ? -5.121 11.336 27.578 1 94.31 262 GLU B CA 1
ATOM 4716 C C . GLU B 1 262 ? -5.898 12.617 27.875 1 94.31 262 GLU B C 1
ATOM 4718 O O . GLU B 1 262 ? -6.848 12.609 28.672 1 94.31 262 GLU B O 1
ATOM 4723 N N . ARG B 1 263 ? -5.504 13.641 27.203 1 94.38 263 ARG B N 1
ATOM 4724 C CA . ARG B 1 263 ? -6.168 14.93 27.391 1 94.38 263 ARG B CA 1
ATOM 4725 C C . ARG B 1 263 ? -7.289 15.117 26.375 1 94.38 263 ARG B C 1
ATOM 4727 O O . ARG B 1 263 ? -7.934 16.172 26.344 1 94.38 263 ARG B O 1
ATOM 4734 N N . ASP B 1 264 ? -7.488 14.078 25.484 1 96.06 264 ASP B N 1
ATOM 4735 C CA . ASP B 1 264 ? -8.469 14.141 24.406 1 96.06 264 ASP B CA 1
ATOM 4736 C C . ASP B 1 264 ? -8.234 15.367 23.516 1 96.06 264 ASP B C 1
ATOM 4738 O O . ASP B 1 264 ? -9.172 16.094 23.188 1 96.06 264 ASP B O 1
ATOM 4742 N N . GLN B 1 265 ? -6.969 15.594 23.141 1 97.62 265 GLN B N 1
ATOM 4743 C CA . GLN B 1 265 ? -6.602 16.797 22.406 1 97.62 265 GLN B CA 1
ATOM 4744 C C . GLN B 1 265 ? -6.035 16.453 21.047 1 97.62 265 GLN B C 1
ATOM 4746 O O . GLN B 1 265 ? -5.309 17.25 20.438 1 97.62 265 GLN B O 1
ATOM 4751 N N . ILE B 1 266 ? -6.32 15.203 20.594 1 98.12 266 ILE B N 1
ATOM 4752 C CA . ILE B 1 266 ? -5.855 14.836 19.266 1 98.12 266 ILE B CA 1
ATOM 4753 C C . ILE B 1 266 ? -7.027 14.867 18.281 1 98.12 266 ILE B C 1
ATOM 4755 O O . ILE B 1 266 ? -7.926 14.023 18.344 1 98.12 266 ILE B O 1
ATOM 4759 N N . GLY B 1 267 ? -7.043 15.828 17.406 1 97.75 267 GLY B N 1
ATOM 4760 C CA . GLY B 1 267 ? -8.055 15.914 16.359 1 97.75 267 GLY B CA 1
ATOM 4761 C C . GLY B 1 267 ? -7.879 14.867 15.281 1 97.75 267 GLY B C 1
ATOM 4762 O O . GLY B 1 267 ? -8.789 14.078 15.016 1 97.75 267 GLY B O 1
ATOM 4763 N N . PHE B 1 268 ? -6.781 14.852 14.641 1 98.38 268 PHE B N 1
ATOM 4764 C CA . PHE B 1 268 ? -6.363 13.82 13.703 1 98.38 268 PHE B CA 1
ATOM 4765 C C . PHE B 1 268 ? -4.844 13.766 13.602 1 98.38 268 PHE B C 1
ATOM 4767 O O . PHE B 1 268 ? -4.145 14.586 14.195 1 98.38 268 PHE B O 1
ATOM 4774 N N . ILE B 1 269 ? -4.344 12.789 12.922 1 98.69 269 ILE B N 1
ATOM 4775 C CA . ILE B 1 269 ? -2.906 12.531 12.961 1 98.69 269 ILE B CA 1
ATOM 4776 C C . ILE B 1 269 ? -2.33 12.578 11.555 1 98.69 269 ILE B C 1
ATOM 4778 O O . ILE B 1 269 ? -2.84 11.922 10.641 1 98.69 269 ILE B O 1
ATOM 4782 N N . HIS B 1 270 ? -1.309 13.43 11.367 1 98.5 270 HIS B N 1
ATOM 4783 C CA . HIS B 1 270 ? -0.417 13.328 10.219 1 98.5 270 HIS B CA 1
ATOM 4784 C C . HIS B 1 270 ? 0.61 12.219 10.414 1 98.5 270 HIS B C 1
ATOM 4786 O O . HIS B 1 270 ? 1.537 12.359 11.211 1 98.5 270 HIS B O 1
ATOM 4792 N N . PHE B 1 271 ? 0.419 11.203 9.57 1 98.44 271 PHE B N 1
ATOM 4793 C CA . PHE B 1 271 ? 1.31 10.055 9.695 1 98.44 271 PHE B CA 1
ATOM 4794 C C . PHE B 1 271 ? 2.395 10.094 8.625 1 98.44 271 PHE B C 1
ATOM 4796 O O . PHE B 1 271 ? 2.236 9.508 7.555 1 98.44 271 PHE B O 1
ATOM 4803 N N . ARG B 1 272 ? 3.41 10.773 8.898 1 97.62 272 ARG B N 1
ATOM 4804 C CA . ARG B 1 272 ? 4.648 10.789 8.125 1 97.62 272 ARG B CA 1
ATOM 4805 C C . ARG B 1 272 ? 5.859 10.594 9.031 1 97.62 272 ARG B C 1
ATOM 4807 O O . ARG B 1 272 ? 5.766 10.75 10.25 1 97.62 272 ARG B O 1
ATOM 4814 N N . ASP B 1 273 ? 6.973 10.195 8.359 1 97 273 ASP B N 1
ATOM 4815 C CA . ASP B 1 273 ? 8.164 9.922 9.164 1 97 273 ASP B CA 1
ATOM 4816 C C . ASP B 1 273 ? 9.398 10.57 8.547 1 97 273 ASP B C 1
ATOM 4818 O O . ASP B 1 273 ? 9.359 11.039 7.406 1 97 273 ASP B O 1
ATOM 4822 N N . VAL B 1 274 ? 10.398 10.719 9.383 1 98.25 274 VAL B N 1
ATOM 4823 C CA . VAL B 1 274 ? 11.656 11.328 8.969 1 98.25 274 VAL B CA 1
ATOM 4824 C C . VAL B 1 274 ? 12.828 10.539 9.547 1 98.25 274 VAL B C 1
ATOM 4826 O O . VAL B 1 274 ? 12.633 9.664 10.398 1 98.25 274 VAL B O 1
ATOM 4829 N N . VAL B 1 275 ? 13.992 10.75 9.008 1 98.44 275 VAL B N 1
ATOM 4830 C CA . VAL B 1 275 ? 15.258 10.312 9.594 1 98.44 275 VAL B CA 1
ATOM 4831 C C . VAL B 1 275 ? 16.047 11.531 10.078 1 98.44 275 VAL B C 1
ATOM 4833 O O . VAL B 1 275 ? 16.25 12.484 9.328 1 98.44 275 VAL B O 1
ATOM 4836 N N . GLY B 1 276 ? 16.422 11.453 11.297 1 98.5 276 GLY B N 1
ATOM 4837 C CA . GLY B 1 276 ? 17.156 12.578 11.859 1 98.5 276 GLY B CA 1
ATOM 4838 C C . GLY B 1 276 ? 16.281 13.516 12.664 1 98.5 276 GLY B C 1
ATOM 4839 O O . GLY B 1 276 ? 15.078 13.289 12.797 1 98.5 276 GLY B O 1
ATOM 4840 N N . THR B 1 277 ? 16.844 14.461 13.297 1 98.44 277 THR B N 1
ATOM 4841 C CA . THR B 1 277 ? 16.188 15.5 14.086 1 98.44 277 THR B CA 1
ATOM 4842 C C . THR B 1 277 ? 16.766 16.875 13.758 1 98.44 277 THR B C 1
ATOM 4844 O O . THR B 1 277 ? 17.812 16.969 13.094 1 98.44 277 THR B O 1
ATOM 4847 N N . VAL B 1 278 ? 16.031 17.938 14.07 1 97.19 278 VAL B N 1
ATOM 4848 C CA . VAL B 1 278 ? 16.578 19.281 13.922 1 97.19 278 VAL B CA 1
ATOM 4849 C C . VAL B 1 278 ? 17.953 19.344 14.602 1 97.19 278 VAL B C 1
ATOM 4851 O O . VAL B 1 278 ? 18.109 18.875 15.727 1 97.19 278 VAL B O 1
ATOM 4854 N N . PRO B 1 279 ? 18.984 19.797 13.898 1 97 279 PRO B N 1
ATOM 4855 C CA . PRO B 1 279 ? 18.922 20.781 12.812 1 97 279 PRO B CA 1
ATOM 4856 C C . PRO B 1 279 ? 18.984 20.125 11.43 1 97 279 PRO B C 1
ATOM 4858 O O . PRO B 1 279 ? 18.984 20.812 10.414 1 97 279 PRO B O 1
ATOM 4861 N N . GLU B 1 280 ? 19.172 18.797 11.367 1 98.12 280 GLU B N 1
ATOM 4862 C CA . GLU B 1 280 ? 19.266 18.125 10.078 1 98.12 280 GLU B CA 1
ATOM 4863 C C . GLU B 1 280 ? 18.406 16.875 10.039 1 98.12 280 GLU B C 1
ATOM 4865 O O . GLU B 1 280 ? 18.547 15.992 10.891 1 98.12 280 GLU B O 1
ATOM 4870 N N . PHE B 1 281 ? 17.438 16.812 9.062 1 98.31 281 PHE B N 1
ATOM 4871 C CA . PHE B 1 281 ? 16.594 15.641 8.875 1 98.31 281 PHE B CA 1
ATOM 4872 C C . PHE B 1 281 ? 16.125 15.531 7.434 1 98.31 281 PHE B C 1
ATOM 4874 O O . PHE B 1 281 ? 16.297 16.469 6.648 1 98.31 281 PHE B O 1
ATOM 4881 N N . HIS B 1 282 ? 15.633 14.422 7.02 1 98.31 282 HIS B N 1
ATOM 4882 C CA . HIS B 1 282 ? 14.945 14.25 5.746 1 98.31 282 HIS B CA 1
ATOM 4883 C C . HIS B 1 282 ? 13.719 13.352 5.891 1 98.31 282 HIS B C 1
ATOM 4885 O O . HIS B 1 282 ? 13.695 12.461 6.742 1 98.31 282 HIS B O 1
ATOM 4891 N N . GLU B 1 283 ? 12.719 13.633 5.117 1 97.38 283 GLU B N 1
ATOM 4892 C CA . GLU B 1 283 ? 11.516 12.805 5.086 1 97.38 283 GLU B CA 1
ATOM 4893 C C . GLU B 1 283 ? 11.797 11.43 4.48 1 97.38 283 GLU B C 1
ATOM 4895 O O . GLU B 1 283 ? 12.742 11.273 3.699 1 97.38 283 GLU B O 1
ATOM 4900 N N . THR B 1 284 ? 11.07 10.445 4.859 1 98.25 284 THR B N 1
ATOM 4901 C CA . THR B 1 284 ? 11.289 9.078 4.402 1 98.25 284 THR B CA 1
ATOM 4902 C C . THR B 1 284 ? 9.977 8.297 4.383 1 98.25 284 THR B C 1
ATOM 4904 O O . THR B 1 284 ? 8.906 8.859 4.613 1 98.25 284 THR B O 1
ATOM 4907 N N . PHE B 1 285 ? 10.039 7.051 3.996 1 98.19 285 PHE B N 1
ATOM 4908 C CA . PHE B 1 285 ? 8.891 6.152 4.023 1 98.19 285 PHE B CA 1
ATOM 4909 C C . PHE B 1 285 ? 8.43 5.906 5.453 1 98.19 285 PHE B C 1
ATOM 4911 O O . PHE B 1 285 ? 9.234 5.934 6.387 1 98.19 285 PHE B O 1
ATOM 4918 N N . VAL B 1 286 ? 7.109 5.562 5.668 1 97.5 286 VAL B N 1
ATOM 4919 C CA . VAL B 1 286 ? 6.504 5.398 6.984 1 97.5 286 VAL B CA 1
ATOM 4920 C C . VAL B 1 286 ? 7.066 4.148 7.66 1 97.5 286 VAL B C 1
ATOM 4922 O O . VAL B 1 286 ? 6.906 3.965 8.867 1 97.5 286 VAL B O 1
ATOM 4925 N N . ASP B 1 287 ? 7.727 3.291 6.863 1 96.38 287 ASP B N 1
ATOM 4926 C CA . ASP B 1 287 ? 8.281 2.062 7.422 1 96.38 287 ASP B CA 1
ATOM 4927 C C . ASP B 1 287 ? 9.781 2.209 7.695 1 96.38 287 ASP B C 1
ATOM 4929 O O . ASP B 1 287 ? 10.453 1.233 8.031 1 96.38 287 ASP B O 1
ATOM 4933 N N . GLN B 1 288 ? 10.453 3.412 7.527 1 95.06 288 GLN B N 1
ATOM 4934 C CA . GLN B 1 288 ? 11.898 3.559 7.637 1 95.06 288 GLN B CA 1
ATOM 4935 C C . GLN B 1 288 ? 12.266 4.832 8.391 1 95.06 288 GLN B C 1
ATOM 4937 O O . GLN B 1 288 ? 13.336 5.406 8.164 1 95.06 288 GLN B O 1
ATOM 4942 N N . GLY B 1 289 ? 11.562 5.285 9.383 1 96.69 289 GLY B N 1
ATOM 4943 C CA . GLY B 1 289 ? 11.859 6.57 9.992 1 96.69 289 GLY B CA 1
ATOM 4944 C C . GLY B 1 289 ? 12.219 6.457 11.469 1 96.69 289 GLY B C 1
ATOM 4945 O O . GLY B 1 289 ? 12.773 5.449 11.898 1 96.69 289 GLY B O 1
ATOM 4946 N N . ASN B 1 290 ? 12.102 7.555 12.211 1 98.25 290 ASN B N 1
ATOM 4947 C CA . ASN B 1 290 ? 12.539 7.758 13.594 1 98.25 290 ASN B CA 1
ATOM 4948 C C . ASN B 1 290 ? 11.781 6.848 14.555 1 98.25 290 ASN B C 1
ATOM 4950 O O . ASN B 1 290 ? 12.25 6.59 15.664 1 98.25 290 ASN B O 1
ATOM 4954 N N . PHE B 1 291 ? 10.586 6.391 14.172 1 97.56 291 PHE B N 1
ATOM 4955 C CA . PHE B 1 291 ? 9.781 5.621 15.109 1 97.56 291 PHE B CA 1
ATOM 4956 C C . PHE B 1 291 ? 9.203 4.383 14.438 1 97.56 291 PHE B C 1
ATOM 4958 O O . PHE B 1 291 ? 9.234 4.262 13.211 1 97.56 291 PHE B O 1
ATOM 4965 N N . ASP B 1 292 ? 8.797 3.424 15.227 1 96.62 292 ASP B N 1
ATOM 4966 C CA . ASP B 1 292 ? 8.211 2.176 14.742 1 96.62 292 ASP B CA 1
ATOM 4967 C C . ASP B 1 292 ? 6.703 2.314 14.547 1 96.62 292 ASP B C 1
ATOM 4969 O O . ASP B 1 292 ? 5.973 2.6 15.5 1 96.62 292 ASP B O 1
ATOM 4973 N N . THR B 1 293 ? 6.238 2.131 13.336 1 97.62 293 THR B N 1
ATOM 4974 C CA . THR B 1 293 ? 4.832 2.316 12.984 1 97.62 293 THR B CA 1
ATOM 4975 C C . THR B 1 293 ? 3.941 1.414 13.836 1 97.62 293 THR B C 1
ATOM 4977 O O . THR B 1 293 ? 2.887 1.843 14.305 1 97.62 293 THR B O 1
ATOM 4980 N N . THR B 1 294 ? 4.324 0.149 14.023 1 97.62 294 THR B N 1
ATOM 4981 C CA . THR B 1 294 ? 3.541 -0.783 14.82 1 97.62 294 THR B CA 1
ATOM 4982 C C . THR B 1 294 ? 3.373 -0.264 16.25 1 97.62 294 THR B C 1
ATOM 4984 O O . THR B 1 294 ? 2.264 -0.265 16.781 1 97.62 294 THR B O 1
ATOM 4987 N N . GLU B 1 295 ? 4.438 0.213 16.844 1 97.69 295 GLU B N 1
ATOM 4988 C CA . GLU B 1 295 ? 4.391 0.727 18.203 1 97.69 295 GLU B CA 1
ATOM 4989 C C . GLU B 1 295 ? 3.455 1.927 18.312 1 97.69 295 GLU B C 1
ATOM 4991 O O . GLU B 1 295 ? 2.73 2.068 19.297 1 97.69 295 GLU B O 1
ATOM 4996 N N . VAL B 1 296 ? 3.51 2.756 17.344 1 98.31 296 VAL B N 1
ATOM 4997 C CA . VAL B 1 296 ? 2.66 3.943 17.312 1 98.31 296 VAL B CA 1
ATOM 4998 C C . VAL B 1 296 ? 1.191 3.527 17.281 1 98.31 296 VAL B C 1
ATOM 5000 O O . VAL B 1 296 ? 0.379 4.027 18.062 1 98.31 296 VAL B O 1
ATOM 5003 N N . VAL B 1 297 ? 0.855 2.619 16.375 1 98.19 297 VAL B N 1
ATOM 5004 C CA . VAL B 1 297 ? -0.534 2.195 16.219 1 98.19 297 VAL B CA 1
ATOM 5005 C C . VAL B 1 297 ? -0.981 1.45 17.484 1 98.19 297 VAL B C 1
ATOM 5007 O O . VAL B 1 297 ? -2.121 1.604 17.922 1 98.19 297 VAL B O 1
ATOM 5010 N N . GLU B 1 298 ? -0.117 0.64 18.062 1 97.75 298 GLU B N 1
ATOM 5011 C CA . GLU B 1 298 ? -0.427 -0.012 19.328 1 97.75 298 GLU B CA 1
ATOM 5012 C C . GLU B 1 298 ? -0.745 1.015 20.422 1 97.75 298 GLU B C 1
ATOM 5014 O O . GLU B 1 298 ? -1.688 0.836 21.188 1 97.75 298 GLU B O 1
ATOM 5019 N N . THR B 1 299 ? 0.087 2.057 20.5 1 98.44 299 THR B N 1
ATOM 5020 C CA . THR B 1 299 ? -0.13 3.115 21.469 1 98.44 299 THR B CA 1
ATOM 5021 C C . THR B 1 299 ? -1.479 3.791 21.25 1 98.44 299 THR B C 1
ATOM 5023 O O . THR B 1 299 ? -2.225 4.027 22.203 1 98.44 299 THR B O 1
ATOM 5026 N N . LEU B 1 300 ? -1.801 4.109 20 1 98.31 300 LEU B N 1
ATOM 5027 C CA . LEU B 1 300 ? -3.092 4.707 19.672 1 98.31 300 LEU B CA 1
ATOM 5028 C C . LEU B 1 300 ? -4.234 3.811 20.141 1 98.31 300 LEU B C 1
ATOM 5030 O O . LEU B 1 300 ? -5.223 4.297 20.688 1 98.31 300 LEU B O 1
ATOM 5034 N N . ASP B 1 301 ? -4.082 2.553 19.828 1 97.12 301 ASP B N 1
ATOM 5035 C CA . ASP B 1 301 ? -5.102 1.6 20.266 1 97.12 301 ASP B CA 1
ATOM 5036 C C . ASP B 1 301 ? -5.227 1.564 21.781 1 97.12 301 ASP B C 1
ATOM 5038 O O . ASP B 1 301 ? -6.336 1.519 22.312 1 97.12 301 ASP B O 1
ATOM 5042 N N . GLU B 1 302 ? -4.113 1.551 22.484 1 96.69 302 GLU B N 1
ATOM 5043 C CA . GLU B 1 302 ? -4.066 1.488 23.938 1 96.69 302 GLU B CA 1
ATOM 5044 C C . GLU B 1 302 ? -4.762 2.691 24.562 1 96.69 302 GLU B C 1
ATOM 5046 O O . GLU B 1 302 ? -5.469 2.555 25.562 1 96.69 302 GLU B O 1
ATOM 5051 N N . ILE B 1 303 ? -4.594 3.883 23.969 1 96.88 303 ILE B N 1
ATOM 5052 C CA . ILE B 1 303 ? -5.145 5.082 24.594 1 96.88 303 ILE B CA 1
ATOM 5053 C C . ILE B 1 303 ? -6.586 5.285 24.125 1 96.88 303 ILE B C 1
ATOM 5055 O O . ILE B 1 303 ? -7.223 6.281 24.484 1 96.88 303 ILE B O 1
ATOM 5059 N N . GLY B 1 304 ? -7.098 4.387 23.281 1 96.25 304 GLY B N 1
ATOM 5060 C CA . GLY B 1 304 ? -8.492 4.418 22.875 1 96.25 304 GLY B CA 1
ATOM 5061 C C . GLY B 1 304 ? -8.766 5.438 21.781 1 96.25 304 GLY B C 1
ATOM 5062 O O . GLY B 1 304 ? -9.891 5.934 21.672 1 96.25 304 GLY B O 1
ATOM 5063 N N . TYR B 1 305 ? -7.75 5.734 21.016 1 97.25 305 TYR B N 1
ATOM 5064 C CA . TYR B 1 305 ? -7.93 6.668 19.906 1 97.25 305 TYR B CA 1
ATOM 5065 C C . TYR B 1 305 ? -8.828 6.074 18.828 1 97.25 305 TYR B C 1
ATOM 5067 O O . TYR B 1 305 ? -8.594 4.957 18.359 1 97.25 305 TYR B O 1
ATOM 5075 N N . ASP B 1 306 ? -9.805 6.773 18.391 1 95.94 306 ASP B N 1
ATOM 5076 C CA . ASP B 1 306 ? -10.734 6.297 17.359 1 95.94 306 ASP B CA 1
ATOM 5077 C C . ASP B 1 306 ? -10.844 7.297 16.219 1 95.94 306 ASP B C 1
ATOM 5079 O O . ASP B 1 306 ? -11.844 7.312 15.492 1 95.94 306 ASP B O 1
ATOM 5083 N N . GLY B 1 307 ? -9.852 8.086 16.031 1 97.19 307 GLY B N 1
ATOM 5084 C CA . GLY B 1 307 ? -9.836 9.117 15 1 97.19 307 GLY B CA 1
ATOM 5085 C C . GLY B 1 307 ? -9.156 8.664 13.719 1 97.19 307 GLY B C 1
ATOM 5086 O O . GLY B 1 307 ? -9.188 7.48 13.375 1 97.19 307 GLY B O 1
ATOM 5087 N N . VAL B 1 308 ? -8.672 9.656 12.961 1 98.31 308 VAL B N 1
ATOM 5088 C CA . VAL B 1 308 ? -8.188 9.406 11.609 1 98.31 308 VAL B CA 1
ATOM 5089 C C . VAL B 1 308 ? -6.684 9.656 11.539 1 98.31 308 VAL B C 1
ATOM 5091 O O . VAL B 1 308 ? -6.188 10.633 12.109 1 98.31 308 VAL B O 1
ATOM 5094 N N . VAL B 1 309 ? -5.965 8.734 10.945 1 98.75 309 VAL B N 1
ATOM 5095 C CA . VAL B 1 309 ? -4.578 8.969 10.555 1 98.75 309 VAL B CA 1
ATOM 5096 C C . VAL B 1 309 ? -4.492 9.18 9.047 1 98.75 309 VAL B C 1
ATOM 5098 O O . VAL B 1 309 ? -5.184 8.5 8.281 1 98.75 309 VAL B O 1
ATOM 5101 N N . ILE B 1 310 ? -3.721 10.156 8.586 1 98.44 310 ILE B N 1
ATOM 5102 C CA . ILE B 1 310 ? -3.598 10.414 7.152 1 98.44 310 ILE B CA 1
ATOM 5103 C C . ILE B 1 310 ? -2.123 10.547 6.777 1 98.44 310 ILE B C 1
ATOM 5105 O O . ILE B 1 310 ? -1.32 11.062 7.559 1 98.44 310 ILE B O 1
ATOM 5109 N N . PRO B 1 311 ? -1.759 10.016 5.566 1 97.5 311 PRO B N 1
ATOM 5110 C CA . PRO B 1 311 ? -0.441 10.398 5.051 1 97.5 311 PRO B CA 1
ATOM 5111 C C . PRO B 1 311 ? -0.323 11.898 4.797 1 97.5 311 PRO B C 1
ATOM 5113 O O . PRO B 1 311 ? -1.125 12.469 4.055 1 97.5 311 PRO B O 1
ATOM 5116 N N . ASP B 1 312 ? 0.588 12.562 5.441 1 95.06 312 ASP B N 1
ATOM 5117 C CA . ASP B 1 312 ? 0.858 13.961 5.137 1 95.06 312 ASP B CA 1
ATOM 5118 C C . ASP B 1 312 ? 1.726 14.102 3.887 1 95.06 312 ASP B C 1
ATOM 5120 O O . ASP B 1 312 ? 1.207 14.172 2.77 1 95.06 312 ASP B O 1
ATOM 5124 N N . HIS B 1 313 ? 3.051 13.992 4.094 1 93.19 313 HIS B N 1
ATOM 5125 C CA . HIS B 1 313 ? 3.986 13.922 2.977 1 93.19 313 HIS B CA 1
ATOM 5126 C C . HIS B 1 313 ? 4.43 12.484 2.721 1 93.19 313 HIS B C 1
ATOM 5128 O O . HIS B 1 313 ? 4.605 11.703 3.66 1 93.19 313 HIS B O 1
ATOM 5134 N N . VAL B 1 314 ? 4.496 12.188 1.43 1 96.81 314 VAL B N 1
ATOM 5135 C CA . VAL B 1 314 ? 5.027 10.891 1.012 1 96.81 314 VAL B CA 1
ATOM 5136 C C . VAL B 1 314 ? 6.18 11.102 0.031 1 96.81 314 VAL B C 1
ATOM 5138 O O . VAL B 1 314 ? 6.281 12.156 -0.601 1 96.81 314 VAL B O 1
ATOM 5141 N N . PRO B 1 315 ? 7.059 10.133 -0.05 1 97.25 315 PRO B N 1
ATOM 5142 C CA . PRO B 1 315 ? 8.18 10.258 -0.986 1 97.25 315 PRO B CA 1
ATOM 5143 C C . PRO B 1 315 ? 7.723 10.375 -2.439 1 97.25 315 PRO B C 1
ATOM 5145 O O . PRO B 1 315 ? 6.609 9.969 -2.775 1 97.25 315 PRO B O 1
ATOM 5148 N N . ALA B 1 316 ? 8.617 10.977 -3.26 1 97.12 316 ALA B N 1
ATOM 5149 C CA . ALA B 1 316 ? 8.438 10.93 -4.707 1 97.12 316 ALA B CA 1
ATOM 5150 C C . ALA B 1 316 ? 8.898 9.594 -5.277 1 97.12 316 ALA B C 1
ATOM 5152 O O . ALA B 1 316 ? 10.07 9.234 -5.164 1 97.12 316 ALA B O 1
ATOM 5153 N N . MET B 1 317 ? 7.961 8.898 -5.879 1 98.12 317 MET B N 1
ATOM 5154 C CA . MET B 1 317 ? 8.273 7.59 -6.441 1 98.12 317 MET B CA 1
ATOM 5155 C C . MET B 1 317 ? 8.336 7.648 -7.965 1 98.12 317 MET B C 1
ATOM 5157 O O . MET B 1 317 ? 7.848 8.609 -8.57 1 98.12 317 MET B O 1
ATOM 5161 N N . THR B 1 318 ? 8.852 6.633 -8.531 1 98.12 318 THR B N 1
ATOM 5162 C CA . THR B 1 318 ? 9.039 6.523 -9.969 1 98.12 318 THR B CA 1
ATOM 5163 C C . THR B 1 318 ? 7.703 6.645 -10.703 1 98.12 318 THR B C 1
ATOM 5165 O O . THR B 1 318 ? 6.754 5.918 -10.398 1 98.12 318 THR B O 1
ATOM 5168 N N . ASP B 1 319 ? 7.637 7.609 -11.68 1 96.81 319 ASP B N 1
ATOM 5169 C CA . ASP B 1 319 ? 6.527 7.801 -12.609 1 96.81 319 ASP B CA 1
ATOM 5170 C C . ASP B 1 319 ? 5.223 8.062 -11.859 1 96.81 319 ASP B C 1
ATOM 5172 O O . ASP B 1 319 ? 4.152 7.625 -12.289 1 96.81 319 ASP B O 1
ATOM 5176 N N . ASP B 1 320 ? 5.332 8.727 -10.805 1 96.44 320 ASP B N 1
ATOM 5177 C CA . ASP B 1 320 ? 4.168 9.047 -9.984 1 96.44 320 ASP B CA 1
ATOM 5178 C C . ASP B 1 320 ? 3.461 10.297 -10.5 1 96.44 320 ASP B C 1
ATOM 5180 O O . ASP B 1 320 ? 3.986 11.008 -11.359 1 96.44 320 ASP B O 1
ATOM 5184 N N . THR B 1 321 ? 2.219 10.492 -10.047 1 95.06 321 THR B N 1
ATOM 5185 C CA . THR B 1 321 ? 1.489 11.719 -10.359 1 95.06 321 THR B CA 1
ATOM 5186 C C . THR B 1 321 ? 1.884 12.844 -9.406 1 95.06 321 THR B C 1
ATOM 5188 O O . THR B 1 321 ? 2.658 12.625 -8.469 1 95.06 321 THR B O 1
ATOM 5191 N N . ASP B 1 322 ? 1.353 13.977 -9.586 1 91.25 322 ASP B N 1
ATOM 5192 C CA . ASP B 1 322 ? 1.628 15.109 -8.711 1 91.25 322 ASP B CA 1
ATOM 5193 C C . ASP B 1 322 ? 1.084 14.852 -7.305 1 91.25 322 ASP B C 1
ATOM 5195 O O . ASP B 1 322 ? 1.689 15.273 -6.316 1 91.25 322 ASP B O 1
ATOM 5199 N N . TRP B 1 323 ? -0.106 14.25 -7.195 1 94.62 323 TRP B N 1
ATOM 5200 C CA . TRP B 1 323 ? -0.7 13.938 -5.898 1 94.62 323 TRP B CA 1
ATOM 5201 C C . TRP B 1 323 ? 0.007 12.758 -5.242 1 94.62 323 TRP B C 1
ATOM 5203 O O . TRP B 1 323 ? -0.235 12.453 -4.07 1 94.62 323 TRP B O 1
ATOM 5213 N N . ARG B 1 324 ? 0.861 12.039 -6.059 1 96.62 324 ARG B N 1
ATOM 5214 C CA . ARG B 1 324 ? 1.638 10.891 -5.602 1 96.62 324 ARG B CA 1
ATOM 5215 C C . ARG B 1 324 ? 0.731 9.703 -5.309 1 96.62 324 ARG B C 1
ATOM 5217 O O . ARG B 1 324 ? 0.819 9.102 -4.234 1 96.62 324 ARG B O 1
ATOM 5224 N N . HIS B 1 325 ? -0.042 9.281 -6.383 1 97.75 325 HIS B N 1
ATOM 5225 C CA . HIS B 1 325 ? -0.977 8.172 -6.266 1 97.75 325 HIS B CA 1
ATOM 5226 C C . HIS B 1 325 ? -0.261 6.895 -5.836 1 97.75 325 HIS B C 1
ATOM 5228 O O . HIS B 1 325 ? -0.767 6.148 -4.992 1 97.75 325 HIS B O 1
ATOM 5234 N N . ARG B 1 326 ? 0.935 6.664 -6.371 1 98.12 326 ARG B N 1
ATOM 5235 C CA . ARG B 1 326 ? 1.669 5.438 -6.066 1 98.12 326 ARG B CA 1
ATOM 5236 C C . ARG B 1 326 ? 2.178 5.453 -4.629 1 98.12 326 ARG B C 1
ATOM 5238 O O . ARG B 1 326 ? 1.961 4.496 -3.879 1 98.12 326 ARG B O 1
ATOM 5245 N N . ALA B 1 327 ? 2.791 6.559 -4.234 1 98.31 327 ALA B N 1
ATOM 5246 C CA . ALA B 1 327 ? 3.354 6.656 -2.891 1 98.31 327 ALA B CA 1
ATOM 5247 C C . ALA B 1 327 ? 2.254 6.637 -1.831 1 98.31 327 ALA B C 1
ATOM 5249 O O . ALA B 1 327 ? 2.393 5.973 -0.799 1 98.31 327 ALA B O 1
ATOM 5250 N N . ARG B 1 328 ? 1.213 7.375 -2.098 1 98.5 328 ARG B N 1
ATOM 5251 C CA . ARG B 1 328 ? 0.107 7.391 -1.146 1 98.5 328 ARG B CA 1
ATOM 5252 C C . ARG B 1 328 ? -0.587 6.035 -1.085 1 98.5 328 ARG B C 1
ATOM 5254 O O . ARG B 1 328 ? -1.03 5.605 -0.018 1 98.5 328 ARG B O 1
ATOM 5261 N N . GLY B 1 329 ? -0.749 5.371 -2.285 1 98.69 329 GLY B N 1
ATOM 5262 C CA . GLY B 1 329 ? -1.318 4.035 -2.293 1 98.69 329 GLY B CA 1
ATOM 5263 C C . GLY B 1 329 ? -0.547 3.053 -1.432 1 98.69 329 GLY B C 1
ATOM 5264 O O . GLY B 1 329 ? -1.139 2.312 -0.643 1 98.69 329 GLY B O 1
ATOM 5265 N N . TYR B 1 330 ? 0.791 3.062 -1.536 1 98.75 330 TYR B N 1
ATOM 5266 C CA . TYR B 1 330 ? 1.649 2.24 -0.691 1 98.75 330 TYR B CA 1
ATOM 5267 C C . TYR B 1 330 ? 1.454 2.582 0.781 1 98.75 330 TYR B C 1
ATOM 5269 O O . TYR B 1 330 ? 1.298 1.688 1.616 1 98.75 330 TYR B O 1
ATOM 5277 N N . THR B 1 331 ? 1.479 3.857 1.1 1 98.81 331 THR B N 1
ATOM 5278 C CA . THR B 1 331 ? 1.435 4.309 2.486 1 98.81 331 THR B CA 1
ATOM 5279 C C . THR B 1 331 ? 0.111 3.922 3.139 1 98.81 331 THR B C 1
ATOM 5281 O O . THR B 1 331 ? 0.091 3.42 4.266 1 98.81 331 THR B O 1
ATOM 5284 N N . VAL B 1 332 ? -1.015 4.141 2.414 1 98.88 332 VAL B N 1
ATOM 5285 C CA . VAL B 1 332 ? -2.326 3.768 2.934 1 98.88 332 VAL B CA 1
ATOM 5286 C C . VAL B 1 332 ? -2.383 2.258 3.152 1 98.88 332 VAL B C 1
ATOM 5288 O O . VAL B 1 332 ? -2.846 1.792 4.195 1 98.88 332 VAL B O 1
ATOM 5291 N N . GLY B 1 333 ? -1.902 1.481 2.152 1 98.75 333 GLY B N 1
ATOM 5292 C CA . GLY B 1 333 ? -1.86 0.037 2.318 1 98.75 333 GLY B CA 1
ATOM 5293 C C . GLY B 1 333 ? -1.078 -0.401 3.543 1 98.75 333 GLY B C 1
ATOM 5294 O O . GLY B 1 333 ? -1.559 -1.214 4.336 1 98.75 333 GLY B O 1
ATOM 5295 N N . TYR B 1 334 ? 0.139 0.121 3.73 1 98.62 334 TYR B N 1
ATOM 5296 C CA . TYR B 1 334 ? 1 -0.224 4.855 1 98.62 334 TYR B CA 1
ATOM 5297 C C . TYR B 1 334 ? 0.315 0.083 6.184 1 98.62 334 TYR B C 1
ATOM 5299 O O . TYR B 1 334 ? 0.285 -0.759 7.082 1 98.62 334 TYR B O 1
ATOM 5307 N N . LEU B 1 335 ? -0.29 1.274 6.293 1 98.75 335 LEU B N 1
ATOM 5308 C CA . LEU B 1 335 ? -0.942 1.688 7.531 1 98.75 335 LEU B CA 1
ATOM 5309 C C . LEU B 1 335 ? -2.146 0.803 7.832 1 98.75 335 LEU B C 1
ATOM 5311 O O . LEU B 1 335 ? -2.361 0.409 8.984 1 98.75 335 LEU B O 1
ATOM 5315 N N . ARG B 1 336 ? -2.926 0.48 6.824 1 98.44 336 ARG B N 1
ATOM 5316 C CA . ARG B 1 336 ? -4.082 -0.385 7.027 1 98.44 336 ARG B CA 1
ATOM 5317 C C . ARG B 1 336 ? -3.654 -1.775 7.484 1 98.44 336 ARG B C 1
ATOM 5319 O O . ARG B 1 336 ? -4.297 -2.377 8.344 1 98.44 336 ARG B O 1
ATOM 5326 N N . GLY B 1 337 ? -2.529 -2.301 6.855 1 98.19 337 GLY B N 1
ATOM 5327 C CA . GLY B 1 337 ? -2.016 -3.584 7.305 1 98.19 337 GLY B CA 1
ATOM 5328 C C . GLY B 1 337 ? -1.625 -3.59 8.773 1 98.19 337 GLY B C 1
ATOM 5329 O O . GLY B 1 337 ? -1.947 -4.527 9.5 1 98.19 337 GLY B O 1
ATOM 5330 N N . VAL B 1 338 ? -0.986 -2.525 9.188 1 98.06 338 VAL B N 1
ATOM 5331 C CA . VAL B 1 338 ? -0.547 -2.416 10.578 1 98.06 338 VAL B CA 1
ATOM 5332 C C . VAL B 1 338 ? -1.763 -2.312 11.492 1 98.06 338 VAL B C 1
ATOM 5334 O O . VAL B 1 338 ? -1.862 -3.037 12.484 1 98.06 338 VAL B O 1
ATOM 5337 N N . ILE B 1 339 ? -2.705 -1.429 11.172 1 98.25 339 ILE B N 1
ATOM 5338 C CA . ILE B 1 339 ? -3.867 -1.155 12.008 1 98.25 339 ILE B CA 1
ATOM 5339 C C . ILE B 1 339 ? -4.723 -2.414 12.125 1 98.25 339 ILE B C 1
ATOM 5341 O O . ILE B 1 339 ? -5.133 -2.793 13.227 1 98.25 339 ILE B O 1
ATOM 5345 N N . ASP B 1 340 ? -5.008 -3.076 10.961 1 97.38 340 ASP B N 1
ATOM 5346 C CA . ASP B 1 340 ? -5.809 -4.297 10.977 1 97.38 340 ASP B CA 1
ATOM 5347 C C . ASP B 1 340 ? -5.18 -5.355 11.875 1 97.38 340 ASP B C 1
ATOM 5349 O O . ASP B 1 340 ? -5.883 -6.055 12.602 1 97.38 340 ASP B O 1
ATOM 5353 N N . THR B 1 341 ? -3.852 -5.457 11.789 1 97.44 341 THR B N 1
ATOM 5354 C CA . THR B 1 341 ? -3.148 -6.484 12.555 1 97.44 341 THR B CA 1
ATOM 5355 C C . THR B 1 341 ? -3.168 -6.156 14.047 1 97.44 341 THR B C 1
ATOM 5357 O O . THR B 1 341 ? -3.443 -7.027 14.875 1 97.44 341 THR B O 1
ATOM 5360 N N . VAL B 1 342 ? -2.904 -4.883 14.422 1 97.25 342 VAL B N 1
ATOM 5361 C CA . VAL B 1 342 ? -2.879 -4.465 15.82 1 97.25 342 VAL B CA 1
ATOM 5362 C C . VAL B 1 342 ? -4.262 -4.656 16.438 1 97.25 342 VAL B C 1
ATOM 5364 O O . VAL B 1 342 ? -4.375 -5.07 17.594 1 97.25 342 VAL B O 1
ATOM 5367 N N . GLN B 1 343 ? -5.254 -4.398 15.695 1 95.38 343 GLN B N 1
ATOM 5368 C CA . GLN B 1 343 ? -6.598 -4.402 16.266 1 95.38 343 GLN B CA 1
ATOM 5369 C C . GLN B 1 343 ? -7.297 -5.734 16.016 1 95.38 343 GLN B C 1
ATOM 5371 O O . GLN B 1 343 ? -8.5 -5.867 16.25 1 95.38 343 GLN B O 1
ATOM 5376 N N . SER B 1 344 ? -6.688 -6.762 15.289 1 87.31 344 SER B N 1
ATOM 5377 C CA . SER B 1 344 ? -7.238 -8.102 15.148 1 87.31 344 SER B CA 1
ATOM 5378 C C . SER B 1 344 ? -7.172 -8.875 16.469 1 87.31 344 SER B C 1
ATOM 5380 O O . SER B 1 344 ? -7.906 -9.844 16.656 1 87.31 344 SER B O 1
ATOM 5382 N N . THR B 1 345 ? -6.211 -8.594 17.516 1 60.66 345 THR B N 1
ATOM 5383 C CA . THR B 1 345 ? -6.016 -9.305 18.766 1 60.66 345 THR B CA 1
ATOM 5384 C C . THR B 1 345 ? -6.949 -8.766 19.844 1 60.66 345 THR B C 1
ATOM 5386 O O . THR B 1 345 ? -7.168 -7.555 19.938 1 60.66 345 THR B O 1
#

Radius of gyration: 28.45 Å; Cα contacts (8 Å, |Δi|>4): 1572; chains: 2; bounding box: 48×88×58 Å

InterPro domains:
  IPR004628 Mannonate dehydratase [PF03786] (173-343)
  IPR004628 Mannonate dehydratase [PTHR30387] (61-340)
  IPR036237 Xylose isomerase-like superfamily [SSF51658] (57-340)

Organism: NCBI:txid148449

Foldseek 3Di:
DQPPFLEFAAAEAFALDPVVLLLRVVLVHAEYAYEEQCCVLDDLLQDDPPNHLGQHAADVRADALVSLLVSQVSNVVSNHGHQYHAEHGCRLCVCLQVVHPCNVVSLVSLLNNLLSCLVNVRAEYEYESENGNQADQFQAWDQAPPRWIWTKAAQVSDPCFQAATPPDPAADDPVVSVVSLLVSCVRRQVSNVVSNHAYAYEAYHQAPDQDTNRHGRQRRALVSVVCSCPSDPDLRYAHQAEQANHVLQVDDSLVSCLVRLLVVRHQEYAQWFWAYHPPIIITYASPDHSDHLLSNLLSCVVSPPSHYYYHNDFIGDPPADSNRSPRRSVNSNVNSVSSSVSVVD/DQDPFLEFAAAEAFALDPVVLLLRVVLVHAEYAYEEPCCVLDDLLQDDPPNHLGQHAADVRADALVSLLVSQVSNVVSNHGHQYHAEHGCRLCVCLQVVHPCNVVSLVSLLNNLLSCLVNVRAEYEYESENGNQADQFQAWDQAPPRWIWTKAALVSPPCFQAATPPDPAADDPVVSVVSLLVSCVRRQVSNVVSNHAYAYEAYHQAPDQDTNRHGRQRRALVSVVCSCPSDPDLRYAHQAEQANHVLQVDDSLVSCLVRLLVVRHQEYAQWFWAYHPPIIITYASPDHSDHLLSNLLSCVVSPPSHYYYHNDFIGDPPADSNRSPRRSVNSNVNSVSSSVSPVD

Secondary structure (DSSP, 8-state):
-----SSEEEEEES---HHHHHHHHHTT--EEEEPPS-GGGS-GGG-----TT----BTTBPPPHHHHHHHHHHHHHTT-EEEEE----GGGTHHHHTT-TTHHHHHHHHHHHHHHHHHHT--EEEEE---BTTB-S--EEEE-GGG-EEEEEEGGG-S-TTSPPTT-SS---HHHHHHHHHHHHHHHHHHHHHHT-EEEEEPPSS-S-SEETTEE--S-SHHHHHHHHHHS--TTEEEEEEHHHHHHTT--HHHHHHHHHHTT-EEEEE--EEEEETTEEEEE-TTSSSS-HHHHHHHHHHTT--SEEE-----B-TT--TT-HHHHHHHHHHHHHHHHHHTT-/-----SSEEEEEES---HHHHHHHHHTT--EEEEPPS-GGGS-GGG-----TT----BTTBPPPHHHHHHHHHHHHHTT-EEEEE----GGGTHHHHTT-TTHHHHHHHHHHHHHHHHHHT--EEEEE---BTTB-S--EEEE-GGG-EEEEEEGGG-S-TTSPPTT-SS---HHHHHHHHHHHHHHHHHHHHHHT-EEEEEPPSS-S-SEETTEE--S-SHHHHHHHHHHS--TTEEEEEEHHHHHHTT--HHHHHHHHHHTT-EEEEE--EEEEETTEEEEE-TTSSSS-HHHHHHHHHHTT--SEEE--S--B-TT--TT-HHHHHHHHHHHHHHHHHHTT-

Nearest PDB structures (foldseek):
  3ban-assembly1_B  TM=8.632E-01  e=6.594E-22  Streptococcus suis
  1xib-assembly1_A  TM=7.209E-01  e=6.252E-08  Streptomyces rubiginosus
  4hhm-assembly1_C  TM=7.187E-01  e=6.615E-08  Streptomyces sp. SK
  1xyl-assembly1_B-2  TM=7.061E-01  e=2.165E-07  Streptomyces olivochromogenes
  6qrr-assembly1_A  TM=6.648E-01  e=1.231E-07  Streptomyces rubiginosus

pLDDT: mean 94.34, std 7.58, range [43.75, 98.88]